Protein AF-A0A835MFR5-F1 (afdb_monomer)

Secondary structure (DSSP, 8-state):
--HHHHHHHTS---S-S-GGG-SSHHHIIIIIS-HHHHHHHIIIIIHHHHHHHHHHHHHHHHHHHHHHHHHHHHHHHHHHHHHHHH-S---SHHHHHHHHHHHHHHHHHHHHHHHTTS----HHHHHHHHHHHHHHHIIIIISHHHHHTTHHHHHHHHHHHHHHHHHHT-HHHHHHHHHHHHHHHHHHHHHHHHHHHHHHS-SSHHHHHHHHHHHHHHHHGGGG--SHHHHHHHIIIIIIIIHHHHHHHHTT-SGGG-SSPPPTT--------S-SS--HHHHHHHHHHHHHHHHHHTTGGGS-HHHHHHHHHHHHHHHHHHHHHHHHHHHHHHH-PPPPPS-S-GGG-SSHHHIIIIIS-HHHHHHHIIIIIHHHHHHHHHHH-TTTTHHHHHHHHHHHHHHHHHHHHHHHH-S---SHHHHHHHHHHHHHHHHHHHHHHTTT-----HHHHHHHHHHHHHHHIIIIIHHHHHHTTHHHHHHHHHHHHHHHHHHHHHHHHHHHHSS--

pLDDT: mean 82.16, std 14.4, range [33.25, 97.5]

InterPro domains:
  IPR032805 Wax synthase domain [PF13813] (13-99)
  IPR032805 Wax synthase domain [PF13813] (340-426)
  IPR044851 Wax synthase [PTHR31595] (177-491)

Organism: NCBI:txid1413687

Mean predicted aligned error: 14.21 Å

Solvent-accessible surface area (backbone atoms only — not comparable to full-atom values): 27214 Å² total; per-residue (Å²): 135,64,72,68,58,58,60,59,71,68,54,78,70,64,47,59,49,67,47,86,69,21,55,33,62,62,44,23,59,71,69,10,41,48,43,58,59,47,64,54,41,38,71,70,36,26,50,54,40,27,63,65,34,27,82,76,64,35,63,75,54,12,49,48,50,13,46,38,51,34,25,46,55,51,13,54,52,49,43,50,52,48,29,71,73,40,72,47,81,81,81,54,40,48,34,49,41,31,44,51,51,25,50,53,37,44,51,50,53,51,49,53,65,72,52,70,70,77,77,76,76,59,65,68,60,32,19,51,52,33,49,49,49,54,50,52,48,33,64,68,25,53,45,53,61,47,62,74,38,38,51,65,59,52,54,50,50,52,52,49,50,52,50,52,48,34,43,70,78,29,76,66,56,46,55,27,53,52,41,48,50,52,50,52,55,48,50,52,54,51,50,54,49,49,54,51,47,59,75,75,39,67,76,47,69,69,36,43,64,72,41,46,61,57,46,55,47,34,61,53,56,32,65,70,30,79,57,50,68,68,22,43,52,41,30,50,48,35,43,44,52,47,36,53,52,49,57,30,41,40,69,59,32,68,89,83,42,42,85,74,70,68,53,96,86,53,76,75,82,68,86,67,69,94,71,47,68,76,60,70,64,59,57,50,52,48,50,54,51,48,52,52,52,55,55,49,59,79,47,45,92,82,50,60,70,68,57,56,53,52,50,47,58,53,46,52,54,50,51,52,52,52,55,52,48,51,51,31,52,49,38,31,73,77,68,70,42,83,47,78,52,44,63,53,64,45,76,70,19,59,36,62,60,43,23,56,72,68,11,40,48,42,63,57,44,65,52,41,39,70,70,38,24,48,53,43,21,58,62,35,24,78,77,63,34,75,86,50,12,56,45,62,11,41,37,52,36,22,41,54,52,10,52,52,50,39,50,44,48,27,61,54,40,72,46,85,78,82,54,42,45,28,50,42,30,37,50,51,20,49,54,38,40,50,50,55,52,52,52,55,78,55,70,70,79,74,76,72,58,56,85,55,24,9,57,52,40,46,49,51,52,50,55,46,34,60,67,29,42,44,56,58,41,60,76,40,41,48,63,61,52,51,51,53,50,51,52,52,49,52,54,48,53,51,51,52,50,50,49,52,46,45,71,74,69,62,69,76,131

Sequence (509 aa):
MEDGEMHNMMKLEPQFNDPYLSTSLQDFWGRRWNLMVTSILRPIAYEPIVTTCKNVIGLKWAQGIAILGTFAVSALMHELIFYHLGRVKPTWEITWFFLLHGVCLTVEIALKKAVKGRWQFPRSMQTILTIGFVVATGFWLFFPPFVVCKAVDRAIEEYAAVRVYLKKAGPKMGGDLINFLLIWVSAVALLCYCHKIGQLIHRGTARVLAILPVVCIFLVMPLGILTLSPRAITSFFLSWLANFKLLLFVFDQGPLSSNPPLSLPHTPSQKISSKGLKSHLNYALKFFLLVMIGYIYTKEDYFHPKIILFLYVIHIYIGLELILAMFGVLARACLGVELEPQFDEPYLASSLQDFWGKRWNLMVTSILHPTVYSPIRSAFSRWIGKKWASLPAVIGTFLVSGLMHELIFYHIGRQKPKWEVTCFFLLHGFCLAIEMVIKREIKGTWGLPRVVAAPTVVGFVVVTAMWLFMPTVIRSKIDAEARMEAIALINCVEGVYIYLKDVFMNHKL

Foldseek 3Di:
DPPVVVVVVPPPDPQADPLLLDLALCCNVPPGHRVVLVVVLCVVQQVVQQVVCCVPPHNLVSNLVSLLRSLQVVQVVVQVVLCVLLVDHRPCLSNVLSNVSSVRVSVVVVVCVVCVPVDDDPSVVSSCVRVVVNVVSCVVRVCVSCVNSVNVVVVVVVVVVVLVVQVVLDVQRNQLVVLLVVLVVVLVVLVVVLLVLLVVDPADDVSCVSNVVQLVCQLCSLLSHPAQPSSLVSLCVRNPQVSLVSLQSSRLHDPCNDVVGQDPQDPDPPCDDPPLDDPPVVLVVLVVLLVVLVVVVVVVVVDDVVVNLLSVVSNVQSVVQNVVVVVQVVCCVPRVDGDHRQADPLLLALALCCNPQPGHGVSLNVSLCVRQLVVQLVVCCVPVNNVLSNLVSLLRSLLVVLVSVQSSLCSNLVDDGPSLSSVLSNVSSNVVSVVVVVCVVVVNPDGDDSVVSSCVRVVVNSVSCSVRPVVSCVVSCSVVSVVSVVVSVVVSVVVVVVVCCCVPPVPDD

Structure (mmCIF, N/CA/C/O backbone):
data_AF-A0A835MFR5-F1
#
_entry.id   AF-A0A835MFR5-F1
#
loop_
_atom_site.group_PDB
_atom_site.id
_atom_site.type_symbol
_atom_site.label_atom_id
_atom_site.label_alt_id
_atom_site.label_comp_id
_atom_site.label_asym_id
_atom_site.label_entity_id
_atom_site.label_seq_id
_atom_site.pdbx_PDB_ins_code
_atom_site.Cartn_x
_atom_site.Cartn_y
_atom_site.Cartn_z
_atom_site.occupancy
_atom_site.B_iso_or_equiv
_atom_site.auth_seq_id
_atom_site.auth_comp_id
_atom_site.auth_asym_id
_atom_site.auth_atom_id
_atom_site.pdbx_PDB_model_num
ATOM 1 N N . MET A 1 1 ? -1.503 32.954 -14.720 1.00 39.50 1 MET A N 1
ATOM 2 C CA . MET A 1 1 ? -1.764 32.302 -16.023 1.00 39.50 1 MET A CA 1
ATOM 3 C C . MET A 1 1 ? -0.721 31.217 -16.334 1.00 39.50 1 MET A C 1
ATOM 5 O O . MET A 1 1 ? -0.792 30.632 -17.400 1.00 39.50 1 MET A O 1
ATOM 9 N N . GLU A 1 2 ? 0.180 30.889 -15.393 1.00 41.22 2 GLU A N 1
ATOM 10 C CA . GLU A 1 2 ? 1.318 29.969 -15.596 1.00 41.22 2 GLU A CA 1
ATOM 11 C C . GLU A 1 2 ? 1.080 28.536 -15.068 1.00 41.22 2 GLU A C 1
ATOM 13 O O . GLU A 1 2 ? 1.700 27.592 -15.549 1.00 41.22 2 GLU A O 1
ATOM 18 N N . ASP A 1 3 ? 0.121 28.319 -14.158 1.00 33.75 3 ASP A N 1
ATOM 19 C CA . ASP A 1 3 ? -0.118 26.985 -13.569 1.00 33.75 3 ASP A CA 1
ATOM 20 C C . ASP A 1 3 ? -0.778 25.984 -14.539 1.00 33.75 3 ASP A C 1
ATOM 22 O O . ASP A 1 3 ? -0.646 24.769 -14.385 1.00 33.75 3 ASP A O 1
ATOM 26 N N . GLY A 1 4 ? -1.495 26.482 -15.553 1.00 34.88 4 GLY A N 1
ATOM 27 C CA . GLY A 1 4 ? -2.203 25.651 -16.532 1.00 34.88 4 GLY A CA 1
ATOM 28 C C . GLY A 1 4 ? -1.290 25.039 -17.598 1.00 34.88 4 GLY A C 1
ATOM 29 O O . GLY A 1 4 ? -1.527 23.909 -18.027 1.00 34.88 4 GLY A O 1
ATOM 30 N N . GLU A 1 5 ? -0.232 25.747 -18.001 1.00 38.25 5 GLU A N 1
ATOM 31 C CA . GLU A 1 5 ? 0.736 25.248 -18.988 1.00 38.25 5 GLU A CA 1
ATOM 32 C C . GLU A 1 5 ? 1.699 24.234 -18.362 1.00 38.25 5 GLU A C 1
ATOM 34 O O . GLU A 1 5 ? 1.942 23.175 -18.943 1.00 38.25 5 GLU A O 1
ATOM 39 N N . MET A 1 6 ? 2.142 24.472 -17.122 1.00 33.25 6 MET A N 1
ATOM 40 C CA . MET A 1 6 ? 3.019 23.542 -16.402 1.00 33.25 6 MET A CA 1
ATOM 41 C C . MET A 1 6 ? 2.320 22.210 -16.069 1.00 33.25 6 MET A C 1
ATOM 43 O O . MET A 1 6 ? 2.946 21.150 -16.112 1.00 33.25 6 MET A O 1
ATOM 47 N N . HIS A 1 7 ? 1.006 22.227 -15.809 1.00 37.75 7 HIS A N 1
ATOM 48 C CA . HIS A 1 7 ? 0.222 21.007 -15.581 1.00 37.75 7 HIS A CA 1
ATOM 49 C C . HIS A 1 7 ? 0.049 20.157 -16.855 1.00 37.75 7 HIS A C 1
ATOM 51 O O . HIS A 1 7 ? -0.036 18.931 -16.772 1.00 37.75 7 HIS A O 1
ATOM 57 N N . ASN A 1 8 ? 0.053 20.778 -18.041 1.00 41.97 8 ASN A N 1
ATOM 58 C CA . ASN A 1 8 ? 0.040 20.054 -19.314 1.00 41.97 8 ASN A CA 1
ATOM 59 C C . ASN A 1 8 ? 1.417 19.481 -19.685 1.00 41.97 8 ASN A C 1
ATOM 61 O O . ASN A 1 8 ? 1.459 18.413 -20.289 1.00 41.97 8 ASN A O 1
ATOM 65 N N . MET A 1 9 ? 2.526 20.106 -19.263 1.00 38.78 9 MET A N 1
ATOM 66 C CA . MET A 1 9 ? 3.879 19.553 -19.460 1.00 38.78 9 MET A CA 1
ATOM 67 C C . MET A 1 9 ? 4.151 18.272 -18.647 1.00 38.78 9 MET A C 1
ATOM 69 O O . MET A 1 9 ? 5.054 17.517 -18.994 1.00 38.78 9 MET A O 1
ATOM 73 N N . MET A 1 10 ? 3.386 18.002 -17.578 1.00 41.81 10 MET A N 1
ATOM 74 C CA . MET A 1 10 ? 3.534 16.792 -16.746 1.00 41.81 10 MET A CA 1
ATOM 75 C C . MET A 1 10 ? 2.711 15.586 -17.212 1.00 41.81 10 MET A C 1
ATOM 77 O O . MET A 1 10 ? 2.863 14.497 -16.653 1.00 41.81 10 MET A O 1
ATOM 81 N N . LYS A 1 11 ? 1.840 15.727 -18.218 1.00 46.31 11 LYS A N 1
ATOM 82 C CA . LYS A 1 11 ? 1.236 14.546 -18.842 1.00 46.31 11 LYS A CA 1
ATOM 83 C C . LYS A 1 11 ? 2.299 13.891 -19.711 1.00 46.31 11 LYS A C 1
ATOM 85 O O . LYS A 1 11 ? 2.700 14.472 -20.713 1.00 46.31 11 LYS A O 1
ATOM 90 N N . LEU A 1 12 ? 2.740 12.690 -19.328 1.00 51.34 12 LEU A N 1
ATOM 91 C CA . LEU A 1 12 ? 3.580 11.869 -20.197 1.00 51.34 12 LEU A CA 1
ATOM 92 C C . LEU A 1 12 ? 2.872 11.735 -21.549 1.00 51.34 12 LEU A C 1
ATOM 94 O O . LEU A 1 12 ? 1.792 11.141 -21.629 1.00 51.34 12 LEU A O 1
ATOM 98 N N . GLU A 1 13 ? 3.463 12.300 -22.601 1.00 59.88 13 GLU A N 1
ATOM 99 C CA . GLU A 1 13 ? 3.005 12.030 -23.956 1.00 59.88 13 GLU A CA 1
ATOM 100 C C . GLU A 1 13 ? 3.099 10.515 -24.193 1.00 59.88 13 GLU A C 1
ATOM 102 O O . GLU A 1 13 ? 4.114 9.897 -23.845 1.00 59.88 13 GLU A O 1
ATOM 107 N N . PRO A 1 14 ? 2.053 9.878 -24.747 1.00 71.44 14 PRO A N 1
ATOM 108 C CA . PRO A 1 14 ? 2.108 8.458 -25.047 1.00 71.44 14 PRO A CA 1
ATOM 109 C C . PRO A 1 14 ? 3.279 8.202 -25.998 1.00 71.44 14 PRO A C 1
ATOM 111 O O . PRO A 1 14 ? 3.353 8.785 -27.076 1.00 71.44 14 PRO A O 1
ATOM 114 N N . GLN A 1 15 ? 4.209 7.330 -25.605 1.00 76.31 15 GLN A N 1
ATOM 115 C CA . GLN A 1 15 ? 5.404 7.057 -26.412 1.00 76.31 15 GLN A CA 1
ATOM 116 C C . GLN A 1 15 ? 5.050 6.440 -27.771 1.00 76.31 15 GLN A C 1
ATOM 118 O O . GLN A 1 15 ? 5.722 6.703 -28.766 1.00 76.31 15 GLN A O 1
ATOM 123 N N . PHE A 1 16 ? 3.973 5.656 -27.824 1.00 85.88 16 PHE A N 1
ATOM 124 C CA . PHE A 1 16 ? 3.490 4.989 -29.026 1.00 85.88 16 PHE A CA 1
ATOM 125 C C . PHE A 1 16 ? 1.988 5.210 -29.190 1.00 85.88 16 PHE A C 1
ATOM 127 O O . PHE A 1 16 ? 1.249 5.273 -28.209 1.00 85.88 16 PHE A O 1
ATOM 134 N N . ASN A 1 17 ? 1.538 5.288 -30.440 1.00 86.00 17 ASN A N 1
ATOM 135 C CA . ASN A 1 17 ? 0.128 5.423 -30.800 1.00 86.00 17 ASN A CA 1
ATOM 136 C C . ASN A 1 17 ? -0.207 4.442 -31.932 1.00 86.00 17 ASN A C 1
ATOM 138 O O . ASN A 1 17 ? -0.220 4.804 -33.110 1.00 86.00 17 ASN A O 1
ATOM 142 N N . ASP A 1 18 ? -0.393 3.172 -31.563 1.00 87.31 18 ASP A N 1
ATOM 143 C CA . ASP A 1 18 ? -0.685 2.051 -32.467 1.00 87.31 18 ASP A CA 1
ATOM 144 C C . ASP A 1 18 ? 0.147 2.075 -33.767 1.00 87.31 18 ASP A C 1
ATOM 146 O O . ASP A 1 18 ? -0.400 2.228 -34.865 1.00 87.31 18 ASP A O 1
ATOM 150 N N . PRO A 1 19 ? 1.489 1.958 -33.678 1.00 85.25 19 PRO A N 1
ATOM 151 C CA . PRO A 1 19 ? 2.385 2.070 -34.833 1.00 85.25 19 PRO A CA 1
ATOM 152 C C . PRO A 1 19 ? 2.151 0.997 -35.896 1.00 85.25 19 PRO A C 1
ATOM 154 O O . PRO A 1 19 ? 2.445 1.221 -37.061 1.00 85.25 19 PRO A O 1
ATOM 157 N N . TYR A 1 20 ? 1.559 -0.140 -35.533 1.00 87.94 20 TYR A N 1
ATOM 158 C CA . TYR A 1 20 ? 1.185 -1.205 -36.466 1.00 87.94 20 TYR A CA 1
ATOM 159 C C . TYR A 1 20 ? 0.000 -0.833 -37.379 1.00 87.94 20 TYR A C 1
ATOM 161 O O . TYR A 1 20 ? -0.265 -1.536 -38.348 1.00 87.94 20 TYR A O 1
ATOM 169 N N . LEU A 1 21 ? -0.694 0.280 -37.109 1.00 89.00 21 LEU A N 1
ATOM 170 C CA . LEU A 1 21 ? -1.760 0.825 -37.959 1.00 89.00 21 LEU A CA 1
ATOM 171 C C . LEU A 1 21 ? -1.267 1.929 -38.909 1.00 89.00 21 LEU A C 1
ATOM 173 O O . LEU A 1 21 ? -2.078 2.565 -39.587 1.00 89.00 21 LEU A O 1
ATOM 177 N N . SER A 1 22 ? 0.044 2.182 -38.968 1.00 89.69 22 SER A N 1
ATOM 178 C CA . SER A 1 22 ? 0.623 3.210 -39.832 1.00 89.69 22 SER A CA 1
ATOM 179 C C . SER A 1 22 ? 0.326 2.955 -41.300 1.00 89.69 22 SER A C 1
ATOM 181 O O . SER A 1 22 ? 0.609 1.889 -41.829 1.00 89.69 22 SER A O 1
ATOM 183 N N . THR A 1 23 ? -0.205 3.968 -41.976 1.00 89.62 23 THR A N 1
ATOM 184 C CA . THR A 1 23 ? -0.527 3.904 -43.417 1.00 89.62 23 THR A CA 1
ATOM 185 C C . THR A 1 23 ? 0.577 4.477 -44.305 1.00 89.62 23 THR A C 1
ATOM 187 O O . THR A 1 23 ? 0.492 4.418 -45.525 1.00 89.62 23 THR A O 1
ATOM 190 N N . SER A 1 24 ? 1.604 5.085 -43.713 1.00 92.19 24 SER A N 1
ATOM 191 C CA . SER A 1 24 ? 2.745 5.635 -44.445 1.00 92.19 24 SER A CA 1
ATOM 192 C C . SER A 1 24 ? 3.924 5.897 -43.510 1.00 92.19 24 SER A C 1
ATOM 194 O O . SER A 1 24 ? 3.723 5.966 -42.293 1.00 92.19 24 SER A O 1
ATOM 196 N N . LEU A 1 25 ? 5.135 6.100 -44.041 1.00 89.94 25 LEU A N 1
ATOM 197 C CA . LEU A 1 25 ? 6.312 6.412 -43.220 1.00 89.94 25 LEU A CA 1
ATOM 198 C C . LEU A 1 25 ? 6.134 7.732 -42.473 1.00 89.94 25 LEU A C 1
ATOM 200 O O . LEU A 1 25 ? 6.571 7.861 -41.331 1.00 89.94 25 LEU A O 1
ATOM 204 N N . GLN A 1 26 ? 5.436 8.693 -43.085 1.00 90.12 26 GLN A N 1
ATOM 205 C CA . GLN A 1 26 ? 5.104 9.956 -42.431 1.00 90.12 26 GLN A CA 1
ATOM 206 C C . GLN A 1 26 ? 4.173 9.761 -41.228 1.00 90.12 26 GLN A C 1
ATOM 208 O O . GLN A 1 26 ? 4.326 10.441 -40.215 1.00 90.12 26 GLN A O 1
ATOM 213 N N . ASP A 1 27 ? 3.215 8.839 -41.334 1.00 89.00 27 ASP A N 1
ATOM 214 C CA . ASP A 1 27 ? 2.295 8.500 -40.244 1.00 89.00 27 ASP A CA 1
ATOM 215 C C . ASP A 1 27 ? 3.011 7.702 -39.142 1.00 89.00 27 ASP A C 1
ATOM 217 O O . ASP A 1 27 ? 2.819 7.968 -37.959 1.00 89.00 27 ASP A O 1
ATOM 221 N N . PHE A 1 28 ? 3.898 6.777 -39.525 1.00 91.38 28 PHE A N 1
ATOM 222 C CA . PHE A 1 28 ? 4.733 6.004 -38.605 1.00 91.38 28 PHE A CA 1
ATOM 223 C C . PHE A 1 28 ? 5.641 6.905 -37.763 1.00 91.38 28 PHE A C 1
ATOM 225 O O . PHE A 1 28 ? 5.419 7.036 -36.561 1.00 91.38 28 PHE A O 1
ATOM 232 N N . TRP A 1 29 ? 6.600 7.597 -38.384 1.00 90.12 29 TRP A N 1
ATOM 233 C CA . TRP A 1 29 ? 7.595 8.400 -37.663 1.00 90.12 29 TRP A CA 1
ATOM 234 C C . TRP A 1 29 ? 7.025 9.688 -37.064 1.00 90.12 29 TRP A C 1
ATOM 236 O O . TRP A 1 29 ? 7.502 10.160 -36.039 1.00 90.12 29 TRP A O 1
ATOM 246 N N . GLY A 1 30 ? 6.007 10.278 -37.697 1.00 84.50 30 GLY A N 1
ATOM 247 C CA . GLY A 1 30 ? 5.485 11.578 -37.284 1.00 84.50 30 GLY A CA 1
ATOM 248 C C . GLY A 1 30 ? 4.407 11.531 -36.204 1.00 84.50 30 GLY A C 1
ATOM 249 O O . GLY A 1 30 ? 4.209 12.538 -35.526 1.00 84.50 30 GLY A O 1
ATOM 250 N N . ARG A 1 31 ? 3.655 10.425 -36.090 1.00 86.12 31 ARG A N 1
ATOM 251 C CA . ARG A 1 31 ? 2.416 10.388 -35.286 1.00 86.12 31 ARG A CA 1
ATOM 252 C C . ARG A 1 31 ? 2.221 9.138 -34.437 1.00 86.12 31 ARG A C 1
ATOM 254 O O . ARG A 1 31 ? 1.310 9.136 -33.608 1.00 86.12 31 ARG A O 1
ATOM 261 N N . ARG A 1 32 ? 3.020 8.087 -34.641 1.00 87.75 32 ARG A N 1
ATOM 262 C CA . ARG A 1 32 ? 2.744 6.774 -34.040 1.00 87.75 32 ARG A CA 1
ATOM 263 C C . ARG A 1 32 ? 3.934 6.102 -33.370 1.00 87.75 32 ARG A C 1
ATOM 265 O O . ARG A 1 32 ? 3.730 5.345 -32.422 1.00 87.75 32 ARG A O 1
ATOM 272 N N . TRP A 1 33 ? 5.148 6.379 -33.833 1.00 87.25 33 TRP A N 1
ATOM 273 C CA . TRP A 1 33 ? 6.379 5.781 -33.331 1.00 87.25 33 TRP A CA 1
ATOM 274 C C . TRP A 1 33 ? 7.199 6.779 -32.515 1.00 87.25 33 TRP A C 1
ATOM 276 O O . TRP A 1 33 ? 7.585 7.826 -33.029 1.00 87.25 33 TRP A O 1
ATOM 286 N N . ASN A 1 34 ? 7.486 6.417 -31.263 1.00 85.81 34 ASN A N 1
ATOM 287 C CA . ASN A 1 34 ? 8.364 7.136 -30.340 1.00 85.81 34 ASN A CA 1
ATOM 288 C C . ASN A 1 34 ? 8.142 8.664 -30.329 1.00 85.81 34 ASN A C 1
ATOM 290 O O . ASN A 1 34 ? 9.036 9.454 -30.644 1.00 85.81 34 ASN A O 1
ATOM 294 N N . LEU A 1 35 ? 6.919 9.074 -29.976 1.00 85.00 35 LEU A N 1
ATOM 295 C CA . LEU A 1 35 ? 6.481 10.475 -30.016 1.00 85.00 35 LEU A CA 1
ATOM 296 C C . LEU A 1 35 ? 7.323 11.392 -29.128 1.00 85.00 35 LEU A C 1
ATOM 298 O O . LEU A 1 35 ? 7.571 12.531 -29.509 1.00 85.00 35 LEU A O 1
ATOM 302 N N . MET A 1 36 ? 7.838 10.863 -28.017 1.00 82.69 36 MET A N 1
ATOM 303 C CA . MET A 1 36 ? 8.764 11.566 -27.132 1.00 82.69 36 MET A CA 1
ATOM 304 C C . MET A 1 36 ? 10.066 11.954 -27.849 1.00 82.69 36 MET A C 1
ATOM 306 O O . MET A 1 36 ? 10.538 13.080 -27.736 1.00 82.69 36 MET A O 1
ATOM 310 N N . VAL A 1 37 ? 10.660 11.046 -28.631 1.00 83.81 37 VAL A N 1
ATOM 311 C CA . VAL A 1 37 ? 11.865 11.379 -29.409 1.00 83.81 37 VAL A CA 1
ATOM 312 C C . VAL A 1 37 ? 11.537 12.395 -30.501 1.00 83.81 37 VAL A C 1
ATOM 314 O O . VAL A 1 37 ? 12.313 13.321 -30.728 1.00 83.81 37 VAL A O 1
ATOM 317 N N . THR A 1 38 ? 10.371 12.283 -31.136 1.00 84.12 38 THR A N 1
ATOM 318 C CA . THR A 1 38 ? 9.915 13.268 -32.124 1.00 84.12 38 THR A CA 1
ATOM 319 C C . THR A 1 38 ? 9.696 14.654 -31.512 1.00 84.12 38 THR A C 1
ATOM 321 O O . THR A 1 38 ? 10.052 15.649 -32.148 1.00 84.12 38 THR A O 1
ATOM 324 N N . SER A 1 39 ? 9.157 14.752 -30.292 1.00 83.19 39 SER A N 1
ATOM 325 C CA . SER A 1 39 ? 8.968 16.034 -29.602 1.00 83.19 39 SER A CA 1
ATOM 326 C C . SER A 1 39 ? 10.287 16.656 -29.139 1.00 83.19 39 SER A C 1
ATOM 328 O O . SER A 1 39 ? 10.408 17.876 -29.170 1.00 83.19 39 SER A O 1
ATOM 330 N N . ILE A 1 40 ? 11.308 15.846 -28.836 1.00 85.50 40 ILE A N 1
ATOM 331 C CA . ILE A 1 40 ? 12.671 16.314 -28.524 1.00 85.50 40 ILE A CA 1
ATOM 332 C C . ILE A 1 40 ? 13.418 16.773 -29.786 1.00 85.50 40 ILE A C 1
ATOM 334 O O . ILE A 1 40 ? 14.008 17.852 -29.817 1.00 85.50 40 ILE A O 1
ATOM 338 N N . LEU A 1 41 ? 13.406 15.967 -30.850 1.00 87.44 41 LEU A N 1
ATOM 339 C CA . LEU A 1 41 ? 14.179 16.248 -32.062 1.00 87.44 41 LEU A CA 1
ATOM 340 C C . LEU A 1 41 ? 13.601 17.398 -32.896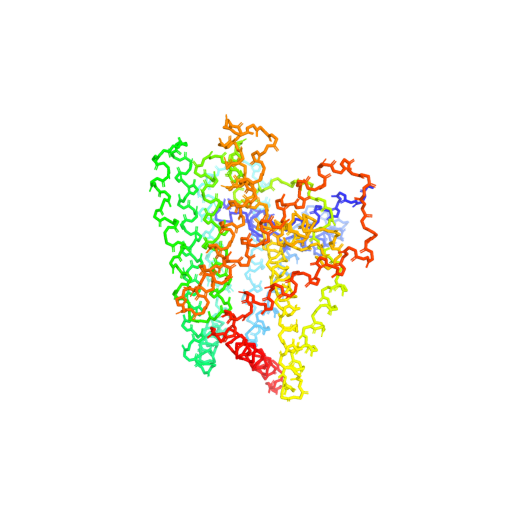 1.00 87.44 41 LEU A C 1
ATOM 342 O O . LEU A 1 41 ? 14.332 18.026 -33.665 1.00 87.44 41 LEU A O 1
ATOM 346 N N . ARG A 1 42 ? 12.307 17.701 -32.752 1.00 86.44 42 ARG A N 1
ATOM 347 C CA . ARG A 1 42 ? 11.653 18.800 -33.471 1.00 86.44 42 ARG A CA 1
ATOM 348 C C . ARG A 1 42 ? 12.281 20.177 -33.171 1.00 86.44 42 ARG A C 1
ATOM 350 O O . ARG A 1 42 ? 12.746 20.797 -34.128 1.00 86.44 42 ARG A O 1
ATOM 357 N N . PRO A 1 43 ? 12.353 20.651 -31.915 1.00 89.00 43 PRO A N 1
ATOM 358 C CA . PRO A 1 43 ? 12.990 21.927 -31.591 1.00 89.00 43 PRO A CA 1
ATOM 359 C C . PRO A 1 43 ? 14.524 21.876 -31.679 1.00 89.00 43 PRO A C 1
ATOM 361 O O . PRO A 1 43 ? 15.148 22.898 -31.937 1.00 89.00 43 PRO A O 1
ATOM 364 N N . ILE A 1 44 ? 15.148 20.706 -31.485 1.00 87.38 44 ILE A N 1
ATOM 365 C CA . ILE A 1 44 ? 16.619 20.584 -31.449 1.00 87.38 44 ILE A CA 1
ATOM 366 C C . ILE A 1 44 ? 17.236 20.498 -32.849 1.00 87.38 44 ILE A C 1
ATOM 368 O O . ILE A 1 44 ? 18.286 21.085 -33.095 1.00 87.38 44 ILE A O 1
ATOM 372 N N . ALA A 1 45 ? 16.611 19.761 -33.766 1.00 89.94 45 ALA A N 1
ATOM 373 C CA . ALA A 1 45 ? 17.161 19.508 -35.096 1.00 89.94 45 ALA A CA 1
ATOM 374 C C . ALA A 1 45 ? 16.269 20.087 -36.197 1.00 89.94 45 ALA A C 1
ATOM 376 O O . ALA A 1 45 ? 16.730 20.881 -37.016 1.00 89.94 45 ALA A O 1
ATOM 377 N N . TYR A 1 46 ? 14.983 19.733 -36.219 1.00 89.81 46 TYR A N 1
ATOM 378 C CA . TYR A 1 46 ? 14.116 20.059 -37.353 1.00 89.81 46 TYR A CA 1
ATOM 379 C C . TYR A 1 46 ? 13.907 21.574 -37.534 1.00 89.81 46 TYR A C 1
ATOM 381 O O . TYR A 1 46 ? 14.167 22.111 -38.612 1.00 89.81 46 TYR A O 1
ATOM 389 N N . GLU A 1 47 ? 13.451 22.285 -36.501 1.00 90.50 47 GLU A N 1
ATOM 390 C CA . GLU A 1 47 ? 13.122 23.718 -36.576 1.00 90.50 47 GLU A CA 1
ATOM 391 C C . GLU A 1 47 ? 14.338 24.625 -36.839 1.00 90.50 47 GLU A C 1
ATOM 393 O O . GLU A 1 47 ? 14.234 25.497 -37.714 1.00 90.50 47 GLU A O 1
ATOM 398 N N . PRO A 1 48 ? 15.504 24.417 -36.192 1.00 91.81 48 PRO A N 1
ATOM 399 C CA . PRO A 1 48 ? 16.711 25.182 -36.496 1.00 91.81 48 PRO A CA 1
ATOM 400 C C . PRO A 1 48 ? 17.166 25.008 -37.950 1.00 91.81 48 PRO A C 1
ATOM 402 O O . PRO A 1 48 ? 17.478 25.997 -38.623 1.00 91.81 48 PRO A O 1
ATOM 405 N N . ILE A 1 49 ? 17.136 23.774 -38.474 1.00 90.31 49 ILE A N 1
ATOM 406 C CA . ILE A 1 49 ? 17.532 23.488 -39.861 1.00 90.31 49 ILE A CA 1
ATOM 407 C C . ILE A 1 49 ? 16.559 24.147 -40.843 1.00 90.31 49 ILE A C 1
ATOM 409 O O . ILE A 1 49 ? 16.998 24.801 -41.791 1.00 90.31 49 ILE A O 1
ATOM 413 N N . VAL A 1 50 ? 15.242 24.057 -40.606 1.00 90.00 50 VAL A N 1
ATOM 414 C CA . VAL A 1 50 ? 14.253 24.754 -41.449 1.00 90.00 50 VAL A CA 1
ATOM 415 C C . VAL A 1 50 ? 14.511 26.257 -41.447 1.00 90.00 50 VAL A C 1
ATOM 417 O O . VAL A 1 50 ? 14.538 26.861 -42.516 1.00 90.00 50 VAL A O 1
ATOM 420 N N . THR A 1 51 ? 14.704 26.861 -40.275 1.00 89.81 51 THR A N 1
ATOM 421 C CA . THR A 1 51 ? 14.858 28.317 -40.133 1.00 89.81 51 THR A CA 1
ATOM 422 C C . THR A 1 51 ? 16.099 28.822 -40.862 1.00 89.81 51 THR A C 1
ATOM 424 O O . THR A 1 51 ? 16.027 29.812 -41.589 1.00 89.81 51 THR A O 1
ATOM 427 N N . THR A 1 52 ? 17.206 28.090 -40.746 1.00 89.44 52 THR A N 1
ATOM 428 C CA . THR A 1 52 ? 18.480 28.436 -41.388 1.00 89.44 52 THR A CA 1
ATOM 429 C C . THR A 1 52 ? 18.401 28.279 -42.905 1.00 89.44 52 THR A C 1
ATOM 431 O O . THR A 1 52 ? 18.787 29.171 -43.660 1.00 89.44 52 THR A O 1
ATOM 434 N N . CYS A 1 53 ? 17.846 27.162 -43.380 1.00 87.31 53 CYS A N 1
ATOM 435 C CA . CYS A 1 53 ? 17.809 26.857 -44.807 1.00 87.31 53 CYS A CA 1
ATOM 436 C C . CYS A 1 53 ? 16.698 27.606 -45.562 1.00 87.31 53 CYS A C 1
ATOM 438 O O . CYS A 1 53 ? 16.815 27.808 -46.772 1.00 87.31 53 CYS A O 1
ATOM 440 N N . LYS A 1 54 ? 15.622 28.041 -44.889 1.00 88.75 54 LYS A N 1
ATOM 441 C CA . LYS A 1 54 ? 14.453 28.667 -45.538 1.00 88.75 54 LYS A CA 1
ATOM 442 C C . LYS A 1 54 ? 14.833 29.877 -46.391 1.00 88.75 54 LYS A C 1
ATOM 444 O O . LYS A 1 54 ? 14.271 30.030 -47.474 1.00 88.75 54 LYS A O 1
ATOM 449 N N . ASN A 1 55 ? 15.772 30.696 -45.920 1.00 83.56 55 ASN A N 1
ATOM 450 C CA . ASN A 1 55 ? 16.180 31.928 -46.600 1.00 83.56 55 ASN A CA 1
ATOM 451 C C . ASN A 1 55 ? 17.093 31.674 -47.811 1.00 83.56 55 ASN A C 1
ATOM 453 O O . ASN A 1 55 ? 17.187 32.533 -48.679 1.00 83.56 55 ASN A O 1
ATOM 457 N N . VAL A 1 56 ? 17.731 30.501 -47.890 1.00 86.62 56 VAL A N 1
ATOM 458 C CA . VAL A 1 56 ? 18.713 30.172 -48.938 1.00 86.62 56 VAL A CA 1
ATOM 459 C C . VAL A 1 56 ? 18.081 29.376 -50.080 1.00 86.62 56 VAL A C 1
ATOM 461 O O . VAL A 1 56 ? 18.288 29.688 -51.246 1.00 86.62 56 VAL A O 1
ATOM 464 N N . ILE A 1 57 ? 17.294 28.347 -49.756 1.00 84.88 57 ILE A N 1
ATOM 465 C CA . ILE A 1 57 ? 16.778 27.368 -50.737 1.00 84.88 57 ILE A CA 1
ATOM 466 C C . ILE A 1 57 ? 15.244 27.330 -50.812 1.00 84.88 57 ILE A C 1
ATOM 468 O O . ILE A 1 57 ? 14.653 26.518 -51.527 1.00 84.88 57 ILE A O 1
ATOM 472 N N . GLY A 1 58 ? 14.576 28.208 -50.063 1.00 85.62 58 GLY A N 1
ATOM 473 C CA . GLY A 1 58 ? 13.124 28.266 -49.969 1.00 85.62 58 GLY A CA 1
ATOM 474 C C . GLY A 1 58 ? 12.526 27.203 -49.043 1.00 85.62 58 GLY A C 1
ATOM 475 O O . GLY A 1 58 ? 13.082 26.131 -48.797 1.00 85.62 58 GLY A O 1
ATOM 476 N N . LEU A 1 59 ? 11.324 27.492 -48.536 1.00 82.25 59 LEU A N 1
ATOM 477 C CA . LEU A 1 59 ? 10.660 26.692 -47.497 1.00 82.25 59 LEU A CA 1
ATOM 478 C C . LEU A 1 59 ? 10.435 25.221 -47.895 1.00 82.25 59 LEU A C 1
ATOM 480 O O . LEU A 1 59 ? 10.493 24.336 -47.047 1.00 82.25 59 LEU A O 1
ATOM 484 N N . LYS A 1 60 ? 10.174 24.948 -49.181 1.00 79.50 60 LYS A N 1
ATOM 485 C CA . LYS A 1 60 ? 9.876 23.590 -49.666 1.00 79.50 60 LYS A CA 1
ATOM 486 C C . LYS A 1 60 ? 11.090 22.665 -49.584 1.00 79.50 60 LYS A C 1
ATOM 488 O O . LYS A 1 60 ? 10.947 21.537 -49.122 1.00 79.50 60 LYS A O 1
ATOM 493 N N . TRP A 1 61 ? 12.258 23.145 -50.004 1.00 80.88 61 TRP A N 1
ATOM 494 C CA . TRP A 1 61 ? 13.500 22.373 -49.965 1.00 80.88 61 TRP A CA 1
ATOM 495 C C . TRP A 1 61 ? 14.093 22.338 -48.556 1.00 80.88 61 TRP A C 1
ATOM 497 O O . TRP A 1 61 ? 14.577 21.293 -48.129 1.00 80.88 61 TRP A O 1
ATOM 507 N N . ALA A 1 62 ? 13.930 23.420 -47.786 1.00 85.94 62 ALA A N 1
ATOM 508 C CA . ALA A 1 62 ? 14.316 23.468 -46.377 1.00 85.94 62 ALA A CA 1
ATOM 509 C C . ALA A 1 62 ? 13.630 22.377 -45.532 1.00 85.94 62 ALA A C 1
ATOM 511 O O . ALA A 1 62 ? 14.273 21.779 -44.677 1.00 85.94 62 ALA A O 1
ATOM 512 N N . GLN A 1 63 ? 12.356 22.057 -45.803 1.00 85.81 63 GLN A N 1
ATOM 513 C CA . GLN A 1 63 ? 11.655 20.956 -45.126 1.00 85.81 63 GLN A CA 1
ATOM 514 C C . GLN A 1 63 ? 12.298 19.589 -45.400 1.00 85.81 63 GLN A C 1
ATOM 516 O O . GLN A 1 63 ? 12.461 18.808 -44.472 1.00 85.81 63 GLN A O 1
ATOM 521 N N . GLY A 1 64 ? 12.678 19.295 -46.649 1.00 87.00 64 GLY A N 1
ATOM 522 C CA . GLY A 1 64 ? 13.325 18.022 -46.992 1.00 87.00 64 GLY A CA 1
ATOM 523 C C . GLY A 1 64 ? 14.692 17.867 -46.321 1.00 87.00 64 GLY A C 1
ATOM 524 O O . GLY A 1 64 ? 14.971 16.829 -45.725 1.00 87.00 64 GLY A O 1
ATOM 525 N N . ILE A 1 65 ? 15.504 18.930 -46.334 1.00 88.19 65 ILE A N 1
ATOM 526 C CA . ILE A 1 65 ? 16.807 18.942 -45.650 1.00 88.19 65 ILE A CA 1
ATOM 527 C C . ILE A 1 65 ? 16.638 18.788 -44.137 1.00 88.19 65 ILE A C 1
ATOM 529 O O . ILE A 1 65 ? 17.381 18.033 -43.516 1.00 88.19 65 ILE A O 1
ATOM 533 N N . ALA A 1 66 ? 15.637 19.435 -43.540 1.00 89.62 66 ALA A N 1
ATOM 534 C CA . ALA A 1 66 ? 15.369 19.306 -42.112 1.00 89.62 66 ALA A CA 1
ATOM 535 C C . ALA A 1 66 ? 14.957 17.886 -41.706 1.00 89.62 66 ALA A C 1
ATOM 537 O O . ALA A 1 66 ? 15.390 17.413 -40.657 1.00 89.62 66 ALA A O 1
ATOM 538 N N . ILE A 1 67 ? 14.172 17.179 -42.529 1.00 90.38 67 ILE A N 1
ATOM 539 C CA . ILE A 1 67 ? 13.846 15.765 -42.288 1.00 90.38 67 ILE A CA 1
ATOM 540 C C . ILE A 1 67 ? 15.126 14.927 -42.308 1.00 90.38 67 ILE A C 1
ATOM 542 O O . ILE A 1 67 ? 15.400 14.224 -41.340 1.00 90.38 67 ILE A O 1
ATOM 546 N N . LEU A 1 68 ? 15.941 15.044 -43.359 1.00 91.75 68 LEU A N 1
ATOM 547 C CA . LEU A 1 68 ? 17.197 14.295 -43.470 1.00 91.75 68 LEU A CA 1
ATOM 548 C C . LEU A 1 68 ? 18.156 14.594 -42.314 1.00 91.75 68 LEU A C 1
ATOM 550 O O . LEU A 1 68 ? 18.691 13.666 -41.714 1.00 91.75 68 LEU A O 1
ATOM 554 N N . GLY A 1 69 ? 18.316 15.867 -41.949 1.00 90.88 69 GLY A N 1
ATOM 555 C CA . GLY A 1 69 ? 19.146 16.274 -40.818 1.00 90.88 69 GLY A CA 1
ATOM 556 C C . GLY A 1 69 ? 18.632 15.736 -39.482 1.00 90.88 69 GLY A C 1
ATOM 557 O O . GLY A 1 69 ? 19.419 15.276 -38.662 1.00 90.88 69 GLY A O 1
ATOM 558 N N . THR A 1 70 ? 17.312 15.696 -39.283 1.00 91.94 70 THR A N 1
ATOM 559 C CA . THR A 1 70 ? 16.706 15.115 -38.074 1.00 91.94 70 THR A CA 1
ATOM 560 C C . THR A 1 70 ? 16.980 13.613 -37.975 1.00 91.94 70 THR A C 1
ATOM 562 O O . THR A 1 70 ? 17.363 13.119 -36.914 1.00 91.94 70 THR A O 1
ATOM 565 N N . PHE A 1 71 ? 16.837 12.885 -39.087 1.00 93.62 71 PHE A N 1
ATOM 566 C CA . PHE A 1 71 ? 17.163 11.459 -39.140 1.00 93.62 71 PHE A CA 1
ATOM 567 C C . PHE A 1 71 ? 18.664 11.206 -38.965 1.00 93.62 71 PHE A C 1
ATOM 569 O O . PHE A 1 71 ? 19.015 10.260 -38.273 1.00 93.62 71 PHE A O 1
ATOM 576 N N . ALA A 1 72 ? 19.540 12.066 -39.495 1.00 93.06 72 ALA A N 1
ATOM 577 C CA . ALA A 1 72 ? 20.987 11.973 -39.294 1.00 93.06 72 ALA A CA 1
ATOM 578 C C . ALA A 1 72 ? 21.387 12.164 -37.819 1.00 93.06 72 ALA A C 1
ATOM 580 O O . ALA A 1 72 ? 22.168 11.378 -37.286 1.00 93.06 72 ALA A O 1
ATOM 581 N N . VAL A 1 73 ? 20.806 13.154 -37.129 1.00 91.44 73 VAL A N 1
ATOM 582 C CA . VAL A 1 73 ? 21.016 13.355 -35.683 1.00 91.44 73 VAL A CA 1
ATOM 583 C C . VAL A 1 73 ? 20.536 12.135 -34.892 1.00 91.44 73 VAL A C 1
ATOM 585 O O . VAL A 1 73 ? 21.241 11.658 -34.004 1.00 91.44 73 VAL A O 1
ATOM 588 N N . SER A 1 74 ? 19.367 11.586 -35.236 1.00 91.69 74 SER A N 1
ATOM 589 C CA . SER A 1 74 ? 18.857 10.365 -34.602 1.00 91.69 74 SER A CA 1
ATOM 590 C C . SER A 1 74 ? 19.764 9.154 -34.858 1.00 91.69 74 SER A C 1
ATOM 592 O O . SER A 1 74 ? 20.021 8.387 -33.931 1.00 91.69 74 SER A O 1
ATOM 594 N N . ALA A 1 75 ? 20.296 9.023 -36.077 1.00 91.38 75 ALA A N 1
ATOM 595 C CA . ALA A 1 75 ? 21.254 7.993 -36.472 1.00 91.38 75 ALA A CA 1
ATOM 596 C C . ALA A 1 75 ? 22.493 8.000 -35.573 1.00 91.38 75 ALA A C 1
ATOM 598 O O . ALA A 1 75 ? 22.811 6.985 -34.960 1.00 91.38 75 ALA A O 1
ATOM 599 N N . LEU A 1 76 ? 23.140 9.162 -35.435 1.00 90.50 76 LEU A N 1
ATOM 600 C CA . LEU A 1 76 ? 24.342 9.318 -34.612 1.00 90.50 76 LEU A CA 1
ATOM 601 C C . LEU A 1 76 ? 24.075 9.009 -33.136 1.00 90.50 76 LEU A C 1
ATOM 603 O O . LEU A 1 76 ? 24.895 8.370 -32.480 1.00 90.50 76 LEU A O 1
ATOM 607 N N . MET A 1 77 ? 22.916 9.424 -32.617 1.00 89.81 77 MET A N 1
ATOM 608 C CA . MET A 1 77 ? 22.519 9.117 -31.242 1.00 89.81 77 MET A CA 1
ATOM 609 C C . MET A 1 77 ? 22.342 7.614 -31.024 1.00 89.81 77 MET A C 1
ATOM 611 O O . MET A 1 77 ? 22.822 7.084 -30.025 1.00 89.81 77 MET A O 1
ATOM 615 N N . HIS A 1 78 ? 21.691 6.910 -31.952 1.00 87.38 78 HIS A N 1
ATOM 616 C CA . HIS A 1 78 ? 21.556 5.461 -31.838 1.00 87.38 78 HIS A CA 1
ATOM 617 C C . HIS A 1 78 ? 22.911 4.767 -31.996 1.00 87.38 78 HIS A C 1
ATOM 619 O O . HIS A 1 78 ? 23.225 3.899 -31.194 1.00 87.38 78 HIS A O 1
ATOM 625 N N . GLU A 1 79 ? 23.766 5.192 -32.926 1.00 88.44 79 GLU A N 1
ATOM 626 C CA . GLU A 1 79 ? 25.123 4.644 -33.056 1.00 88.44 79 GLU A CA 1
ATOM 627 C C . GLU A 1 79 ? 25.907 4.762 -31.733 1.00 88.44 79 GLU A C 1
ATOM 629 O O . GLU A 1 79 ? 26.522 3.798 -31.272 1.00 88.44 79 GLU A O 1
ATOM 634 N N . LEU A 1 80 ? 25.804 5.912 -31.056 1.00 85.75 80 LEU A N 1
ATOM 635 C CA . LEU A 1 80 ? 26.425 6.148 -29.752 1.00 85.75 80 LEU A CA 1
ATOM 636 C C . LEU A 1 80 ? 25.834 5.256 -28.645 1.00 85.75 80 LEU A C 1
ATOM 638 O O . LEU A 1 80 ? 26.576 4.712 -27.826 1.00 85.75 80 LEU A O 1
ATOM 642 N N . ILE A 1 81 ? 24.511 5.069 -28.621 1.00 84.00 81 ILE A N 1
ATOM 643 C CA . ILE A 1 81 ? 23.839 4.179 -27.660 1.00 84.00 81 ILE A CA 1
ATOM 644 C C . ILE A 1 81 ? 24.346 2.742 -27.820 1.00 84.00 81 ILE A C 1
ATOM 646 O O . ILE A 1 81 ? 24.685 2.098 -26.827 1.00 84.00 81 ILE A O 1
ATOM 650 N N . PHE A 1 82 ? 24.452 2.243 -29.052 1.00 79.12 82 PHE A N 1
ATOM 651 C CA . PHE A 1 82 ? 24.945 0.888 -29.305 1.00 79.12 82 PHE A CA 1
ATOM 652 C C . PHE A 1 82 ? 26.436 0.743 -29.022 1.00 79.12 82 PHE A C 1
ATOM 654 O O . PHE A 1 82 ? 26.849 -0.287 -28.490 1.00 79.12 82 PHE A O 1
ATOM 661 N N . TYR A 1 83 ? 27.231 1.781 -29.281 1.00 82.19 83 TYR A N 1
ATOM 662 C CA . TYR A 1 83 ? 28.620 1.820 -28.839 1.00 82.19 83 TYR A CA 1
ATOM 663 C C . TYR A 1 83 ? 28.722 1.682 -27.313 1.00 82.19 83 TYR A C 1
ATOM 665 O O . TYR A 1 83 ? 29.511 0.879 -26.819 1.00 82.19 83 TYR A O 1
ATOM 673 N N . HIS A 1 84 ? 27.893 2.390 -26.542 1.00 78.81 84 HIS A N 1
ATOM 674 C CA . HIS A 1 84 ? 27.915 2.285 -25.081 1.00 78.81 84 HIS A CA 1
ATOM 675 C C . HIS A 1 84 ? 27.380 0.950 -24.551 1.00 78.81 84 HIS A C 1
ATOM 677 O O . HIS A 1 84 ? 27.937 0.432 -23.581 1.00 78.81 84 HIS A O 1
ATOM 683 N N . LEU A 1 85 ? 26.347 0.394 -25.189 1.00 72.31 85 LEU A N 1
ATOM 684 C CA . LEU A 1 85 ? 25.695 -0.853 -24.785 1.00 72.31 85 LEU A CA 1
ATOM 685 C C . LEU A 1 85 ? 26.527 -2.091 -25.154 1.00 72.31 85 LEU A C 1
ATOM 687 O O . LEU A 1 85 ? 26.684 -3.015 -24.357 1.00 72.31 85 LEU A O 1
ATOM 691 N N . GLY A 1 86 ? 27.098 -2.106 -26.357 1.00 69.81 86 GLY A N 1
ATOM 692 C CA . GLY A 1 86 ? 27.913 -3.206 -26.865 1.00 69.81 86 GLY A CA 1
ATOM 693 C C . GLY A 1 86 ? 29.394 -3.106 -26.516 1.00 69.81 86 GLY A C 1
ATOM 694 O O . GLY A 1 86 ? 30.039 -4.145 -26.352 1.00 69.81 86 GLY A O 1
ATOM 695 N N . ARG A 1 87 ? 29.929 -1.882 -26.379 1.00 71.56 87 ARG A N 1
ATOM 696 C CA . ARG A 1 87 ? 31.376 -1.569 -26.372 1.00 71.56 87 ARG A CA 1
ATOM 697 C C . ARG A 1 87 ? 32.107 -2.121 -27.603 1.00 71.56 87 ARG A C 1
ATOM 699 O O . ARG A 1 87 ? 33.293 -2.431 -27.547 1.00 71.56 87 ARG A O 1
ATOM 706 N N . VAL A 1 88 ? 31.388 -2.246 -28.717 1.00 72.62 88 VAL A N 1
ATOM 707 C CA . VAL A 1 88 ? 31.904 -2.692 -30.019 1.00 72.62 88 VAL A CA 1
ATOM 708 C C . VAL A 1 88 ? 32.015 -1.501 -30.966 1.00 72.62 88 VAL A C 1
ATOM 710 O O . VAL A 1 88 ? 31.308 -0.508 -30.802 1.00 72.62 88 VAL A O 1
ATOM 713 N N . LYS A 1 89 ? 32.921 -1.577 -31.948 1.00 77.12 89 LYS A N 1
ATOM 714 C CA . LYS A 1 89 ? 33.109 -0.489 -32.917 1.00 77.12 89 LYS A CA 1
ATOM 715 C C . LYS A 1 89 ? 31.823 -0.260 -33.741 1.00 77.12 89 LYS A C 1
ATOM 717 O O . LYS A 1 89 ? 31.203 -1.251 -34.125 1.00 77.12 89 LYS A O 1
ATOM 722 N N . PRO A 1 90 ? 31.463 1.003 -34.043 1.00 78.75 90 PRO A N 1
ATOM 723 C CA . PRO A 1 90 ? 30.314 1.343 -34.888 1.00 78.75 90 PRO A CA 1
ATOM 724 C C . PRO A 1 90 ? 30.385 0.650 -36.255 1.00 78.75 90 PRO A C 1
ATOM 726 O O . PRO A 1 90 ? 31.381 0.811 -36.967 1.00 78.75 90 PRO A O 1
ATOM 729 N N . THR A 1 91 ? 29.355 -0.115 -36.627 1.00 82.25 91 THR A N 1
ATOM 730 C CA . THR A 1 91 ? 29.235 -0.719 -37.971 1.00 82.25 91 THR A CA 1
ATOM 731 C C . THR A 1 91 ? 28.537 0.216 -38.954 1.00 82.25 91 THR A C 1
ATOM 733 O O . THR A 1 91 ? 28.554 -0.047 -40.154 1.00 82.25 91 THR A O 1
ATOM 736 N N . TRP A 1 92 ? 27.951 1.316 -38.463 1.00 86.69 92 TRP A N 1
ATOM 737 C CA . TRP A 1 92 ? 27.188 2.301 -39.234 1.00 86.69 92 TRP A CA 1
ATOM 738 C C . TRP A 1 92 ? 25.908 1.758 -39.885 1.00 86.69 92 TRP A C 1
ATOM 740 O O . TRP A 1 92 ? 25.206 2.501 -40.569 1.00 86.69 92 TRP A O 1
ATOM 750 N N . GLU A 1 93 ? 25.548 0.493 -39.659 1.00 87.25 93 GLU A N 1
ATOM 751 C CA . GLU A 1 93 ? 24.321 -0.124 -40.186 1.00 87.25 93 GLU A CA 1
ATOM 752 C C . GLU A 1 93 ? 23.068 0.595 -39.661 1.00 87.25 93 GLU A C 1
ATOM 754 O O . GLU A 1 93 ? 22.143 0.895 -40.419 1.00 87.25 93 GLU A O 1
ATOM 759 N N . ILE A 1 94 ? 23.088 0.992 -38.386 1.00 87.62 94 ILE A N 1
ATOM 760 C CA . ILE A 1 94 ? 22.028 1.786 -37.752 1.00 87.62 94 ILE A CA 1
ATOM 761 C C . ILE A 1 94 ? 21.953 3.173 -38.380 1.00 87.62 94 ILE A C 1
ATOM 763 O O . ILE A 1 94 ? 20.866 3.673 -38.678 1.00 87.62 94 ILE A O 1
ATOM 767 N N . THR A 1 95 ? 23.108 3.788 -38.626 1.00 91.38 95 THR A N 1
ATOM 768 C CA . THR A 1 95 ? 23.161 5.067 -39.328 1.00 91.38 95 THR A CA 1
ATOM 769 C C . THR A 1 95 ? 22.495 4.970 -40.707 1.00 91.38 95 THR A C 1
ATOM 771 O O . THR A 1 95 ? 21.652 5.804 -41.048 1.00 91.38 95 THR A O 1
ATOM 774 N N . TRP A 1 96 ? 22.778 3.907 -41.466 1.00 90.81 96 TRP A N 1
ATOM 775 C CA . TRP A 1 96 ? 22.140 3.653 -42.759 1.00 90.81 96 TRP A CA 1
ATOM 776 C C . TRP A 1 96 ? 20.634 3.408 -42.663 1.00 90.81 96 TRP A C 1
ATOM 778 O O . TRP A 1 96 ? 19.899 3.908 -43.514 1.00 90.81 96 TRP A O 1
ATOM 788 N N . PHE A 1 97 ? 20.154 2.718 -41.624 1.00 92.75 97 PHE A N 1
ATOM 789 C CA . PHE A 1 97 ? 18.720 2.526 -41.385 1.00 92.75 97 PHE A CA 1
ATOM 790 C C . PHE A 1 97 ? 17.973 3.866 -41.302 1.00 92.75 97 PHE A C 1
ATOM 792 O O . PHE A 1 97 ? 17.002 4.093 -42.031 1.00 92.75 97 PHE A O 1
ATOM 799 N N . PHE A 1 98 ? 18.446 4.788 -40.458 1.00 92.75 98 PHE A N 1
ATOM 800 C CA . PHE A 1 98 ? 17.793 6.088 -40.290 1.00 92.75 98 PHE A CA 1
ATOM 801 C C . PHE A 1 98 ? 17.940 6.975 -41.529 1.00 92.75 98 PHE A C 1
ATOM 803 O O . PHE A 1 98 ? 16.969 7.619 -41.928 1.00 92.75 98 PHE A O 1
ATOM 810 N N . LEU A 1 99 ? 19.104 6.993 -42.186 1.00 93.19 99 LEU A N 1
ATOM 811 C CA . LEU A 1 99 ? 19.284 7.777 -43.412 1.00 93.19 99 LEU A CA 1
ATOM 812 C C . LEU A 1 99 ? 18.382 7.279 -44.548 1.00 93.19 99 LEU A C 1
ATOM 814 O O . LEU A 1 99 ? 17.722 8.092 -45.198 1.00 93.19 99 LEU A O 1
ATOM 818 N N . LEU A 1 100 ? 18.279 5.959 -44.738 1.00 93.44 100 LEU A N 1
ATOM 819 C CA . LEU A 1 100 ? 17.366 5.350 -45.706 1.00 93.44 100 LEU A CA 1
ATOM 820 C C . LEU A 1 100 ? 15.918 5.764 -45.421 1.00 93.44 100 LEU A C 1
ATOM 822 O O . LEU A 1 100 ? 15.213 6.224 -46.318 1.00 93.44 100 LEU A O 1
ATOM 826 N N . HIS A 1 101 ? 15.487 5.674 -44.161 1.00 93.06 101 HIS A N 1
ATOM 827 C CA . HIS A 1 101 ? 14.142 6.076 -43.752 1.00 93.06 101 HIS A CA 1
ATOM 828 C C . HIS A 1 101 ? 13.888 7.575 -43.959 1.00 93.06 101 HIS A C 1
ATOM 830 O O . HIS A 1 101 ? 12.807 7.945 -44.422 1.00 93.06 101 HIS A O 1
ATOM 836 N N . GLY A 1 102 ? 14.874 8.435 -43.691 1.00 91.38 102 GLY A N 1
ATOM 837 C CA . GLY A 1 102 ? 14.791 9.874 -43.943 1.00 91.38 102 GLY A CA 1
ATOM 838 C C . GLY A 1 102 ? 14.640 10.210 -45.431 1.00 91.38 102 GLY A C 1
ATOM 839 O O . GLY A 1 102 ? 13.817 11.059 -45.795 1.00 91.38 102 GLY A O 1
ATOM 840 N N . VAL A 1 103 ? 15.378 9.518 -46.308 1.00 92.62 103 VAL A N 1
ATOM 841 C CA . VAL A 1 103 ? 15.263 9.668 -47.770 1.00 92.62 103 VAL A CA 1
ATOM 842 C C . VAL A 1 103 ? 13.903 9.173 -48.252 1.00 92.62 103 VAL A C 1
ATOM 844 O O . VAL A 1 103 ? 13.188 9.924 -48.916 1.00 92.62 103 VAL A O 1
ATOM 847 N N . CYS A 1 104 ? 13.501 7.958 -47.871 1.00 92.38 104 CYS A N 1
ATOM 848 C CA . CYS A 1 104 ? 12.212 7.382 -48.253 1.00 92.38 104 CYS A CA 1
ATOM 849 C C . CYS A 1 104 ? 11.037 8.249 -47.787 1.00 92.38 104 CYS A C 1
ATOM 851 O O . CYS A 1 104 ? 10.113 8.485 -48.562 1.00 92.38 104 CYS A O 1
ATOM 853 N N . LEU A 1 105 ? 11.093 8.795 -46.570 1.00 91.19 105 LEU A N 1
ATOM 854 C CA . LEU A 1 105 ? 10.086 9.722 -46.057 1.00 91.19 105 LEU A CA 1
ATOM 855 C C . LEU A 1 105 ? 10.027 11.022 -46.873 1.00 91.19 105 LEU A C 1
ATOM 857 O O . LEU A 1 105 ? 8.943 11.510 -47.197 1.00 91.19 105 LEU A O 1
ATOM 861 N N . THR A 1 106 ? 11.182 11.585 -47.229 1.00 89.94 106 THR A N 1
ATOM 862 C CA . THR A 1 106 ? 11.251 12.814 -48.033 1.00 89.94 106 THR A CA 1
ATOM 863 C C . THR A 1 106 ? 10.677 12.589 -49.434 1.00 89.94 106 THR A C 1
ATOM 865 O O . THR A 1 106 ? 9.879 13.400 -49.914 1.00 89.94 106 THR A O 1
ATOM 868 N N . VAL A 1 107 ? 11.015 11.457 -50.060 1.00 90.19 107 VAL A N 1
ATOM 869 C CA . VAL A 1 107 ? 10.466 11.029 -51.355 1.00 90.19 107 VAL A CA 1
ATOM 870 C C . VAL A 1 107 ? 8.959 10.793 -51.257 1.00 90.19 107 VAL A C 1
ATOM 872 O O . VAL A 1 107 ? 8.212 11.295 -52.093 1.00 90.19 107 VAL A O 1
ATOM 875 N N . GLU A 1 108 ? 8.483 10.112 -50.213 1.00 90.00 108 GLU A N 1
ATOM 876 C CA . GLU A 1 108 ? 7.055 9.873 -49.976 1.00 90.00 108 GLU A CA 1
ATOM 877 C C . GLU A 1 108 ? 6.274 11.193 -49.871 1.00 90.00 108 GLU A C 1
ATOM 879 O O . GLU A 1 108 ? 5.221 11.351 -50.492 1.00 90.00 108 GLU A O 1
ATOM 884 N N . ILE A 1 109 ? 6.802 12.177 -49.136 1.00 86.69 109 ILE A N 1
ATOM 885 C CA . ILE A 1 109 ? 6.189 13.506 -49.008 1.00 86.69 109 ILE A CA 1
ATOM 886 C C . ILE A 1 109 ? 6.177 14.240 -50.356 1.00 86.69 109 ILE A C 1
ATOM 888 O O . ILE A 1 109 ? 5.179 14.886 -50.692 1.00 86.69 109 ILE A O 1
ATOM 892 N N . ALA A 1 110 ? 7.256 14.150 -51.138 1.00 86.56 110 ALA A N 1
ATOM 893 C CA . ALA A 1 110 ? 7.331 14.756 -52.466 1.00 86.56 110 ALA A CA 1
ATOM 894 C C . ALA A 1 110 ? 6.318 14.123 -53.438 1.00 86.56 110 ALA A C 1
ATOM 896 O O . ALA A 1 110 ? 5.569 14.846 -54.099 1.00 86.56 110 ALA A O 1
ATOM 897 N N . LEU A 1 111 ? 6.220 12.790 -53.452 1.00 85.38 111 LEU A N 1
ATOM 898 C CA . LEU A 1 111 ? 5.256 12.035 -54.255 1.00 85.38 111 LEU A CA 1
ATOM 899 C C . LEU A 1 111 ? 3.812 12.361 -53.860 1.00 85.38 111 LEU A C 1
ATOM 901 O O . LEU A 1 111 ? 3.000 12.686 -54.726 1.00 85.38 111 LEU A O 1
ATOM 905 N N . LYS A 1 112 ? 3.493 12.374 -52.559 1.00 84.62 112 LYS A N 1
ATOM 906 C CA . LYS A 1 112 ? 2.163 12.770 -52.058 1.00 84.62 112 LYS A CA 1
ATOM 907 C C . LYS A 1 112 ? 1.776 14.181 -52.518 1.00 84.62 112 LYS A C 1
ATOM 909 O O . LYS A 1 112 ? 0.634 14.402 -52.923 1.00 84.62 112 LYS A O 1
ATOM 914 N N . LYS A 1 113 ? 2.724 15.129 -52.499 1.00 83.06 113 LYS A N 1
ATOM 915 C CA . LYS A 1 113 ? 2.513 16.506 -52.982 1.00 83.06 113 LYS A CA 1
ATOM 916 C C . LYS A 1 113 ? 2.323 16.572 -54.504 1.00 83.06 113 LYS A C 1
ATOM 918 O O . LYS A 1 113 ? 1.480 17.343 -54.960 1.00 83.06 113 LYS A O 1
ATOM 923 N N . ALA A 1 114 ? 3.063 15.777 -55.278 1.00 83.19 114 ALA A N 1
ATOM 924 C CA . ALA A 1 114 ? 2.973 15.744 -56.740 1.00 83.19 114 ALA A CA 1
ATOM 925 C C . ALA A 1 114 ? 1.660 15.114 -57.239 1.00 83.19 114 ALA A C 1
ATOM 927 O O . ALA A 1 114 ? 1.019 15.640 -58.147 1.00 83.19 114 ALA A O 1
ATOM 928 N N . VAL A 1 115 ? 1.224 14.023 -56.604 1.00 82.44 115 VAL A N 1
ATOM 929 C CA . VAL A 1 115 ? 0.038 13.248 -57.004 1.00 82.44 115 VAL A CA 1
ATOM 930 C C . VAL A 1 115 ? -1.277 13.933 -56.593 1.00 82.44 115 VAL A C 1
ATOM 932 O O . VAL A 1 115 ? -2.330 13.608 -57.143 1.00 82.44 115 VAL A O 1
ATOM 935 N N . LYS A 1 116 ? -1.250 14.896 -55.652 1.00 75.81 116 LYS A N 1
ATOM 936 C CA . LYS A 1 116 ? -2.429 15.644 -55.151 1.00 75.81 116 LYS A CA 1
ATOM 937 C C . LYS A 1 116 ? -3.634 14.743 -54.814 1.00 75.81 116 LYS A C 1
ATOM 939 O O . LYS A 1 116 ? -4.779 15.108 -55.057 1.00 75.81 116 LYS A O 1
ATOM 944 N N . GLY A 1 117 ? -3.377 13.544 -54.286 1.00 67.38 117 GLY A N 1
ATOM 945 C CA . GLY A 1 117 ? -4.422 12.595 -53.885 1.00 67.38 117 GLY A CA 1
ATOM 946 C C . GLY A 1 117 ? -5.138 11.858 -55.025 1.00 67.38 117 GLY A C 1
ATOM 947 O O . GLY A 1 117 ? -6.137 11.203 -54.752 1.00 67.38 117 GLY A O 1
ATOM 948 N N . ARG A 1 118 ? -4.646 11.922 -56.274 1.00 68.00 118 ARG A N 1
ATOM 949 C CA . ARG A 1 118 ? -5.257 11.223 -57.424 1.00 68.00 118 ARG A CA 1
ATOM 950 C C . ARG A 1 118 ? -5.186 9.696 -57.339 1.00 68.00 118 ARG A C 1
ATOM 952 O O . ARG A 1 118 ? -6.061 9.032 -57.879 1.00 68.00 118 ARG A O 1
ATOM 959 N N . TRP A 1 119 ? -4.177 9.144 -56.667 1.00 62.34 119 TRP A N 1
ATOM 960 C CA . TRP A 1 119 ? -4.054 7.709 -56.394 1.00 62.34 119 TRP A CA 1
ATOM 961 C C . TRP A 1 119 ? -4.146 7.474 -54.887 1.00 62.34 119 TRP A C 1
ATOM 963 O O . TRP A 1 119 ? -3.256 7.884 -54.142 1.00 62.34 119 TRP A O 1
ATOM 973 N N . GLN A 1 120 ? -5.223 6.829 -54.434 1.00 68.38 120 GLN A N 1
ATOM 974 C CA . GLN A 1 120 ? -5.365 6.375 -53.051 1.00 68.38 120 GLN A CA 1
ATOM 975 C C . GLN A 1 120 ? -5.574 4.866 -53.021 1.00 68.38 120 GLN A C 1
ATOM 977 O O . GLN A 1 120 ? -6.604 4.353 -53.445 1.00 68.38 120 GLN A O 1
ATOM 982 N N . PHE A 1 121 ? -4.574 4.156 -52.509 1.00 79.06 121 PHE A N 1
ATOM 983 C CA . PHE A 1 121 ? -4.669 2.724 -52.262 1.00 79.06 121 PHE A CA 1
ATOM 984 C C . PHE A 1 121 ? -5.559 2.424 -51.045 1.00 79.06 121 PHE A C 1
ATOM 986 O O . PHE A 1 121 ? -5.633 3.259 -50.138 1.00 79.06 121 PHE A O 1
ATOM 993 N N . PRO A 1 122 ? -6.181 1.235 -50.959 1.00 85.44 122 PRO A N 1
ATOM 994 C CA . PRO A 1 122 ? -6.885 0.803 -49.755 1.00 85.44 122 PRO A CA 1
ATOM 995 C C . PRO A 1 122 ? -5.980 0.869 -48.516 1.00 85.44 122 PRO A C 1
ATOM 997 O O . PRO A 1 122 ? -4.801 0.512 -48.584 1.00 85.44 122 PRO A O 1
ATOM 1000 N N . ARG A 1 123 ? -6.533 1.297 -47.370 1.00 83.12 123 ARG A N 1
ATOM 1001 C CA . ARG A 1 123 ? -5.772 1.477 -46.116 1.00 83.12 123 ARG A CA 1
ATOM 1002 C C . ARG A 1 123 ? -5.015 0.218 -45.693 1.00 83.12 123 ARG A C 1
ATOM 1004 O O . ARG A 1 123 ? -3.866 0.323 -45.290 1.00 83.12 123 ARG A O 1
ATOM 1011 N N . SER A 1 124 ? -5.627 -0.956 -45.842 1.00 85.12 124 SER A N 1
ATOM 1012 C CA . SER A 1 124 ? -5.005 -2.246 -45.523 1.00 85.12 124 SER A CA 1
ATOM 1013 C C . SER A 1 124 ? -3.713 -2.476 -46.307 1.00 85.12 124 SER A C 1
ATOM 1015 O O . SER A 1 124 ? -2.699 -2.848 -45.725 1.00 85.12 124 SER A O 1
ATOM 1017 N N . MET A 1 125 ? -3.720 -2.190 -47.611 1.00 87.19 125 MET A N 1
ATOM 1018 C CA . MET A 1 125 ? -2.543 -2.356 -48.460 1.00 87.19 125 MET A CA 1
ATOM 1019 C C . MET A 1 125 ? -1.440 -1.357 -48.099 1.00 87.19 125 MET A C 1
ATOM 1021 O O . MET A 1 125 ? -0.273 -1.728 -48.030 1.00 87.19 125 MET A O 1
ATOM 1025 N N . GLN A 1 126 ? -1.805 -0.107 -47.804 1.00 86.38 126 GLN A N 1
ATOM 1026 C CA . GLN A 1 126 ? -0.851 0.908 -47.350 1.00 86.38 126 GLN A CA 1
ATOM 1027 C C . GLN A 1 126 ? -0.190 0.528 -46.018 1.00 86.38 126 GLN A C 1
ATOM 1029 O O . GLN A 1 126 ? 1.019 0.701 -45.856 1.00 86.38 126 GLN A O 1
ATOM 1034 N N . THR A 1 127 ? -0.964 -0.029 -45.083 1.00 88.44 127 THR A N 1
ATOM 1035 C CA . THR A 1 127 ? -0.442 -0.521 -43.806 1.00 88.44 127 THR A CA 1
ATOM 1036 C C . THR A 1 127 ? 0.499 -1.701 -43.998 1.00 88.44 127 THR A C 1
ATOM 1038 O O . THR A 1 127 ? 1.611 -1.667 -43.480 1.00 88.44 127 THR A O 1
ATOM 1041 N N . ILE A 1 128 ? 0.119 -2.700 -44.801 1.00 89.62 128 ILE A N 1
ATOM 1042 C CA . ILE A 1 128 ? 0.986 -3.852 -45.094 1.00 89.62 128 ILE A CA 1
ATOM 1043 C C . ILE A 1 128 ? 2.306 -3.393 -45.723 1.00 89.62 128 ILE A C 1
ATOM 1045 O O . ILE A 1 128 ? 3.365 -3.835 -45.291 1.00 89.62 128 ILE A O 1
ATOM 1049 N N . LEU A 1 129 ? 2.263 -2.476 -46.694 1.00 89.12 129 LEU A N 1
ATOM 1050 C CA . LEU A 1 129 ? 3.469 -1.957 -47.344 1.00 89.12 129 LEU A CA 1
ATOM 1051 C C . LEU A 1 129 ? 4.351 -1.155 -46.380 1.00 89.12 129 LEU A C 1
ATOM 1053 O O . LEU A 1 129 ? 5.565 -1.336 -46.369 1.00 89.12 129 LEU A O 1
ATOM 1057 N N . THR A 1 130 ? 3.755 -0.298 -45.548 1.00 90.06 130 THR A N 1
ATOM 1058 C CA . THR A 1 130 ? 4.502 0.542 -44.598 1.00 90.06 130 THR A CA 1
ATOM 1059 C C . THR A 1 130 ? 5.162 -0.302 -43.514 1.00 90.06 130 THR A C 1
ATOM 1061 O O . THR A 1 130 ? 6.359 -0.169 -43.272 1.00 90.06 130 THR A O 1
ATOM 1064 N N . ILE A 1 131 ? 4.400 -1.192 -42.873 1.00 92.00 131 ILE A N 1
ATOM 1065 C CA . ILE A 1 131 ? 4.924 -2.064 -41.820 1.00 92.00 131 ILE A CA 1
ATOM 1066 C C . ILE A 1 131 ? 5.895 -3.081 -42.407 1.00 92.00 131 ILE A C 1
ATOM 1068 O O . ILE A 1 131 ? 6.962 -3.284 -41.840 1.00 92.00 131 ILE A O 1
ATOM 1072 N N . GLY A 1 132 ? 5.579 -3.661 -43.567 1.00 89.94 132 GLY A N 1
ATOM 1073 C CA . GLY A 1 132 ? 6.470 -4.572 -44.279 1.00 89.94 132 GLY A CA 1
ATOM 1074 C C . GLY A 1 132 ? 7.817 -3.926 -44.597 1.00 89.94 132 GLY A C 1
ATOM 1075 O O . GLY A 1 132 ? 8.850 -4.529 -44.322 1.00 89.94 132 GLY A O 1
ATOM 1076 N N . PHE A 1 133 ? 7.819 -2.679 -45.082 1.00 93.06 133 PHE A N 1
ATOM 1077 C CA . PHE A 1 133 ? 9.046 -1.914 -45.303 1.00 93.06 133 PHE A CA 1
ATOM 1078 C C . PHE A 1 133 ? 9.831 -1.712 -44.002 1.00 93.06 133 PHE A C 1
ATOM 1080 O O . PHE A 1 133 ? 11.001 -2.073 -43.956 1.00 93.06 133 PHE A O 1
ATOM 1087 N N . VAL A 1 134 ? 9.193 -1.200 -42.941 1.00 92.12 134 VAL A N 1
ATOM 1088 C CA . VAL A 1 134 ? 9.852 -0.932 -41.647 1.00 92.12 134 VAL A CA 1
ATOM 1089 C C . VAL A 1 134 ? 10.428 -2.206 -41.023 1.00 92.12 134 VAL A C 1
ATOM 1091 O O . VAL A 1 134 ? 11.522 -2.184 -40.465 1.00 92.12 134 VAL A O 1
ATOM 1094 N N . VAL A 1 135 ? 9.703 -3.320 -41.108 1.00 89.62 135 VAL A N 1
ATOM 1095 C CA . VAL A 1 135 ? 10.148 -4.614 -40.585 1.00 89.62 135 VAL A CA 1
ATOM 1096 C C . VAL A 1 135 ? 11.320 -5.147 -41.406 1.00 89.62 135 VAL A C 1
ATOM 1098 O O . VAL A 1 135 ? 12.322 -5.555 -40.825 1.00 89.62 135 VAL A O 1
ATOM 1101 N N . ALA A 1 136 ? 11.236 -5.106 -42.738 1.00 90.88 136 ALA A N 1
ATOM 1102 C CA . ALA A 1 136 ? 12.301 -5.583 -43.615 1.00 90.88 136 ALA A CA 1
ATOM 1103 C C . ALA A 1 136 ? 13.601 -4.785 -43.431 1.00 90.88 136 ALA A C 1
ATOM 1105 O O . ALA A 1 136 ? 14.664 -5.376 -43.243 1.00 90.88 136 ALA A O 1
ATOM 1106 N N . THR A 1 137 ? 13.526 -3.451 -43.417 1.00 91.75 137 THR A N 1
ATOM 1107 C CA . THR A 1 137 ? 14.695 -2.598 -43.154 1.00 91.75 137 THR A CA 1
ATOM 1108 C C . THR A 1 137 ? 15.193 -2.746 -41.719 1.00 91.75 137 THR A C 1
ATOM 1110 O O . THR A 1 137 ? 16.398 -2.684 -41.487 1.00 91.75 137 THR A O 1
ATOM 1113 N N . GLY A 1 138 ? 14.299 -3.010 -40.761 1.00 88.25 138 GLY A N 1
ATOM 1114 C CA . GLY A 1 138 ? 14.655 -3.319 -39.379 1.00 88.25 138 GLY A CA 1
ATOM 1115 C C . GLY A 1 138 ? 15.493 -4.594 -39.270 1.00 88.25 138 GLY A C 1
ATOM 1116 O O . GLY A 1 138 ? 16.574 -4.571 -38.687 1.00 88.25 138 GLY A O 1
ATOM 1117 N N . PHE A 1 139 ? 15.041 -5.697 -39.874 1.00 87.88 139 PHE A N 1
ATOM 1118 C CA . PHE A 1 139 ? 15.801 -6.955 -39.913 1.00 87.88 139 PHE A CA 1
ATOM 1119 C C . PHE A 1 139 ? 17.126 -6.825 -40.653 1.00 87.88 139 PHE A C 1
ATOM 1121 O O . PHE A 1 139 ? 18.097 -7.470 -40.269 1.00 87.88 139 PHE A O 1
ATOM 1128 N N . TRP A 1 140 ? 17.173 -5.987 -41.685 1.00 88.50 140 TRP A N 1
ATOM 1129 C CA . TRP A 1 140 ? 18.372 -5.817 -42.487 1.00 88.50 140 TRP A CA 1
ATOM 1130 C C . TRP A 1 140 ? 19.429 -4.926 -41.827 1.00 88.50 140 TRP A C 1
ATOM 1132 O O . TRP A 1 140 ? 20.600 -5.282 -41.844 1.00 88.50 140 TRP A O 1
ATOM 1142 N N . LEU A 1 141 ? 19.046 -3.781 -41.258 1.00 87.12 141 LEU A N 1
ATOM 1143 C CA . LEU A 1 141 ? 20.004 -2.742 -40.852 1.00 87.12 141 LEU A CA 1
ATOM 1144 C C . LEU A 1 141 ? 19.967 -2.411 -39.356 1.00 87.12 141 LEU A C 1
ATOM 1146 O O . LEU A 1 141 ? 20.942 -1.896 -38.818 1.00 87.12 141 LEU A O 1
ATOM 1150 N N . PHE A 1 142 ? 18.860 -2.692 -38.665 1.00 85.38 142 PHE A N 1
ATOM 1151 C CA . PHE A 1 142 ? 18.686 -2.303 -37.262 1.00 85.38 142 PHE A CA 1
ATOM 1152 C C . PHE A 1 142 ? 18.987 -3.445 -36.279 1.00 85.38 142 PHE A C 1
ATOM 1154 O O . PHE A 1 142 ? 19.594 -3.222 -35.234 1.00 85.38 142 PHE A O 1
ATOM 1161 N N . PHE A 1 143 ? 18.582 -4.678 -36.598 1.00 83.88 143 PHE A N 1
ATOM 1162 C CA . PHE A 1 143 ? 18.774 -5.843 -35.728 1.00 83.88 143 PHE A CA 1
ATOM 1163 C C . PHE A 1 143 ? 20.175 -6.484 -35.748 1.00 83.88 143 PHE A C 1
ATOM 1165 O O . PHE A 1 143 ? 20.586 -6.951 -34.683 1.00 83.88 143 PHE A O 1
ATOM 1172 N N . PRO A 1 144 ? 20.945 -6.524 -36.856 1.00 83.88 144 PRO A N 1
ATOM 1173 C CA . PRO A 1 144 ? 22.266 -7.163 -36.841 1.00 83.88 144 PRO A CA 1
ATOM 1174 C C . PRO A 1 144 ? 23.229 -6.601 -35.776 1.00 83.88 144 PRO A C 1
ATOM 1176 O O . PRO A 1 144 ? 23.828 -7.405 -35.055 1.00 83.88 144 PRO A O 1
ATOM 1179 N N . PRO A 1 145 ? 23.298 -5.275 -35.535 1.00 79.12 145 PRO A N 1
ATOM 1180 C CA . PRO A 1 145 ? 24.086 -4.714 -34.435 1.00 79.12 145 PRO A CA 1
ATOM 1181 C C . PRO A 1 145 ? 23.700 -5.235 -33.041 1.00 79.12 145 PRO A C 1
ATOM 1183 O O . PRO A 1 145 ? 24.576 -5.437 -32.203 1.00 79.12 145 PRO A O 1
ATOM 1186 N N . PHE A 1 146 ? 22.418 -5.523 -32.770 1.00 75.06 146 PHE A N 1
ATOM 1187 C CA . PHE A 1 146 ? 22.000 -6.126 -31.490 1.00 75.06 146 PHE A CA 1
ATOM 1188 C C . PHE A 1 146 ? 22.596 -7.520 -31.282 1.00 75.06 146 PHE A C 1
ATOM 1190 O O . PHE A 1 146 ? 22.979 -7.868 -30.161 1.00 75.06 146 PHE A O 1
ATOM 1197 N N . VAL A 1 147 ? 22.667 -8.305 -32.359 1.00 77.19 147 VAL A N 1
ATOM 1198 C CA . VAL A 1 147 ? 23.231 -9.659 -32.347 1.00 77.19 147 VAL A CA 1
ATOM 1199 C C . VAL A 1 147 ? 24.746 -9.591 -32.154 1.00 77.19 147 VAL A C 1
ATOM 1201 O O . VAL A 1 147 ? 25.288 -10.305 -31.313 1.00 77.19 147 VAL A O 1
ATOM 1204 N N . VAL A 1 148 ? 25.426 -8.675 -32.852 1.00 74.19 148 VAL A N 1
ATOM 1205 C CA . VAL A 1 148 ? 26.879 -8.455 -32.720 1.00 74.19 148 VAL A CA 1
ATOM 1206 C C . VAL A 1 148 ? 27.258 -8.008 -31.304 1.00 74.19 148 VAL A C 1
ATOM 1208 O O . VAL A 1 148 ? 28.239 -8.494 -30.742 1.00 74.19 148 VAL A O 1
ATOM 1211 N N . CYS A 1 149 ? 26.455 -7.139 -30.684 1.00 69.75 149 CYS A N 1
ATOM 1212 C CA . CYS A 1 149 ? 26.658 -6.695 -29.304 1.00 69.75 149 CYS A CA 1
ATOM 1213 C C . CYS A 1 149 ? 26.380 -7.781 -28.251 1.00 69.75 149 CYS A C 1
ATOM 1215 O O . CYS A 1 149 ? 26.596 -7.521 -27.065 1.00 69.75 149 CYS A O 1
ATOM 1217 N N . LYS A 1 150 ? 25.870 -8.962 -28.648 1.00 73.81 150 LYS A N 1
ATOM 1218 C CA . LYS A 1 150 ? 25.380 -10.015 -27.741 1.00 73.81 150 LYS A CA 1
ATOM 1219 C C . LYS A 1 150 ? 24.459 -9.462 -26.651 1.00 73.81 150 LYS A C 1
ATOM 1221 O O . LYS A 1 150 ? 24.484 -9.912 -25.509 1.00 73.81 150 LYS A O 1
ATOM 1226 N N . ALA A 1 151 ? 23.665 -8.444 -26.987 1.00 68.12 151 ALA A N 1
ATOM 1227 C CA . ALA A 1 151 ? 22.872 -7.707 -26.006 1.00 68.12 151 ALA A CA 1
ATOM 1228 C C . ALA A 1 151 ? 21.887 -8.632 -25.271 1.00 68.12 151 ALA A C 1
ATOM 1230 O O . ALA A 1 151 ? 21.682 -8.500 -24.068 1.00 68.12 151 ALA A O 1
ATOM 1231 N N . VAL A 1 152 ? 21.325 -9.602 -25.998 1.00 66.94 152 VAL A N 1
ATOM 1232 C CA . VAL A 1 152 ? 20.418 -10.614 -25.449 1.00 66.94 152 VAL A CA 1
ATOM 1233 C C . VAL A 1 152 ? 21.163 -11.592 -24.540 1.00 66.94 152 VAL A C 1
ATOM 1235 O O . VAL A 1 152 ? 20.707 -11.827 -23.426 1.00 66.94 152 VAL A O 1
ATOM 1238 N N . ASP A 1 153 ? 22.322 -12.108 -24.961 1.00 74.25 153 ASP A N 1
ATOM 1239 C CA . ASP A 1 153 ? 23.109 -13.044 -24.146 1.00 74.25 153 ASP A CA 1
ATOM 1240 C C . ASP A 1 153 ? 23.577 -12.385 -22.843 1.00 74.25 153 ASP A C 1
ATOM 1242 O O . ASP A 1 153 ? 23.417 -12.967 -21.775 1.00 74.25 153 ASP A O 1
ATOM 1246 N N . ARG A 1 154 ? 24.057 -11.134 -22.905 1.00 70.56 154 ARG A N 1
ATOM 1247 C CA . ARG A 1 154 ? 24.449 -10.355 -21.718 1.00 70.56 154 ARG A CA 1
ATOM 1248 C C . ARG A 1 154 ? 23.272 -10.125 -20.772 1.00 70.56 154 ARG A C 1
ATOM 1250 O O . ARG A 1 154 ? 23.420 -10.321 -19.573 1.00 70.56 154 ARG A O 1
ATOM 1257 N N . ALA A 1 155 ? 22.092 -9.781 -21.291 1.00 67.19 155 ALA A N 1
ATOM 1258 C CA . ALA A 1 155 ? 20.896 -9.621 -20.462 1.00 67.19 155 ALA A CA 1
ATOM 1259 C C . ALA A 1 155 ? 20.464 -10.946 -19.799 1.00 67.19 155 ALA A C 1
ATOM 1261 O O . ALA A 1 155 ? 20.031 -10.961 -18.645 1.00 67.19 155 ALA A O 1
ATOM 1262 N N . ILE A 1 156 ? 20.602 -12.072 -20.509 1.00 71.50 156 ILE A N 1
ATOM 1263 C CA . ILE A 1 156 ? 20.342 -13.411 -19.965 1.00 71.50 156 ILE A CA 1
ATOM 1264 C C . ILE A 1 156 ? 21.376 -13.772 -18.887 1.00 71.50 156 ILE A C 1
ATOM 1266 O O . ILE A 1 156 ? 20.997 -14.301 -17.841 1.00 71.50 156 ILE A O 1
ATOM 1270 N N . GLU A 1 157 ? 22.657 -13.472 -19.104 1.00 74.12 157 GLU A N 1
ATOM 1271 C CA . GLU A 1 157 ? 23.736 -13.677 -18.131 1.00 74.12 157 GLU A CA 1
ATOM 1272 C C . GLU A 1 157 ? 23.547 -12.816 -16.878 1.00 74.12 157 GLU A C 1
ATOM 1274 O O . GLU A 1 157 ? 23.649 -13.331 -15.766 1.00 74.12 157 GLU A O 1
ATOM 1279 N N . GLU A 1 158 ? 23.187 -11.540 -17.028 1.00 68.44 158 GLU A N 1
ATOM 1280 C CA . GLU A 1 158 ? 22.841 -10.651 -15.915 1.00 68.44 158 GLU A CA 1
ATOM 1281 C C . GLU A 1 158 ? 21.654 -11.203 -15.117 1.00 68.44 158 GLU A C 1
ATOM 1283 O O . GLU A 1 158 ? 21.706 -11.285 -13.887 1.00 68.44 158 GLU A O 1
ATOM 1288 N N . TYR A 1 159 ? 20.606 -11.677 -15.798 1.00 63.69 159 TYR A N 1
ATOM 1289 C CA . TYR A 1 159 ? 19.468 -12.321 -15.143 1.00 63.69 159 TYR A CA 1
ATOM 1290 C C . TYR A 1 159 ? 19.876 -13.608 -14.407 1.00 63.69 159 TYR A C 1
ATOM 1292 O O . TYR A 1 159 ? 19.429 -13.866 -13.283 1.00 63.69 159 TYR A O 1
ATOM 1300 N N . ALA A 1 160 ? 20.757 -14.416 -15.002 1.00 69.88 160 ALA A N 1
ATOM 1301 C CA . ALA A 1 160 ? 21.294 -15.622 -14.381 1.00 69.88 160 ALA A CA 1
ATOM 1302 C C . ALA A 1 160 ? 22.162 -15.298 -13.152 1.00 69.88 160 ALA A C 1
ATOM 1304 O O . ALA A 1 160 ? 22.030 -15.971 -12.125 1.00 69.88 160 ALA A O 1
ATOM 1305 N N . ALA A 1 161 ? 22.981 -14.246 -13.213 1.00 65.75 161 ALA A N 1
ATOM 1306 C CA . ALA A 1 161 ? 23.806 -13.766 -12.108 1.00 65.75 161 ALA A CA 1
ATOM 1307 C C . ALA A 1 161 ? 22.945 -13.257 -10.944 1.00 65.75 161 ALA A C 1
ATOM 1309 O O . ALA A 1 161 ? 23.150 -13.675 -9.802 1.00 65.75 161 ALA A O 1
ATOM 1310 N N . VAL A 1 162 ? 21.911 -12.457 -11.230 1.00 61.31 162 VAL A N 1
ATOM 1311 C CA . VAL A 1 162 ? 20.923 -12.019 -10.231 1.00 61.31 162 VAL A CA 1
ATOM 1312 C C . VAL A 1 162 ? 20.235 -13.227 -9.597 1.00 61.31 162 VAL A C 1
ATOM 1314 O O . VAL A 1 162 ? 20.116 -13.304 -8.377 1.00 61.31 162 VAL A O 1
ATOM 1317 N N . ARG A 1 163 ? 19.845 -14.232 -10.389 1.00 59.09 163 ARG A N 1
ATOM 1318 C CA . ARG A 1 163 ? 19.227 -15.463 -9.875 1.00 59.09 163 ARG A CA 1
ATOM 1319 C C . ARG A 1 163 ? 20.168 -16.267 -8.973 1.00 59.09 163 ARG A C 1
ATOM 1321 O O . ARG A 1 163 ? 19.720 -16.808 -7.961 1.00 59.09 163 ARG A O 1
ATOM 1328 N N . VAL A 1 164 ? 21.449 -16.378 -9.324 1.00 64.81 164 VAL A N 1
ATOM 1329 C CA . VAL A 1 164 ? 22.470 -17.064 -8.511 1.00 64.81 164 VAL A CA 1
ATOM 1330 C C . VAL A 1 164 ? 22.713 -16.299 -7.210 1.00 64.81 164 VAL A C 1
ATOM 1332 O O . VAL A 1 164 ? 22.763 -16.913 -6.145 1.00 64.81 164 VAL A O 1
ATOM 1335 N N . TYR A 1 165 ? 22.776 -14.969 -7.270 1.00 60.19 165 TYR A N 1
ATOM 1336 C CA . TYR A 1 165 ? 22.926 -14.113 -6.097 1.00 60.19 165 TYR A CA 1
ATOM 1337 C C . TYR A 1 165 ? 21.708 -14.203 -5.164 1.00 60.19 165 TYR A C 1
ATOM 1339 O O . TYR A 1 165 ? 21.870 -14.425 -3.966 1.00 60.19 165 TYR A O 1
ATOM 1347 N N . LEU A 1 166 ? 20.487 -14.174 -5.709 1.00 53.41 166 LEU A N 1
ATOM 1348 C CA . LEU A 1 166 ? 19.244 -14.387 -4.954 1.00 53.41 166 LEU A CA 1
ATOM 1349 C C . LEU A 1 166 ? 19.176 -15.780 -4.312 1.00 53.41 166 LEU A C 1
ATOM 1351 O O . LEU A 1 166 ? 18.658 -15.921 -3.207 1.00 53.41 166 LEU A O 1
ATOM 1355 N N . LYS A 1 167 ? 19.721 -16.814 -4.967 1.00 59.16 167 LYS A N 1
ATOM 1356 C CA . LYS A 1 167 ? 19.864 -18.149 -4.361 1.00 59.16 167 LYS A CA 1
ATOM 1357 C C . LYS A 1 167 ? 20.906 -18.165 -3.239 1.00 59.16 167 LYS A C 1
ATOM 1359 O O . LYS A 1 167 ? 20.690 -18.838 -2.233 1.00 59.16 167 LYS A O 1
ATOM 1364 N N . LYS A 1 168 ? 22.010 -17.425 -3.391 1.00 56.38 168 LYS A N 1
ATOM 1365 C CA . LYS A 1 168 ? 23.087 -17.310 -2.393 1.00 56.38 168 LYS A CA 1
ATOM 1366 C C . LYS A 1 168 ? 22.665 -16.493 -1.164 1.00 56.38 168 LYS A C 1
ATOM 1368 O O . LYS A 1 168 ? 23.073 -16.835 -0.060 1.00 56.38 168 LYS A O 1
ATOM 1373 N N . ALA A 1 169 ? 21.792 -15.497 -1.337 1.00 53.31 169 ALA A N 1
ATOM 1374 C CA . ALA A 1 169 ? 21.136 -14.746 -0.259 1.00 53.31 169 ALA A CA 1
ATOM 1375 C C . ALA A 1 169 ? 20.153 -15.600 0.577 1.00 53.31 169 ALA A C 1
ATOM 1377 O O . ALA A 1 169 ? 19.665 -15.161 1.616 1.00 53.31 169 ALA A O 1
ATOM 1378 N N . GLY A 1 170 ? 19.897 -16.842 0.150 1.00 54.84 170 GLY A N 1
ATOM 1379 C CA . GLY A 1 170 ? 19.194 -17.874 0.901 1.00 54.84 170 GLY A CA 1
ATOM 1380 C C . GLY A 1 170 ? 18.063 -18.512 0.083 1.00 54.84 170 GLY A C 1
ATOM 1381 O O . GLY A 1 170 ? 17.321 -17.806 -0.602 1.00 54.84 170 GLY A O 1
ATOM 1382 N N . PRO A 1 171 ? 17.843 -19.839 0.185 1.00 53.12 171 PRO A N 1
ATOM 1383 C CA . PRO A 1 171 ? 16.815 -20.548 -0.587 1.00 53.12 171 PRO A CA 1
ATOM 1384 C C . PRO A 1 171 ? 15.379 -20.045 -0.340 1.00 53.12 171 PRO A C 1
ATOM 1386 O O . PRO A 1 171 ? 14.519 -20.245 -1.194 1.00 53.12 171 PRO A O 1
ATOM 1389 N N . LYS A 1 172 ? 15.121 -19.354 0.783 1.00 56.50 172 LYS A N 1
ATOM 1390 C CA . LYS A 1 172 ? 13.824 -18.722 1.087 1.00 56.50 172 LYS A CA 1
ATOM 1391 C C . LYS A 1 172 ? 13.522 -17.503 0.199 1.00 56.50 172 LYS A C 1
ATOM 1393 O O . LYS A 1 172 ? 12.413 -17.400 -0.306 1.00 56.50 172 LYS A O 1
ATOM 1398 N N . MET A 1 173 ? 14.489 -16.611 -0.047 1.00 58.12 173 MET A N 1
ATOM 1399 C CA . MET A 1 173 ? 14.232 -15.319 -0.714 1.00 58.12 173 MET A CA 1
ATOM 1400 C C . MET A 1 173 ? 13.904 -15.450 -2.208 1.00 58.12 173 MET A C 1
ATOM 1402 O O . MET A 1 173 ? 12.976 -14.807 -2.695 1.00 58.12 173 MET A O 1
ATOM 1406 N N . GLY A 1 174 ? 14.638 -16.289 -2.947 1.00 59.34 174 GLY A N 1
ATOM 1407 C CA . GLY A 1 174 ? 14.436 -16.429 -4.395 1.00 59.34 174 GLY A CA 1
ATOM 1408 C C . GLY A 1 174 ? 13.093 -17.068 -4.776 1.00 59.34 174 GLY A C 1
ATOM 1409 O O . GLY A 1 174 ? 12.450 -16.625 -5.725 1.00 59.34 174 GLY A O 1
ATOM 1410 N N . GLY A 1 175 ? 12.655 -18.092 -4.032 1.00 66.81 175 GLY A N 1
ATOM 1411 C CA . GLY A 1 175 ? 11.348 -18.731 -4.236 1.00 66.81 175 GLY A CA 1
ATOM 1412 C C . GLY A 1 175 ? 10.184 -17.840 -3.800 1.00 66.81 175 GLY A C 1
ATOM 1413 O O . GLY A 1 175 ? 9.172 -17.760 -4.494 1.00 66.81 175 GLY A O 1
ATOM 1414 N N . ASP A 1 176 ? 10.359 -17.101 -2.704 1.00 75.69 176 ASP A N 1
ATOM 1415 C CA . ASP A 1 176 ? 9.339 -16.181 -2.207 1.00 75.69 176 ASP A CA 1
ATOM 1416 C C . ASP A 1 176 ? 9.075 -15.005 -3.134 1.00 75.69 176 ASP A C 1
ATOM 1418 O O . ASP A 1 176 ? 7.921 -14.610 -3.275 1.00 75.69 176 ASP A O 1
ATOM 1422 N N . LEU A 1 177 ? 10.103 -14.453 -3.788 1.00 79.31 177 LEU A N 1
ATOM 1423 C CA . LEU A 1 177 ? 9.906 -13.365 -4.744 1.00 79.31 177 LEU A CA 1
ATOM 1424 C C . LEU A 1 177 ? 9.045 -13.820 -5.930 1.00 79.31 177 LEU A C 1
ATOM 1426 O O . LEU A 1 177 ? 8.139 -13.103 -6.347 1.00 79.31 177 LEU A O 1
ATOM 1430 N N . ILE A 1 178 ? 9.289 -15.030 -6.444 1.00 81.31 178 ILE A N 1
ATOM 1431 C CA . ILE A 1 178 ? 8.478 -15.614 -7.520 1.00 81.31 178 ILE A CA 1
ATOM 1432 C C . ILE A 1 178 ? 7.041 -15.827 -7.037 1.00 81.31 178 ILE A C 1
ATOM 1434 O O . ILE A 1 178 ? 6.110 -15.408 -7.720 1.00 81.31 178 ILE A O 1
ATOM 1438 N N . ASN A 1 179 ? 6.850 -16.410 -5.849 1.00 86.00 179 ASN A N 1
ATOM 1439 C CA . ASN A 1 179 ? 5.517 -16.607 -5.276 1.00 86.00 179 ASN A CA 1
ATOM 1440 C C . ASN A 1 179 ? 4.784 -15.278 -5.080 1.00 86.00 179 ASN A C 1
ATOM 1442 O O . ASN A 1 179 ? 3.622 -15.165 -5.455 1.00 86.00 179 ASN A O 1
ATOM 1446 N N . PHE A 1 180 ? 5.466 -14.260 -4.552 1.00 88.44 180 PHE A N 1
ATOM 1447 C CA . PHE A 1 180 ? 4.931 -12.912 -4.395 1.00 88.44 180 PHE A CA 1
ATOM 1448 C C . PHE A 1 180 ? 4.472 -12.335 -5.740 1.00 88.44 180 PHE A C 1
ATOM 1450 O O . PHE A 1 180 ? 3.334 -11.885 -5.855 1.00 88.44 180 PHE A O 1
ATOM 1457 N N . LEU A 1 181 ? 5.308 -12.404 -6.779 1.00 88.38 181 LEU A N 1
ATOM 1458 C CA . LEU A 1 181 ? 4.954 -11.924 -8.117 1.00 88.38 181 LEU A CA 1
ATOM 1459 C C . LEU A 1 181 ? 3.758 -12.687 -8.704 1.00 88.38 181 LEU A C 1
ATOM 1461 O O . LEU A 1 181 ? 2.813 -12.061 -9.181 1.00 88.38 181 LEU A O 1
ATOM 1465 N N . LEU A 1 182 ? 3.760 -14.021 -8.630 1.00 89.06 182 LEU A N 1
ATOM 1466 C CA . LEU A 1 182 ?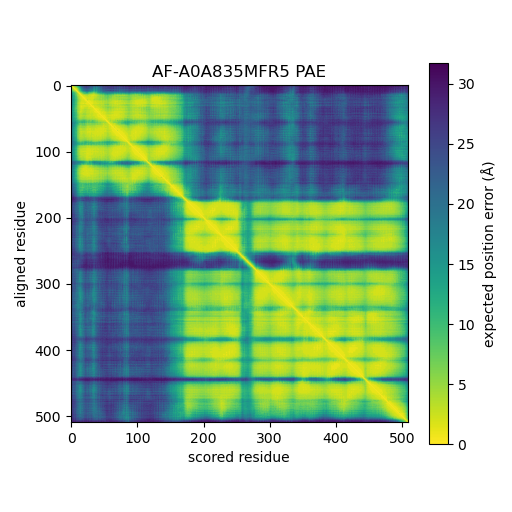 2.658 -14.860 -9.112 1.00 89.06 182 LEU A CA 1
ATOM 1467 C C . LEU A 1 182 ? 1.341 -14.538 -8.399 1.00 89.06 182 LEU A C 1
ATOM 1469 O O . LEU A 1 182 ? 0.294 -14.452 -9.042 1.00 89.06 182 LEU A O 1
ATOM 1473 N N . ILE A 1 183 ? 1.399 -14.320 -7.087 1.00 93.00 183 ILE A N 1
ATOM 1474 C CA . ILE A 1 183 ? 0.268 -13.908 -6.256 1.00 93.00 183 ILE A CA 1
ATOM 1475 C C . ILE A 1 183 ? -0.300 -12.573 -6.735 1.00 93.00 183 ILE A C 1
ATOM 1477 O O . ILE A 1 183 ? -1.503 -12.479 -6.968 1.00 93.00 183 ILE A O 1
ATOM 1481 N N . TRP A 1 184 ? 0.540 -11.559 -6.944 1.00 93.62 184 TRP A N 1
ATOM 1482 C CA . TRP A 1 184 ? 0.076 -10.239 -7.372 1.00 93.62 184 TRP A CA 1
ATOM 1483 C C . TRP A 1 184 ? -0.443 -10.224 -8.813 1.00 93.62 184 TRP A C 1
ATOM 1485 O O . TRP A 1 184 ? -1.471 -9.601 -9.074 1.00 93.62 184 TRP A O 1
ATOM 1495 N N . VAL A 1 185 ? 0.183 -10.966 -9.732 1.00 91.94 185 VAL A N 1
ATOM 1496 C CA . VAL A 1 185 ? -0.338 -11.154 -11.099 1.00 91.94 185 VAL A CA 1
ATOM 1497 C C . VAL A 1 185 ? -1.706 -11.840 -11.063 1.00 91.94 185 VAL A C 1
ATOM 1499 O O . VAL A 1 185 ? -2.651 -11.383 -11.709 1.00 91.94 185 VAL A O 1
ATOM 1502 N N . SER A 1 186 ? -1.847 -12.891 -10.251 1.00 93.25 186 SER A N 1
ATOM 1503 C CA . SER A 1 186 ? -3.123 -13.590 -10.061 1.00 93.25 186 SER A CA 1
ATOM 1504 C C . SER A 1 186 ? -4.178 -12.679 -9.435 1.00 93.25 186 SER A C 1
ATOM 1506 O O . SER A 1 186 ? -5.329 -12.685 -9.864 1.00 93.25 186 SER A O 1
ATOM 1508 N N . ALA A 1 187 ? -3.798 -11.854 -8.456 1.00 94.25 187 ALA A N 1
ATOM 1509 C CA . ALA A 1 187 ? -4.697 -10.895 -7.827 1.00 94.25 187 ALA A CA 1
ATOM 1510 C C . ALA A 1 187 ? -5.232 -9.872 -8.837 1.00 94.25 187 ALA A C 1
ATOM 1512 O O . ALA A 1 187 ? -6.434 -9.617 -8.857 1.00 94.25 187 ALA A O 1
ATOM 1513 N N . VAL A 1 188 ? -4.380 -9.343 -9.723 1.00 92.25 188 VAL A N 1
ATOM 1514 C CA . VAL A 1 188 ? -4.811 -8.444 -10.807 1.00 92.25 188 VAL A CA 1
ATOM 1515 C C . VAL A 1 188 ? -5.785 -9.152 -11.750 1.00 92.25 188 VAL A C 1
ATOM 1517 O O . VAL A 1 188 ? -6.853 -8.610 -12.030 1.00 92.25 188 VAL A O 1
ATOM 1520 N N . ALA A 1 189 ? -5.483 -10.381 -12.180 1.00 92.00 189 ALA A N 1
ATOM 1521 C CA . ALA A 1 189 ? -6.375 -11.156 -13.045 1.00 92.00 189 ALA A CA 1
ATOM 1522 C C . ALA A 1 189 ? -7.750 -11.411 -12.394 1.00 92.00 189 ALA A C 1
ATOM 1524 O O . ALA A 1 189 ? -8.789 -11.229 -13.032 1.00 92.00 189 ALA A O 1
ATOM 1525 N N . LEU A 1 190 ? -7.770 -11.760 -11.104 1.00 94.38 190 LEU A N 1
ATOM 1526 C CA . LEU A 1 190 ? -8.997 -11.970 -10.333 1.00 94.38 190 LEU A CA 1
ATOM 1527 C C . LEU A 1 190 ? -9.794 -10.671 -10.137 1.00 94.38 190 LEU A C 1
ATOM 1529 O O . LEU A 1 190 ? -11.022 -10.688 -10.216 1.00 94.38 190 LEU A O 1
ATOM 1533 N N . LEU A 1 191 ? -9.126 -9.531 -9.942 1.00 92.12 191 LEU A N 1
ATOM 1534 C CA . LEU A 1 191 ? -9.786 -8.222 -9.897 1.00 92.12 191 LEU A CA 1
ATOM 1535 C C . LEU A 1 191 ? -10.396 -7.848 -11.255 1.00 92.12 191 LEU A C 1
ATOM 1537 O O . LEU A 1 191 ? -11.522 -7.348 -11.295 1.00 92.12 191 LEU A O 1
ATOM 1541 N N . CYS A 1 192 ? -9.708 -8.129 -12.366 1.00 89.31 192 CYS A N 1
ATOM 1542 C CA . CYS A 1 192 ? -10.256 -7.952 -13.713 1.00 89.31 192 CYS A CA 1
ATOM 1543 C C . CYS A 1 192 ? -11.491 -8.835 -13.940 1.00 89.31 192 CYS A C 1
ATOM 1545 O O . CYS A 1 192 ? -12.491 -8.358 -14.481 1.00 89.31 192 CYS A O 1
ATOM 1547 N N . TYR A 1 193 ? -11.454 -10.089 -13.478 1.00 91.81 193 TYR A N 1
ATOM 1548 C CA . TYR A 1 193 ? -12.613 -10.982 -13.476 1.00 91.81 193 TYR A CA 1
ATOM 1549 C C . TYR A 1 193 ? -13.783 -10.382 -12.680 1.00 91.81 193 TYR A C 1
ATOM 1551 O O . TYR A 1 193 ? -14.876 -10.240 -13.229 1.00 91.81 193 TYR A O 1
ATOM 1559 N N . CYS A 1 194 ? -13.561 -9.937 -11.437 1.00 90.50 194 CYS A N 1
ATOM 1560 C CA . CYS A 1 194 ? -14.600 -9.295 -10.622 1.00 90.50 194 CYS A CA 1
ATOM 1561 C C . CYS A 1 194 ? -15.192 -8.062 -11.315 1.00 90.50 194 CYS A C 1
ATOM 1563 O O . CYS A 1 194 ? -16.411 -7.889 -11.338 1.00 90.50 194 CYS A O 1
ATOM 1565 N N . HIS A 1 195 ? -14.348 -7.225 -11.923 1.00 87.31 195 HIS A N 1
ATOM 1566 C CA . HIS A 1 195 ? -14.799 -6.052 -12.665 1.00 87.31 195 HIS A CA 1
ATOM 1567 C C . HIS A 1 195 ? -15.707 -6.436 -13.842 1.00 87.31 195 HIS A C 1
ATOM 1569 O O . HIS A 1 195 ? -16.769 -5.839 -14.020 1.00 87.31 195 HIS A O 1
ATOM 1575 N N . LYS A 1 196 ? -15.342 -7.473 -14.609 1.00 87.56 196 LYS A N 1
ATOM 1576 C CA . LYS A 1 196 ? -16.185 -8.000 -15.691 1.00 87.56 196 LYS A CA 1
ATOM 1577 C C . LYS A 1 196 ? -17.494 -8.591 -15.185 1.00 87.56 196 LYS A C 1
ATOM 1579 O O . LYS A 1 196 ? -18.536 -8.306 -15.765 1.00 87.56 196 LYS A O 1
ATOM 1584 N N . ILE A 1 197 ? -17.477 -9.319 -14.074 1.00 88.31 197 ILE A N 1
ATOM 1585 C CA . ILE A 1 197 ? -18.700 -9.809 -13.428 1.00 88.31 197 ILE A CA 1
ATOM 1586 C C . ILE A 1 197 ? -19.629 -8.654 -13.038 1.00 88.31 197 ILE A C 1
ATOM 1588 O O . ILE A 1 197 ? -20.830 -8.750 -13.268 1.00 88.31 197 ILE A O 1
ATOM 1592 N N . GLY A 1 198 ? -19.104 -7.544 -12.513 1.00 84.88 198 GLY A N 1
ATOM 1593 C CA . GLY A 1 198 ? -19.930 -6.376 -12.189 1.00 84.88 198 GLY A CA 1
ATOM 1594 C C . GLY A 1 198 ? -20.563 -5.694 -13.408 1.00 84.88 198 GLY A C 1
ATOM 1595 O O . GLY A 1 198 ? -21.652 -5.141 -13.279 1.00 84.88 198 GLY A O 1
ATOM 1596 N N . GLN A 1 199 ? -19.925 -5.775 -14.584 1.00 84.06 199 GLN A N 1
ATOM 1597 C CA . GLN A 1 199 ? -20.490 -5.298 -15.857 1.00 84.06 199 GLN A CA 1
ATOM 1598 C C . GLN A 1 199 ? -21.578 -6.234 -16.407 1.00 84.06 199 GLN A C 1
ATOM 1600 O O . GLN A 1 199 ? -22.511 -5.767 -17.053 1.00 84.06 199 GLN A O 1
ATOM 1605 N N . LEU A 1 200 ? -21.450 -7.543 -16.173 1.00 86.50 200 LEU A N 1
ATOM 1606 C CA . LEU A 1 200 ? -22.340 -8.566 -16.734 1.00 86.50 200 LEU A CA 1
ATOM 1607 C C . LEU A 1 200 ? -23.543 -8.886 -15.838 1.00 86.50 200 LEU A C 1
ATOM 1609 O O . LEU A 1 200 ? -24.620 -9.197 -16.337 1.00 86.50 200 LEU A O 1
ATOM 1613 N N . ILE A 1 201 ? -23.362 -8.842 -14.518 1.00 87.38 201 ILE A N 1
ATOM 1614 C CA . ILE A 1 201 ? -24.360 -9.256 -13.530 1.00 87.38 201 ILE A CA 1
ATOM 1615 C C . ILE A 1 201 ? -24.762 -8.037 -12.706 1.00 87.38 201 ILE A C 1
ATOM 1617 O O . ILE A 1 201 ? -23.913 -7.414 -12.069 1.00 87.38 201 ILE A O 1
ATOM 1621 N N . HIS A 1 202 ? -26.056 -7.712 -12.670 1.00 83.19 202 HIS A N 1
ATOM 1622 C CA . HIS A 1 202 ? -26.602 -6.655 -11.810 1.00 83.19 202 HIS A CA 1
ATOM 1623 C C . HIS A 1 202 ? -26.425 -6.964 -10.311 1.00 83.19 202 HIS A C 1
ATOM 1625 O O . HIS A 1 202 ? -26.177 -8.105 -9.914 1.00 83.19 202 HIS A O 1
ATOM 1631 N N . ARG A 1 203 ? -26.560 -5.942 -9.455 1.00 83.06 203 ARG A N 1
ATOM 1632 C CA . ARG A 1 203 ? -26.486 -6.108 -7.994 1.00 83.06 203 ARG A CA 1
ATOM 1633 C C . ARG A 1 203 ? -27.458 -7.178 -7.493 1.00 83.06 203 ARG A C 1
ATOM 1635 O O . ARG A 1 203 ? -28.623 -7.207 -7.886 1.00 83.06 203 ARG A O 1
ATOM 1642 N N . GLY A 1 204 ? -26.986 -8.024 -6.584 1.00 81.69 204 GLY A N 1
ATOM 1643 C CA . GLY A 1 204 ? -27.797 -9.069 -5.967 1.00 81.69 204 GLY A CA 1
ATOM 1644 C C . GLY A 1 204 ? -26.992 -10.311 -5.607 1.00 81.69 204 GLY A C 1
ATOM 1645 O O . GLY A 1 204 ? -25.769 -10.351 -5.746 1.00 81.69 204 GLY A O 1
ATOM 1646 N N . THR A 1 205 ? -27.697 -11.349 -5.161 1.00 86.94 205 THR A N 1
ATOM 1647 C CA . THR A 1 205 ? -27.105 -12.598 -4.660 1.00 86.94 205 THR A CA 1
ATOM 1648 C C . THR A 1 205 ? -26.228 -13.299 -5.697 1.00 86.94 205 THR A C 1
ATOM 1650 O O . THR A 1 205 ? -25.172 -13.813 -5.347 1.00 86.94 205 THR A O 1
ATOM 1653 N N . ALA A 1 206 ? -26.600 -13.264 -6.982 1.00 88.88 206 ALA A N 1
ATOM 1654 C CA . ALA A 1 206 ? -25.801 -13.864 -8.053 1.00 88.88 206 ALA A CA 1
ATOM 1655 C C . ALA A 1 206 ? -24.392 -13.251 -8.144 1.00 88.88 206 ALA A C 1
ATOM 1657 O O . ALA A 1 206 ? -23.405 -13.975 -8.266 1.00 88.88 206 ALA A O 1
ATOM 1658 N N . ARG A 1 207 ? -24.281 -11.922 -8.007 1.00 91.06 207 ARG A N 1
ATOM 1659 C CA . ARG A 1 207 ? -22.989 -11.227 -8.008 1.00 91.06 207 ARG A CA 1
ATOM 1660 C C . ARG A 1 207 ? -22.167 -11.560 -6.759 1.00 91.06 207 ARG A C 1
ATOM 1662 O O . ARG A 1 207 ? -20.960 -11.758 -6.870 1.00 91.06 207 ARG A O 1
ATOM 1669 N N . VAL A 1 208 ? -22.814 -11.671 -5.593 1.00 90.94 208 VAL A N 1
ATOM 1670 C CA . VAL A 1 208 ? -22.162 -12.117 -4.346 1.00 90.94 208 VAL A CA 1
ATOM 1671 C C . VAL A 1 208 ? -21.546 -13.501 -4.547 1.00 90.94 208 VAL A C 1
ATOM 1673 O O . VAL A 1 208 ? -20.360 -13.682 -4.295 1.00 90.94 208 VAL A O 1
ATOM 1676 N N . LEU A 1 209 ? -22.332 -14.460 -5.043 1.00 92.31 209 LEU A N 1
ATOM 1677 C CA . LEU A 1 209 ? -21.884 -15.839 -5.243 1.00 92.31 209 LEU A CA 1
ATOM 1678 C C . LEU A 1 209 ? -20.753 -15.941 -6.275 1.00 92.31 209 LEU A C 1
ATOM 1680 O O . LEU A 1 209 ? -19.828 -16.720 -6.075 1.00 92.31 209 LEU A O 1
ATOM 1684 N N . ALA A 1 210 ? -20.780 -15.127 -7.333 1.00 92.31 210 ALA A N 1
ATOM 1685 C CA . ALA A 1 210 ? -19.730 -15.109 -8.352 1.00 92.31 210 ALA A CA 1
ATOM 1686 C C . ALA A 1 210 ? -18.392 -14.519 -7.859 1.00 92.31 210 ALA A C 1
ATOM 1688 O O . ALA A 1 210 ? -17.336 -14.892 -8.373 1.00 92.31 210 ALA A O 1
ATOM 1689 N N . ILE A 1 211 ? -18.426 -13.602 -6.882 1.00 94.00 211 ILE A N 1
ATOM 1690 C CA . ILE A 1 211 ? -17.240 -12.917 -6.333 1.00 94.00 211 ILE A CA 1
ATOM 1691 C C . ILE A 1 211 ? -16.723 -13.593 -5.051 1.00 94.00 211 ILE A C 1
ATOM 1693 O O . ILE A 1 211 ? -15.533 -13.505 -4.751 1.00 94.00 211 ILE A O 1
ATOM 1697 N N . LEU A 1 212 ? -17.570 -14.320 -4.315 1.00 93.56 212 LEU A N 1
ATOM 1698 C CA . LEU A 1 212 ? -17.204 -15.002 -3.069 1.00 93.56 212 LEU A CA 1
ATOM 1699 C C . LEU A 1 212 ? -15.958 -15.908 -3.188 1.00 93.56 212 LEU A C 1
ATOM 1701 O O . LEU A 1 212 ? -15.101 -15.815 -2.306 1.00 93.56 212 LEU A O 1
ATOM 1705 N N . PRO A 1 213 ? -15.767 -16.710 -4.258 1.00 95.44 213 PRO A N 1
ATOM 1706 C CA . PRO A 1 213 ? -14.542 -17.492 -4.425 1.00 95.44 213 PRO A CA 1
ATOM 1707 C C . PRO A 1 213 ? -13.279 -16.625 -4.435 1.00 95.44 213 PRO A C 1
ATOM 1709 O O . PRO A 1 213 ? -12.274 -16.995 -3.834 1.00 95.44 213 PRO A O 1
ATOM 1712 N N . VAL A 1 214 ? -13.338 -15.442 -5.055 1.00 95.69 214 VAL A N 1
ATOM 1713 C CA . VAL A 1 214 ? -12.213 -14.496 -5.098 1.00 95.69 214 VAL A CA 1
ATOM 1714 C C . VAL A 1 214 ? -11.897 -13.964 -3.705 1.00 95.69 214 VAL A C 1
ATOM 1716 O O . VAL A 1 214 ? -10.728 -13.897 -3.327 1.00 95.69 214 VAL A O 1
ATOM 1719 N N . VAL A 1 215 ? -12.931 -13.664 -2.914 1.00 94.94 215 VAL A N 1
ATOM 1720 C CA . VAL A 1 215 ? -12.765 -13.234 -1.519 1.00 94.94 215 VAL A CA 1
ATOM 1721 C C . VAL A 1 215 ? -12.048 -14.311 -0.704 1.00 94.94 215 VAL A C 1
ATOM 1723 O O . VAL A 1 215 ? -11.073 -14.012 -0.014 1.00 94.94 215 VAL A O 1
ATOM 1726 N N . CYS A 1 216 ? -12.471 -15.573 -0.825 1.00 95.12 216 CYS A N 1
ATOM 1727 C CA . CYS A 1 216 ? -11.819 -16.699 -0.154 1.00 95.12 216 CYS A CA 1
ATOM 1728 C C . CYS A 1 216 ? -10.356 -16.865 -0.593 1.00 95.12 216 CYS A C 1
ATOM 1730 O O . CYS A 1 216 ? -9.482 -17.049 0.255 1.00 95.12 216 CYS A O 1
ATOM 1732 N N . ILE A 1 217 ? -10.072 -16.743 -1.893 1.00 95.12 217 ILE A N 1
ATOM 1733 C CA . ILE A 1 217 ? -8.704 -16.811 -2.422 1.00 95.12 217 ILE A CA 1
ATOM 1734 C C . ILE A 1 217 ? -7.834 -15.711 -1.800 1.00 95.12 217 ILE A C 1
ATOM 1736 O O . ILE A 1 217 ? -6.752 -16.008 -1.299 1.00 95.12 217 ILE A O 1
ATOM 1740 N N . PHE A 1 218 ? -8.304 -14.461 -1.749 1.00 96.19 218 PHE A N 1
ATOM 1741 C CA . PHE A 1 218 ? -7.554 -13.334 -1.171 1.00 96.19 218 PHE A CA 1
ATOM 1742 C C . PHE A 1 218 ? -7.289 -13.463 0.335 1.00 96.19 218 PHE A C 1
ATOM 1744 O O . PHE A 1 218 ? -6.329 -12.875 0.840 1.00 96.19 218 PHE A O 1
ATOM 1751 N N . LEU A 1 219 ? -8.101 -14.231 1.067 1.00 94.62 219 LEU A N 1
ATOM 1752 C CA . LEU A 1 219 ? -7.824 -14.557 2.468 1.00 94.62 219 LEU A CA 1
ATOM 1753 C C . LEU A 1 219 ? -6.672 -15.563 2.610 1.00 94.62 219 LEU A C 1
ATOM 1755 O O . LEU A 1 219 ? -5.882 -15.432 3.533 1.00 94.62 219 LEU A O 1
ATOM 1759 N N . VAL A 1 220 ? -6.541 -16.535 1.703 1.00 93.56 220 VAL A N 1
ATOM 1760 C CA . VAL A 1 220 ? -5.549 -17.625 1.821 1.00 93.56 220 VAL A CA 1
ATOM 1761 C C . VAL A 1 220 ? -4.219 -17.290 1.139 1.00 93.56 220 VAL A C 1
ATOM 1763 O O . VAL A 1 220 ? -3.156 -17.700 1.600 1.00 93.56 220 VAL A O 1
ATOM 1766 N N . MET A 1 221 ? -4.262 -16.517 0.057 1.00 92.19 221 MET A N 1
ATOM 1767 C CA . MET A 1 221 ? -3.125 -16.208 -0.813 1.00 92.19 221 MET A CA 1
ATOM 1768 C C . MET A 1 221 ? -1.853 -15.705 -0.089 1.00 92.19 221 MET A C 1
ATOM 1770 O O . MET A 1 221 ? -0.769 -16.174 -0.444 1.00 92.19 221 MET A O 1
ATOM 1774 N N . PRO A 1 222 ? -1.916 -14.849 0.958 1.00 92.75 222 PRO A N 1
ATOM 1775 C CA . PRO A 1 222 ? -0.714 -14.412 1.676 1.00 92.75 222 PRO A CA 1
ATOM 1776 C C . PRO A 1 222 ? 0.084 -15.552 2.326 1.00 92.75 222 PRO A C 1
ATOM 1778 O O . PRO A 1 222 ? 1.289 -15.414 2.531 1.00 92.75 222 PRO A O 1
ATOM 1781 N N . LEU A 1 223 ? -0.554 -16.685 2.644 1.00 89.38 223 LEU A N 1
ATOM 1782 C CA . LEU A 1 223 ? 0.112 -17.827 3.278 1.00 89.38 223 LEU A CA 1
ATOM 1783 C C . LEU A 1 223 ? 1.158 -18.491 2.372 1.00 89.38 223 LEU A C 1
ATOM 1785 O O . LEU A 1 223 ? 2.056 -19.150 2.899 1.00 89.38 223 LEU A O 1
ATOM 1789 N N . GLY A 1 224 ? 1.072 -18.289 1.050 1.00 85.75 224 GLY A N 1
ATOM 1790 C CA . GLY A 1 224 ? 2.024 -18.805 0.058 1.00 85.75 224 GLY A CA 1
ATOM 1791 C C . GLY A 1 224 ? 3.384 -18.093 0.031 1.00 85.75 224 GLY A C 1
ATOM 1792 O O . GLY A 1 224 ? 4.296 -18.548 -0.656 1.00 85.75 224 GLY A O 1
ATOM 1793 N N . ILE A 1 225 ? 3.537 -16.997 0.778 1.00 86.75 225 ILE A N 1
ATOM 1794 C CA . ILE A 1 225 ? 4.792 -16.248 0.918 1.00 86.75 225 ILE A CA 1
ATOM 1795 C C . ILE A 1 225 ? 5.444 -16.654 2.247 1.00 86.75 225 ILE A C 1
ATOM 1797 O O . ILE A 1 225 ? 4.768 -16.695 3.274 1.00 86.75 225 ILE A O 1
ATOM 1801 N N . LEU A 1 226 ? 6.734 -16.998 2.280 1.00 84.19 226 LEU A N 1
ATOM 1802 C CA . LEU A 1 226 ? 7.410 -17.360 3.536 1.00 84.19 226 LEU A CA 1
ATOM 1803 C C . LEU A 1 226 ? 7.980 -16.131 4.259 1.00 84.19 226 LEU A C 1
ATOM 1805 O O . LEU A 1 226 ? 7.857 -16.044 5.480 1.00 84.19 226 LEU A O 1
ATOM 1809 N N . THR A 1 227 ? 8.541 -15.182 3.517 1.00 82.62 227 THR A N 1
ATOM 1810 C CA . THR A 1 227 ? 9.067 -13.900 4.003 1.00 82.62 227 THR A CA 1
ATOM 1811 C C . THR A 1 227 ? 7.978 -13.082 4.688 1.00 82.62 227 THR A C 1
ATOM 1813 O O . THR A 1 227 ? 6.828 -13.013 4.257 1.00 82.62 227 THR A O 1
ATOM 1816 N N . LEU A 1 228 ? 8.331 -12.493 5.821 1.00 86.81 228 LEU A N 1
ATOM 1817 C CA . LEU A 1 228 ? 7.485 -11.725 6.711 1.00 86.81 228 LEU A CA 1
ATOM 1818 C C . LEU A 1 228 ? 6.960 -10.454 6.042 1.00 86.81 228 LEU A C 1
ATOM 1820 O O . LEU A 1 228 ? 5.744 -10.265 5.982 1.00 86.81 228 LEU A O 1
ATOM 1824 N N . SER A 1 229 ? 7.839 -9.603 5.513 1.00 86.31 229 SER A N 1
ATOM 1825 C CA . SER A 1 229 ? 7.444 -8.278 5.014 1.00 86.31 229 SER A CA 1
ATOM 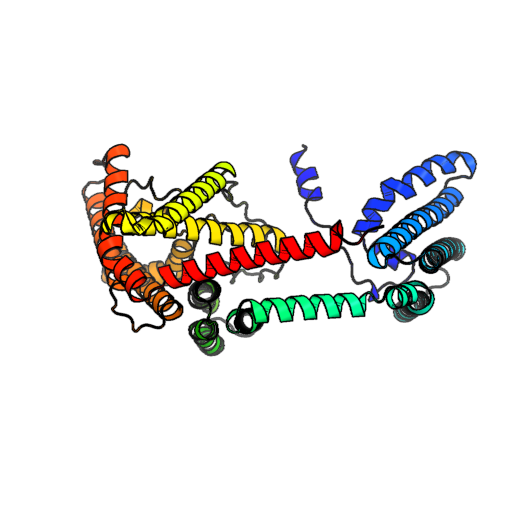1826 C C . SER A 1 229 ? 6.520 -8.346 3.786 1.00 86.31 229 SER A C 1
ATOM 1828 O O . SER A 1 229 ? 5.437 -7.750 3.824 1.00 86.31 229 SER A O 1
ATOM 1830 N N . PRO A 1 230 ? 6.838 -9.111 2.718 1.00 87.88 230 PRO A N 1
ATOM 1831 C CA . PRO A 1 230 ? 5.964 -9.205 1.548 1.00 87.88 230 PRO A CA 1
ATOM 1832 C C . PRO A 1 230 ? 4.634 -9.899 1.874 1.00 87.88 230 PRO A C 1
ATOM 1834 O O . PRO A 1 230 ? 3.593 -9.530 1.328 1.00 87.88 230 PRO A O 1
ATOM 1837 N N . ARG A 1 231 ? 4.632 -10.854 2.812 1.00 91.31 231 ARG A N 1
ATOM 1838 C CA . ARG A 1 231 ? 3.419 -11.503 3.329 1.00 91.31 231 ARG A CA 1
ATOM 1839 C C . ARG A 1 231 ? 2.531 -10.539 4.108 1.00 91.31 231 ARG A C 1
ATOM 1841 O O . ARG A 1 231 ? 1.324 -10.529 3.877 1.00 91.31 231 ARG A O 1
ATOM 1848 N N . ALA A 1 232 ? 3.104 -9.710 4.981 1.00 90.56 232 ALA A N 1
ATOM 1849 C CA . ALA A 1 232 ? 2.376 -8.687 5.732 1.00 90.56 232 ALA A CA 1
ATOM 1850 C C . ALA A 1 232 ? 1.692 -7.685 4.789 1.00 90.56 232 ALA A C 1
ATOM 1852 O O . ALA A 1 232 ? 0.494 -7.428 4.910 1.00 90.56 232 ALA A O 1
ATOM 1853 N N . ILE A 1 233 ? 2.439 -7.190 3.797 1.00 91.38 233 ILE A N 1
ATOM 1854 C CA . ILE A 1 233 ? 1.939 -6.291 2.749 1.00 91.38 233 ILE A CA 1
ATOM 1855 C C . ILE A 1 233 ? 0.797 -6.961 1.977 1.00 91.38 233 ILE A C 1
ATOM 1857 O O . ILE A 1 233 ? -0.295 -6.405 1.870 1.00 91.38 233 ILE A O 1
ATOM 1861 N N . THR A 1 234 ? 1.016 -8.181 1.486 1.00 93.62 234 THR A N 1
ATOM 1862 C CA . THR A 1 234 ? 0.015 -8.933 0.715 1.00 93.62 234 THR A CA 1
ATOM 1863 C C . THR A 1 234 ? -1.250 -9.185 1.537 1.00 93.62 234 THR A C 1
ATOM 1865 O O . THR A 1 234 ? -2.356 -8.992 1.040 1.00 93.62 234 THR A O 1
ATOM 1868 N N . SER A 1 235 ? -1.110 -9.540 2.816 1.00 95.06 235 SER A N 1
ATOM 1869 C CA . SER A 1 235 ? -2.237 -9.718 3.734 1.00 95.06 235 SER A CA 1
ATOM 1870 C C . SER A 1 235 ? -3.024 -8.427 3.953 1.00 95.06 235 SER A C 1
ATOM 1872 O O . SER A 1 235 ? -4.252 -8.450 3.961 1.00 95.06 235 SER A O 1
ATOM 1874 N N . PHE A 1 236 ? -2.343 -7.297 4.144 1.00 93.81 236 PHE A N 1
ATOM 1875 C CA . PHE A 1 236 ? -3.010 -6.015 4.352 1.00 93.81 236 PHE A CA 1
ATOM 1876 C C . PHE A 1 236 ? -3.777 -5.576 3.097 1.00 93.81 236 PHE A C 1
ATOM 1878 O O . PHE A 1 236 ? -4.956 -5.230 3.170 1.00 93.81 236 PHE A O 1
ATOM 1885 N N . PHE A 1 237 ? -3.151 -5.645 1.922 1.00 93.50 237 PHE A N 1
ATOM 1886 C CA . PHE A 1 237 ? -3.789 -5.192 0.688 1.00 93.50 237 PHE A CA 1
ATOM 1887 C C . PHE A 1 237 ? -4.855 -6.156 0.159 1.00 93.50 237 PHE A C 1
ATOM 1889 O O . PHE A 1 237 ? -5.924 -5.691 -0.230 1.00 93.50 237 PHE A O 1
ATOM 1896 N N . LEU A 1 238 ? -4.606 -7.470 0.141 1.00 94.94 238 LEU A N 1
ATOM 1897 C CA . LEU A 1 238 ? -5.549 -8.436 -0.434 1.00 94.94 238 LEU A CA 1
ATOM 1898 C C . LEU A 1 238 ? -6.614 -8.858 0.578 1.00 94.94 238 LEU A C 1
ATOM 1900 O O . LEU A 1 238 ? -7.803 -8.613 0.359 1.00 94.94 238 LEU A O 1
ATOM 1904 N N . SER A 1 239 ? -6.200 -9.444 1.706 1.00 95.75 239 SER A N 1
ATOM 1905 C CA . SER A 1 239 ? -7.138 -10.020 2.675 1.00 95.75 239 SER A CA 1
ATOM 1906 C C . SER A 1 239 ? -8.036 -8.965 3.314 1.00 95.75 239 SER A C 1
ATOM 1908 O O . SER A 1 239 ? -9.188 -9.271 3.620 1.00 95.75 239 SER A O 1
ATOM 1910 N N . TRP A 1 240 ? -7.539 -7.732 3.482 1.00 95.06 240 TRP A N 1
ATOM 1911 C CA . TRP A 1 240 ? -8.318 -6.623 4.029 1.00 95.06 240 TRP A CA 1
ATOM 1912 C C . TRP A 1 240 ? -8.847 -5.676 2.956 1.00 95.06 240 TRP A C 1
ATOM 1914 O O . TRP A 1 240 ? -10.046 -5.678 2.675 1.00 95.06 240 TRP A O 1
ATOM 1924 N N . LEU A 1 241 ? -7.993 -4.843 2.362 1.00 92.44 241 LEU A N 1
ATOM 1925 C CA . LEU A 1 241 ? -8.474 -3.712 1.568 1.00 92.44 241 LEU A CA 1
ATOM 1926 C C . LEU A 1 241 ? -9.216 -4.149 0.303 1.00 92.44 241 LEU A C 1
ATOM 1928 O O . LEU A 1 241 ? -10.299 -3.633 0.026 1.00 92.44 241 LEU A O 1
ATOM 1932 N N . ALA A 1 242 ? -8.661 -5.093 -0.460 1.00 92.44 242 ALA A N 1
ATOM 1933 C CA . ALA A 1 242 ? -9.278 -5.580 -1.687 1.00 92.44 242 ALA A CA 1
ATOM 1934 C C . ALA A 1 242 ? -10.599 -6.290 -1.386 1.00 92.44 242 ALA A C 1
ATOM 1936 O O . ALA A 1 242 ? -11.608 -5.953 -1.998 1.00 92.44 242 ALA A O 1
ATOM 1937 N N . ASN A 1 243 ? -10.633 -7.183 -0.394 1.00 94.81 243 ASN A N 1
ATOM 1938 C CA . ASN A 1 243 ? -11.863 -7.861 0.015 1.00 94.81 243 ASN A CA 1
ATOM 1939 C C . ASN A 1 243 ? -12.962 -6.889 0.444 1.00 94.81 243 ASN A C 1
ATOM 1941 O O . ASN A 1 243 ? -14.098 -7.008 -0.002 1.00 94.81 243 ASN A O 1
ATOM 1945 N N . PHE A 1 244 ? -12.636 -5.882 1.249 1.00 93.19 244 PHE A N 1
ATOM 1946 C CA . PHE A 1 244 ? -13.625 -4.907 1.703 1.00 93.19 244 PHE A CA 1
ATOM 1947 C C . PHE A 1 244 ? -14.119 -4.021 0.552 1.00 93.19 244 PHE A C 1
ATOM 1949 O O . PHE A 1 244 ? -15.308 -3.714 0.472 1.00 93.19 244 PHE A O 1
ATOM 1956 N N . LYS A 1 245 ? -13.241 -3.665 -0.393 1.00 90.88 245 LYS A N 1
ATOM 1957 C CA . LYS A 1 245 ? -13.637 -2.977 -1.630 1.00 90.88 245 LYS A CA 1
ATOM 1958 C C . LYS A 1 245 ? -14.499 -3.861 -2.532 1.00 90.88 245 LYS A C 1
ATOM 1960 O O . LYS A 1 245 ? -15.459 -3.353 -3.101 1.00 90.88 245 LYS A O 1
ATOM 1965 N N . LEU A 1 246 ? -14.206 -5.158 -2.636 1.00 91.31 246 LEU A N 1
ATOM 1966 C CA . LEU A 1 246 ? -15.026 -6.123 -3.371 1.00 91.31 246 LEU A CA 1
ATOM 1967 C C . LEU A 1 246 ? -16.408 -6.283 -2.731 1.00 91.31 246 LEU A C 1
ATOM 1969 O O . LEU A 1 246 ? -17.401 -6.307 -3.449 1.00 91.31 246 LEU A O 1
ATOM 1973 N N . LEU A 1 247 ? -16.493 -6.315 -1.397 1.00 90.00 247 LEU A N 1
ATOM 1974 C CA . LEU A 1 247 ? -17.771 -6.338 -0.683 1.00 90.00 247 LEU A CA 1
ATOM 1975 C C . LEU A 1 247 ? -18.615 -5.102 -1.012 1.00 90.00 247 LEU A C 1
ATOM 1977 O O . LEU A 1 247 ? -19.787 -5.247 -1.343 1.00 90.00 247 LEU A O 1
ATOM 1981 N N . LEU A 1 248 ? -18.027 -3.900 -0.994 1.00 88.62 248 LEU A N 1
ATOM 1982 C CA . LEU A 1 248 ? -18.735 -2.687 -1.424 1.00 88.62 248 LEU A CA 1
ATOM 1983 C C . LEU A 1 248 ? -19.152 -2.765 -2.898 1.00 88.62 248 LEU A C 1
ATOM 1985 O O . LEU A 1 248 ? -20.301 -2.482 -3.229 1.00 88.62 248 LEU A O 1
ATOM 1989 N N . PHE A 1 249 ? -18.241 -3.199 -3.769 1.00 86.88 249 PHE A N 1
ATOM 1990 C CA . PHE A 1 249 ? -18.462 -3.318 -5.209 1.00 86.88 249 PHE A CA 1
ATOM 1991 C C . PHE A 1 249 ? -19.626 -4.257 -5.556 1.00 86.88 249 PHE A C 1
ATOM 1993 O O . PHE A 1 249 ? -20.431 -3.963 -6.438 1.00 86.88 249 PHE A O 1
ATOM 2000 N N . VAL A 1 250 ? -19.782 -5.363 -4.825 1.00 86.88 250 VAL A N 1
ATOM 2001 C CA . VAL A 1 250 ? -20.908 -6.290 -5.005 1.00 86.88 250 VAL A CA 1
ATOM 2002 C C . VAL A 1 250 ? -22.263 -5.593 -4.804 1.00 86.88 250 VAL A C 1
ATOM 2004 O O . VAL A 1 250 ? -23.228 -5.928 -5.493 1.00 86.88 250 VAL A O 1
ATOM 2007 N N . PHE A 1 251 ? -22.330 -4.594 -3.921 1.00 84.31 251 PHE A N 1
ATOM 2008 C CA . PHE A 1 251 ? -23.544 -3.831 -3.617 1.00 84.31 251 PHE A CA 1
ATOM 2009 C C . PHE A 1 251 ? -23.653 -2.492 -4.361 1.00 84.31 251 PHE A C 1
ATOM 2011 O O . PHE A 1 251 ? -24.487 -1.668 -3.984 1.00 84.31 251 PHE A O 1
ATOM 2018 N N . ASP A 1 252 ? -22.848 -2.275 -5.405 1.00 81.38 252 ASP A N 1
ATOM 2019 C CA . ASP A 1 252 ? -22.744 -0.996 -6.120 1.00 81.38 252 ASP A CA 1
ATOM 2020 C C . ASP A 1 252 ? -22.384 0.184 -5.189 1.00 81.38 252 ASP A C 1
ATOM 2022 O O . ASP A 1 252 ? -22.905 1.297 -5.296 1.00 81.38 252 ASP A O 1
ATOM 2026 N N . GLN A 1 253 ? -21.504 -0.063 -4.216 1.00 74.75 253 GLN A N 1
ATOM 2027 C CA . GLN A 1 253 ? -21.027 0.941 -3.269 1.00 74.75 253 GLN A CA 1
ATOM 2028 C C . GLN A 1 253 ? -19.527 1.202 -3.441 1.00 74.75 253 GLN A C 1
ATOM 2030 O O . GLN A 1 253 ? -18.753 0.341 -3.860 1.00 74.75 253 GLN A O 1
ATOM 2035 N N . GLY A 1 254 ? -19.102 2.410 -3.070 1.00 67.50 254 GLY A N 1
ATOM 2036 C CA . GLY A 1 254 ? -17.703 2.829 -3.121 1.00 67.50 254 GLY A CA 1
ATOM 2037 C C . GLY A 1 254 ? -17.253 3.378 -4.485 1.00 67.50 254 GLY A C 1
ATOM 2038 O O . GLY A 1 254 ? -18.023 3.414 -5.445 1.00 67.50 254 GLY A O 1
ATOM 2039 N N . PRO A 1 255 ? -15.987 3.822 -4.586 1.00 58.78 255 PRO A N 1
ATOM 2040 C CA . PRO A 1 255 ? -15.470 4.543 -5.755 1.00 58.78 255 PRO A CA 1
ATOM 2041 C C . PRO A 1 255 ? -15.404 3.690 -7.033 1.00 58.78 255 PRO A C 1
ATOM 2043 O O . PRO A 1 255 ? -15.323 4.233 -8.128 1.00 58.78 255 PRO A O 1
ATOM 2046 N N . LEU A 1 256 ? -15.461 2.361 -6.900 1.00 51.91 256 LEU A N 1
ATOM 2047 C CA . LEU A 1 256 ? -15.425 1.404 -8.012 1.00 51.91 256 LEU A CA 1
ATOM 2048 C C . LEU A 1 256 ? -16.793 1.184 -8.685 1.00 51.91 256 LEU A C 1
ATOM 2050 O O . LEU A 1 256 ? -16.859 0.487 -9.692 1.00 51.91 256 LEU A O 1
ATOM 2054 N N . SER A 1 257 ? -17.871 1.757 -8.139 1.00 51.06 257 SER A N 1
ATOM 2055 C CA . SER A 1 257 ? -19.246 1.604 -8.634 1.00 51.06 257 SER A CA 1
ATOM 2056 C C . SER A 1 257 ? -19.776 2.850 -9.366 1.00 51.06 257 SER A C 1
ATOM 2058 O O . SER A 1 257 ? -20.985 3.094 -9.415 1.00 51.06 257 SER A O 1
ATOM 2060 N N . SER A 1 258 ? -18.894 3.694 -9.902 1.00 47.06 258 SER A N 1
ATOM 2061 C CA . SER A 1 258 ? -19.322 4.882 -10.644 1.00 47.06 258 SER A CA 1
ATOM 2062 C C . SER A 1 258 ? -20.146 4.501 -11.882 1.00 47.06 258 SER A C 1
ATOM 2064 O O . SER A 1 258 ? -19.829 3.532 -12.568 1.00 47.06 258 SER A O 1
ATOM 2066 N N . ASN A 1 259 ? -21.171 5.296 -12.194 1.00 44.81 259 ASN A N 1
ATOM 2067 C CA . ASN A 1 259 ? -21.888 5.243 -13.468 1.00 44.81 259 ASN A CA 1
ATOM 2068 C C . ASN A 1 259 ? -21.671 6.570 -14.217 1.00 44.81 259 ASN A C 1
ATOM 2070 O O . ASN A 1 259 ? -22.094 7.606 -13.700 1.00 44.81 259 ASN A O 1
ATOM 2074 N N . PRO A 1 260 ? -21.035 6.568 -15.406 1.00 51.19 260 PRO A N 1
ATOM 2075 C CA . PRO A 1 260 ? -20.490 5.408 -16.123 1.00 51.19 260 PRO A CA 1
ATOM 2076 C C . PRO A 1 260 ? -19.288 4.756 -15.399 1.00 51.19 260 PRO A C 1
ATOM 2078 O O . PRO A 1 260 ? -18.640 5.409 -14.571 1.00 51.19 260 PRO A O 1
ATOM 2081 N N . PRO A 1 261 ? -18.994 3.469 -15.680 1.00 52.50 261 PRO A N 1
ATOM 2082 C CA . PRO A 1 261 ? -17.868 2.762 -15.078 1.00 52.50 261 PRO A CA 1
ATOM 2083 C C . PRO A 1 261 ? -16.569 3.509 -15.377 1.00 52.50 261 PRO A C 1
ATOM 2085 O O . PRO A 1 261 ? -16.273 3.808 -16.534 1.00 52.50 261 PRO A O 1
ATOM 2088 N N . LEU A 1 262 ? -15.805 3.826 -14.329 1.00 54.16 262 LEU A N 1
ATOM 2089 C CA . LEU A 1 262 ? -14.501 4.464 -14.467 1.00 54.16 262 LEU A CA 1
ATOM 2090 C C . LEU A 1 262 ? -13.613 3.580 -15.359 1.00 54.16 262 LEU A C 1
ATOM 2092 O O . LEU A 1 262 ? -13.316 2.434 -15.016 1.00 54.16 262 LEU A O 1
ATOM 2096 N N . SER A 1 263 ? -13.193 4.101 -16.511 1.00 45.59 263 SER A N 1
ATOM 2097 C CA . SER A 1 263 ? -12.182 3.451 -17.343 1.00 45.59 263 SER A CA 1
ATOM 2098 C C . SER A 1 263 ? -10.872 3.356 -16.558 1.00 45.59 263 SER A C 1
ATOM 2100 O O . SER A 1 263 ? -10.440 4.339 -15.958 1.00 45.59 263 SER A O 1
ATOM 2102 N N . LEU A 1 264 ? -10.249 2.177 -16.578 1.00 48.56 264 LEU A N 1
ATOM 2103 C CA . LEU A 1 264 ? -9.090 1.794 -15.761 1.00 48.56 264 LEU A CA 1
ATOM 2104 C C . LEU A 1 264 ? -7.770 2.589 -15.968 1.00 48.56 264 LEU A C 1
ATOM 2106 O O . LEU A 1 264 ? -6.790 2.225 -15.324 1.00 48.56 264 LEU A O 1
ATOM 2110 N N . PRO A 1 265 ? -7.714 3.698 -16.740 1.00 41.19 265 PRO A N 1
ATOM 2111 C CA . PRO A 1 265 ? -6.670 4.711 -16.539 1.00 41.19 265 PRO A CA 1
ATOM 2112 C C . PRO A 1 265 ? -7.184 6.157 -16.385 1.00 41.19 265 PRO A C 1
ATOM 2114 O O . PRO A 1 265 ? -6.385 7.088 -16.327 1.00 41.19 265 PRO A O 1
ATOM 2117 N N . HIS A 1 266 ? -8.496 6.398 -16.344 1.00 38.41 266 HIS A N 1
ATOM 2118 C CA . HIS A 1 266 ? -9.068 7.740 -16.171 1.00 38.41 266 HIS A CA 1
ATOM 2119 C C . HIS A 1 266 ? -9.968 7.777 -14.941 1.00 38.41 266 HIS A C 1
ATOM 2121 O O . HIS A 1 266 ? -11.193 7.830 -15.027 1.00 38.41 266 HIS A O 1
ATOM 2127 N N . THR A 1 267 ? -9.342 7.793 -13.768 1.00 39.25 267 THR A N 1
ATOM 2128 C CA . THR A 1 267 ? -9.941 8.466 -12.617 1.00 39.25 267 THR A CA 1
ATOM 2129 C C . THR A 1 267 ? -10.003 9.959 -12.946 1.00 39.25 267 THR A C 1
ATOM 2131 O O . THR A 1 267 ? -8.942 10.559 -13.140 1.00 39.25 267 THR A O 1
ATOM 2134 N N . PRO A 1 268 ? -11.191 10.589 -13.049 1.00 34.84 268 PRO A N 1
ATOM 2135 C CA . PRO A 1 268 ? -11.248 12.038 -13.127 1.00 34.84 268 PRO A CA 1
ATOM 2136 C C . PRO A 1 268 ? -10.552 12.579 -11.885 1.00 34.84 268 PRO A C 1
ATOM 2138 O O . PRO A 1 268 ? -10.764 12.068 -10.784 1.00 34.84 268 PRO A O 1
ATOM 2141 N N . SER A 1 269 ? -9.700 13.580 -12.091 1.00 35.91 269 SER A N 1
ATOM 2142 C CA . SER A 1 269 ? -9.035 14.338 -11.040 1.00 35.91 269 SER A CA 1
ATOM 2143 C C . SER A 1 269 ? -10.101 14.905 -10.102 1.00 35.91 269 SER A C 1
ATOM 2145 O O . SER A 1 269 ? -10.566 16.032 -10.277 1.00 35.91 269 SER A O 1
ATOM 2147 N N . GLN A 1 270 ? -10.523 14.134 -9.097 1.00 37.56 270 GLN A N 1
ATOM 2148 C CA . GLN A 1 270 ? -11.091 14.733 -7.906 1.00 37.56 270 GLN A CA 1
ATOM 2149 C C . GLN A 1 270 ? -10.012 15.692 -7.420 1.00 37.56 270 GLN A C 1
ATOM 2151 O O . GLN A 1 270 ? -8.857 15.298 -7.274 1.00 37.56 270 GLN A O 1
ATOM 2156 N N . LYS A 1 271 ? -10.368 16.970 -7.257 1.00 33.97 271 LYS A N 1
ATOM 2157 C CA . LYS A 1 271 ? -9.551 17.935 -6.521 1.00 33.97 271 LYS A CA 1
ATOM 2158 C C . LYS A 1 271 ? -9.408 17.401 -5.097 1.00 33.97 271 LYS A C 1
ATOM 2160 O O . LYS A 1 271 ? -10.167 17.770 -4.205 1.00 33.97 271 LYS A O 1
ATOM 2165 N N . ILE A 1 272 ? -8.479 16.477 -4.907 1.00 40.62 272 ILE A N 1
ATOM 2166 C CA . ILE A 1 272 ? -8.015 16.062 -3.602 1.00 40.62 272 ILE A CA 1
ATOM 2167 C C . ILE A 1 272 ? -7.169 17.235 -3.121 1.00 40.62 272 ILE A C 1
ATOM 2169 O O . ILE A 1 272 ? -6.333 17.776 -3.843 1.00 40.62 272 ILE A O 1
ATOM 2173 N N . SER A 1 273 ? -7.503 17.718 -1.929 1.00 37.06 273 SER A N 1
ATOM 2174 C CA . SER A 1 273 ? -6.774 18.776 -1.239 1.00 37.06 273 SER A CA 1
ATOM 2175 C C . SER A 1 273 ? -5.264 18.519 -1.322 1.00 37.06 273 SER A C 1
ATOM 2177 O O . SER A 1 273 ? -4.828 17.391 -1.113 1.00 37.06 273 SER A O 1
ATOM 2179 N N . SER A 1 274 ? -4.472 19.572 -1.549 1.00 38.22 274 SER A N 1
ATOM 2180 C CA . SER A 1 274 ? -2.998 19.588 -1.637 1.00 38.22 274 SER A CA 1
ATOM 2181 C C . SER A 1 274 ? -2.246 19.110 -0.376 1.00 38.22 274 SER A C 1
ATOM 2183 O O . SER A 1 274 ? -1.068 19.403 -0.194 1.00 38.22 274 SER A O 1
ATOM 2185 N N . LYS A 1 275 ? -2.915 18.385 0.521 1.00 49.00 275 LYS A N 1
ATOM 2186 C CA . LYS A 1 275 ? -2.393 17.800 1.759 1.00 49.00 275 LYS A CA 1
ATOM 2187 C C . LYS A 1 275 ? -1.948 16.337 1.591 1.00 49.00 275 LYS A C 1
ATOM 2189 O O . LYS A 1 275 ? -1.864 15.621 2.582 1.00 49.00 275 LYS A O 1
ATOM 2194 N N . GLY A 1 276 ? -1.715 15.871 0.362 1.00 51.53 276 GLY A N 1
ATOM 2195 C CA . GLY A 1 276 ? -1.445 14.455 0.078 1.00 51.53 276 GLY A CA 1
ATOM 2196 C C . GLY A 1 276 ? -0.099 13.946 0.606 1.00 51.53 276 GLY A C 1
ATOM 2197 O O . GLY A 1 276 ? -0.022 12.836 1.124 1.00 51.53 276 GLY A O 1
ATOM 2198 N N . LEU A 1 277 ? 0.957 14.764 0.529 1.00 56.56 277 LEU A N 1
ATOM 2199 C CA . LEU A 1 277 ? 2.309 14.372 0.931 1.00 56.56 277 LEU A CA 1
ATOM 2200 C C . LEU A 1 277 ? 2.842 15.329 2.000 1.00 56.56 277 LEU A C 1
ATOM 2202 O O . LEU A 1 277 ? 2.852 16.546 1.812 1.00 56.56 277 LEU A O 1
ATOM 2206 N N . LYS A 1 278 ? 3.273 14.781 3.142 1.00 66.75 278 LYS A N 1
ATOM 2207 C CA . LYS A 1 278 ? 3.915 15.572 4.200 1.00 66.75 278 LYS A CA 1
ATOM 2208 C C . LYS A 1 278 ? 5.235 16.156 3.692 1.00 66.75 278 LYS A C 1
ATOM 2210 O O . LYS A 1 278 ? 5.817 15.654 2.733 1.00 66.75 278 LYS A O 1
ATOM 2215 N N . SER A 1 279 ? 5.724 17.204 4.359 1.00 77.50 279 SER A N 1
ATOM 2216 C CA . SER A 1 279 ? 7.039 17.782 4.050 1.00 77.50 279 SER A CA 1
ATOM 2217 C C . SER A 1 279 ? 8.113 16.689 4.017 1.00 77.50 279 SER A C 1
ATOM 2219 O O . SER A 1 279 ? 8.165 15.857 4.925 1.00 77.50 279 SER A O 1
ATOM 2221 N N . HIS A 1 280 ? 8.993 16.715 3.012 1.00 78.69 280 HIS A N 1
ATOM 2222 C CA . HIS A 1 280 ? 10.130 15.791 2.897 1.00 78.69 280 HIS A CA 1
ATOM 2223 C C . HIS A 1 280 ? 10.965 15.724 4.186 1.00 78.69 280 HIS A C 1
ATOM 2225 O O . HIS A 1 280 ? 11.470 14.661 4.542 1.00 78.69 280 HIS A O 1
ATOM 2231 N N . LEU A 1 281 ? 11.034 16.831 4.935 1.00 83.88 281 LEU A N 1
ATOM 2232 C CA . LEU A 1 281 ? 11.714 16.897 6.225 1.00 83.88 281 LEU A CA 1
ATOM 2233 C C . LEU A 1 281 ? 11.067 15.990 7.288 1.00 83.88 281 LEU A C 1
ATOM 2235 O O . LEU A 1 281 ? 11.776 15.385 8.083 1.00 83.88 281 LEU A O 1
ATOM 2239 N N . ASN A 1 282 ? 9.738 15.853 7.294 1.00 86.56 282 ASN A N 1
ATOM 2240 C CA . ASN A 1 282 ? 9.017 14.987 8.235 1.00 86.56 282 ASN A CA 1
ATOM 2241 C C . ASN A 1 282 ? 9.383 13.512 8.006 1.00 86.56 282 ASN A C 1
ATOM 2243 O O . ASN A 1 282 ? 9.730 12.808 8.954 1.00 86.56 282 ASN A O 1
ATOM 2247 N N . TYR A 1 283 ? 9.388 13.075 6.744 1.00 86.31 283 TYR A N 1
ATOM 2248 C CA . TYR A 1 283 ? 9.800 11.718 6.384 1.00 86.31 283 TYR A CA 1
ATOM 2249 C C . TYR A 1 283 ? 11.279 11.469 6.679 1.00 86.31 283 TYR A C 1
ATOM 2251 O O . TYR A 1 283 ? 11.610 10.428 7.242 1.00 86.31 283 TYR A O 1
ATOM 2259 N N . ALA A 1 284 ? 12.153 12.433 6.371 1.00 86.44 284 ALA A N 1
ATOM 2260 C CA . ALA A 1 284 ? 13.574 12.335 6.689 1.00 86.44 284 ALA A CA 1
ATOM 2261 C C . ALA A 1 284 ? 13.795 12.174 8.202 1.00 86.44 284 ALA A C 1
ATOM 2263 O O . ALA A 1 284 ? 14.453 11.228 8.623 1.00 86.44 284 ALA A O 1
ATOM 2264 N N . LEU A 1 285 ? 13.184 13.028 9.031 1.00 90.12 285 LEU A N 1
ATOM 2265 C CA . LEU A 1 285 ? 13.280 12.943 10.494 1.00 90.12 285 LEU A CA 1
ATOM 2266 C C . LEU A 1 285 ? 12.802 11.589 11.032 1.00 90.12 285 LEU A C 1
ATOM 2268 O O . LEU A 1 285 ? 13.467 10.994 11.877 1.00 90.12 285 LEU A O 1
ATOM 2272 N N . LYS A 1 286 ? 11.676 11.076 10.527 1.00 90.62 286 LYS A N 1
ATOM 2273 C CA . LYS A 1 286 ? 11.151 9.757 10.910 1.00 90.62 286 LYS A CA 1
ATOM 2274 C C . LYS A 1 286 ? 12.081 8.622 10.486 1.00 90.62 286 LYS A C 1
ATOM 2276 O O . LYS A 1 286 ? 12.296 7.698 11.265 1.00 90.62 286 LYS A O 1
ATOM 2281 N N . PHE A 1 287 ? 12.677 8.709 9.299 1.00 87.69 287 PHE A N 1
ATOM 2282 C CA . PHE A 1 287 ? 13.685 7.755 8.845 1.00 87.69 287 PHE A CA 1
ATOM 2283 C C . PHE A 1 287 ? 14.927 7.768 9.749 1.00 87.69 287 PHE A C 1
ATOM 2285 O O . PHE A 1 287 ? 15.344 6.713 10.219 1.00 87.69 287 PHE A O 1
ATOM 2292 N N . PHE A 1 288 ? 15.466 8.946 10.082 1.00 88.88 288 PHE A N 1
ATOM 2293 C CA . PHE A 1 288 ? 16.582 9.068 11.030 1.00 88.88 288 PHE A CA 1
ATOM 2294 C C . PHE A 1 288 ? 16.232 8.503 12.411 1.00 88.88 288 PHE A C 1
ATOM 2296 O O . PHE A 1 288 ? 17.036 7.788 13.009 1.00 88.88 288 PHE A O 1
ATOM 2303 N N . LEU A 1 289 ? 15.016 8.763 12.899 1.00 90.88 289 LEU A N 1
ATOM 2304 C CA . LEU A 1 289 ? 14.532 8.206 14.158 1.00 90.88 289 LEU A CA 1
ATOM 2305 C C . LEU A 1 289 ? 14.460 6.671 14.110 1.00 90.88 289 LEU A C 1
ATOM 2307 O O . LEU A 1 289 ? 14.851 6.013 15.071 1.00 90.88 289 LEU A O 1
ATOM 2311 N N . LEU A 1 290 ? 14.027 6.091 12.987 1.00 88.50 290 LEU A N 1
ATOM 2312 C CA . LEU A 1 290 ? 14.001 4.640 12.791 1.00 88.50 290 LEU A CA 1
ATOM 2313 C C . LEU A 1 290 ? 15.413 4.034 12.809 1.00 88.50 290 LEU A C 1
ATOM 2315 O O . LEU A 1 290 ? 15.621 3.003 13.447 1.00 88.50 290 LEU A O 1
ATOM 2319 N N . VAL A 1 291 ? 16.387 4.691 12.170 1.00 86.50 291 VAL A N 1
ATOM 2320 C CA . VAL A 1 291 ? 17.803 4.281 12.197 1.00 86.50 291 VAL A CA 1
ATOM 2321 C C . VAL A 1 291 ? 18.357 4.328 13.623 1.00 86.50 291 VAL A C 1
ATOM 2323 O O . VAL A 1 291 ? 18.997 3.375 14.066 1.00 86.50 291 VAL A O 1
ATOM 2326 N N . MET A 1 292 ? 18.060 5.391 14.376 1.00 87.25 292 MET A N 1
ATOM 2327 C CA . MET A 1 292 ? 18.467 5.518 15.778 1.00 87.25 292 MET A CA 1
ATOM 2328 C C . MET A 1 292 ? 17.857 4.413 16.654 1.00 87.25 292 MET A C 1
ATOM 2330 O O . MET A 1 292 ? 18.561 3.810 17.460 1.00 87.25 292 MET A O 1
ATOM 2334 N N . ILE A 1 293 ? 16.567 4.104 16.476 1.00 87.69 293 ILE A N 1
ATOM 2335 C CA . ILE A 1 293 ? 15.903 2.989 17.170 1.00 87.69 293 ILE A CA 1
ATOM 2336 C C . ILE A 1 293 ? 16.575 1.656 16.811 1.00 87.69 293 ILE A C 1
ATOM 2338 O O . ILE A 1 293 ? 16.841 0.847 17.697 1.00 87.69 293 ILE A O 1
ATOM 2342 N N . GLY A 1 294 ? 16.903 1.451 15.532 1.00 83.81 294 GLY A N 1
ATOM 2343 C CA . GLY A 1 294 ? 17.646 0.279 15.070 1.00 83.81 294 GLY A CA 1
ATOM 2344 C C . GLY A 1 294 ? 19.002 0.133 15.764 1.00 83.81 294 GLY A C 1
ATOM 2345 O O . GLY A 1 294 ? 19.339 -0.959 16.215 1.00 83.81 294 GLY A O 1
ATOM 2346 N N . TYR A 1 295 ? 19.743 1.233 15.934 1.00 84.38 295 TYR A N 1
ATOM 2347 C CA . TYR A 1 295 ? 20.994 1.236 16.696 1.00 84.38 295 TYR A CA 1
ATOM 2348 C C . TYR A 1 295 ? 20.777 0.858 18.169 1.00 84.38 295 TYR A C 1
ATOM 2350 O O . TYR A 1 295 ? 21.515 0.027 18.696 1.00 84.38 295 TYR A O 1
ATOM 2358 N N . ILE A 1 296 ? 19.740 1.395 18.821 1.00 86.75 296 ILE A N 1
ATOM 2359 C CA . ILE A 1 296 ? 19.406 1.059 20.217 1.00 86.75 296 ILE A CA 1
ATOM 2360 C C . ILE A 1 296 ? 19.115 -0.441 20.375 1.00 86.75 296 ILE A C 1
ATOM 2362 O O . ILE A 1 296 ? 19.567 -1.040 21.348 1.00 86.75 296 ILE A O 1
ATOM 2366 N N . TYR A 1 297 ? 18.448 -1.077 19.406 1.00 84.06 297 TYR A N 1
ATOM 2367 C CA . TYR A 1 297 ? 18.206 -2.526 19.436 1.00 84.06 297 TYR A CA 1
ATOM 2368 C C . TYR A 1 297 ? 19.493 -3.359 19.414 1.00 84.06 297 TYR A C 1
ATOM 2370 O O . TYR A 1 297 ? 19.533 -4.419 20.026 1.00 84.06 297 TYR A O 1
ATOM 2378 N N . THR A 1 298 ? 20.580 -2.877 18.801 1.00 82.94 298 THR A N 1
ATOM 2379 C CA . THR A 1 298 ? 21.886 -3.574 18.865 1.00 82.94 298 THR A CA 1
ATOM 2380 C C . THR A 1 298 ? 22.511 -3.569 20.264 1.00 82.94 298 THR A C 1
ATOM 2382 O O . THR A 1 298 ? 23.496 -4.262 20.513 1.00 82.94 298 THR A O 1
ATOM 2385 N N . LYS A 1 299 ? 21.956 -2.762 21.171 1.00 86.25 299 LYS A N 1
ATOM 2386 C CA . LYS A 1 299 ? 22.374 -2.589 22.560 1.00 86.25 299 LYS A CA 1
ATOM 2387 C C . LYS A 1 299 ? 21.229 -2.923 23.518 1.00 86.25 299 LYS A C 1
ATOM 2389 O O . LYS A 1 299 ? 21.201 -2.389 24.622 1.00 86.25 299 LYS A O 1
ATOM 2394 N N . GLU A 1 300 ? 20.281 -3.771 23.108 1.00 82.56 300 GLU A N 1
ATOM 2395 C CA . GLU A 1 300 ? 19.064 -4.041 23.885 1.00 82.56 300 GLU A CA 1
ATOM 2396 C C . GLU A 1 300 ? 19.340 -4.562 25.303 1.00 82.56 300 GLU A C 1
ATOM 2398 O O . GLU A 1 300 ? 18.617 -4.182 26.222 1.00 82.56 300 GLU A O 1
ATOM 2403 N N . ASP A 1 301 ? 20.439 -5.298 25.505 1.00 87.12 301 ASP A N 1
ATOM 2404 C CA . ASP A 1 301 ? 20.879 -5.809 26.814 1.00 87.12 301 ASP A CA 1
ATOM 2405 C C . ASP A 1 301 ? 21.129 -4.707 27.861 1.00 87.12 301 ASP A C 1
ATOM 2407 O O . ASP A 1 301 ? 21.055 -4.955 29.064 1.00 87.12 301 ASP A O 1
ATOM 2411 N N . TYR A 1 302 ? 21.411 -3.474 27.425 1.00 89.81 302 TYR A N 1
ATOM 2412 C CA . TYR A 1 302 ? 21.669 -2.335 28.312 1.00 89.81 302 TYR A CA 1
ATOM 2413 C C . TYR A 1 302 ? 20.392 -1.601 28.747 1.00 89.81 302 TYR A C 1
ATOM 2415 O O . TYR A 1 302 ? 20.447 -0.744 29.630 1.00 89.81 302 TYR A O 1
ATOM 2423 N N . PHE A 1 303 ? 19.244 -1.895 28.131 1.00 87.94 303 PHE A N 1
ATOM 2424 C CA . PHE A 1 303 ? 17.998 -1.168 28.362 1.00 87.94 303 PHE A CA 1
ATOM 2425 C C . PHE A 1 303 ? 16.948 -2.038 29.048 1.00 87.94 303 PHE A C 1
ATOM 2427 O O . PHE A 1 303 ? 16.800 -3.229 28.792 1.00 87.94 303 PHE A O 1
ATOM 2434 N N . HIS A 1 304 ? 16.137 -1.412 29.901 1.00 90.44 304 HIS A N 1
ATOM 2435 C CA . HIS A 1 304 ? 15.033 -2.110 30.550 1.00 90.44 304 HIS A CA 1
ATOM 2436 C C . HIS A 1 304 ? 14.019 -2.624 29.498 1.00 90.44 304 HIS A C 1
ATOM 2438 O O . HIS A 1 304 ? 13.613 -1.843 28.631 1.00 90.44 304 HIS A O 1
ATOM 2444 N N . PRO A 1 305 ? 13.494 -3.864 29.599 1.00 86.81 305 PRO A N 1
ATOM 2445 C CA . PRO A 1 305 ? 12.615 -4.457 28.579 1.00 86.81 305 PRO A CA 1
ATOM 2446 C C . PRO A 1 305 ? 11.387 -3.609 28.210 1.00 86.81 305 PRO A C 1
ATOM 2448 O O . PRO A 1 305 ? 10.967 -3.558 27.057 1.00 86.81 305 PRO A O 1
ATOM 2451 N N . LYS A 1 306 ? 10.818 -2.879 29.180 1.00 88.12 306 LYS A N 1
ATOM 2452 C CA . LYS A 1 306 ? 9.700 -1.945 28.931 1.00 88.12 306 LYS A CA 1
ATOM 2453 C C . LYS A 1 306 ? 10.076 -0.761 28.030 1.00 88.12 306 LYS A C 1
ATOM 2455 O O . LYS A 1 306 ? 9.217 -0.290 27.293 1.00 88.12 306 LYS A O 1
ATOM 2460 N N . ILE A 1 307 ? 11.325 -0.292 28.075 1.00 89.44 307 ILE A N 1
ATOM 2461 C CA . ILE A 1 307 ? 11.820 0.773 27.189 1.00 89.44 307 ILE A CA 1
ATOM 2462 C C . ILE A 1 307 ? 11.908 0.232 25.763 1.00 89.44 307 ILE A C 1
ATOM 2464 O O . ILE A 1 307 ? 11.390 0.858 24.845 1.00 89.44 307 ILE A O 1
ATOM 2468 N N . ILE A 1 308 ? 12.466 -0.967 25.581 1.00 87.19 308 ILE A N 1
ATOM 2469 C CA . ILE A 1 308 ? 12.517 -1.634 24.271 1.00 87.19 308 ILE A CA 1
ATOM 2470 C C . ILE A 1 308 ? 11.106 -1.838 23.702 1.00 87.19 308 ILE A C 1
ATOM 2472 O O . ILE A 1 308 ? 10.848 -1.534 22.537 1.00 87.19 308 ILE A O 1
ATOM 2476 N N . LEU A 1 309 ? 10.157 -2.253 24.545 1.00 87.38 309 LEU A N 1
ATOM 2477 C CA . LEU A 1 309 ? 8.756 -2.407 24.161 1.00 87.38 309 LEU A CA 1
ATOM 2478 C C . LEU A 1 309 ? 8.101 -1.091 23.725 1.00 87.38 309 LEU A C 1
ATOM 2480 O O . LEU A 1 309 ? 7.369 -1.056 22.737 1.00 87.38 309 LEU A O 1
ATOM 2484 N N . PHE A 1 310 ? 8.388 -0.000 24.434 1.00 90.31 310 PHE A N 1
ATOM 2485 C CA . PHE A 1 310 ? 7.949 1.336 24.046 1.00 90.31 310 PHE A CA 1
ATOM 2486 C C . PHE A 1 310 ? 8.540 1.759 22.691 1.00 90.31 310 PHE A C 1
ATOM 2488 O O . PHE A 1 310 ? 7.813 2.256 21.829 1.00 90.31 310 PHE A O 1
ATOM 2495 N N . LEU A 1 311 ? 9.828 1.490 22.458 1.00 89.69 311 LEU A N 1
ATOM 2496 C CA . LEU A 1 311 ? 10.473 1.759 21.172 1.00 89.69 311 LEU A CA 1
ATOM 2497 C C . LEU A 1 311 ? 9.846 0.949 20.030 1.00 89.69 311 LEU A C 1
ATOM 2499 O O . LEU A 1 311 ? 9.705 1.491 18.937 1.00 89.69 311 LEU A O 1
ATOM 2503 N N . TYR A 1 312 ? 9.396 -0.292 20.264 1.00 87.06 312 TYR A N 1
ATOM 2504 C CA . TYR A 1 312 ? 8.652 -1.061 19.253 1.00 87.06 312 TYR A CA 1
ATOM 2505 C C . TYR A 1 312 ? 7.337 -0.397 18.837 1.00 87.06 312 TYR A C 1
ATOM 2507 O O . TYR A 1 312 ? 6.994 -0.424 17.656 1.00 87.06 312 TYR A O 1
ATOM 2515 N N . VAL A 1 313 ? 6.606 0.230 19.767 1.00 90.50 313 VAL A N 1
ATOM 2516 C CA . VAL A 1 313 ? 5.371 0.966 19.432 1.00 90.50 313 VAL A CA 1
ATOM 2517 C C . VAL A 1 313 ? 5.683 2.100 18.454 1.00 90.50 313 VAL A C 1
ATOM 2519 O O . VAL A 1 313 ? 5.003 2.252 17.438 1.00 90.50 313 VAL A O 1
ATOM 2522 N N . ILE A 1 314 ? 6.745 2.860 18.733 1.00 90.81 314 ILE A N 1
ATOM 2523 C CA . ILE A 1 314 ? 7.205 3.954 17.869 1.00 90.81 314 ILE A CA 1
ATOM 2524 C C . ILE A 1 314 ? 7.684 3.408 16.518 1.00 90.81 314 ILE A C 1
ATOM 2526 O O . ILE A 1 314 ? 7.304 3.937 15.473 1.00 90.81 314 ILE A O 1
ATOM 2530 N N . HIS A 1 315 ? 8.471 2.330 16.536 1.00 89.25 315 HIS A N 1
ATOM 2531 C CA . HIS A 1 315 ? 8.979 1.664 15.341 1.00 89.25 315 HIS A CA 1
ATOM 2532 C C . HIS A 1 315 ? 7.841 1.229 14.413 1.00 89.25 315 HIS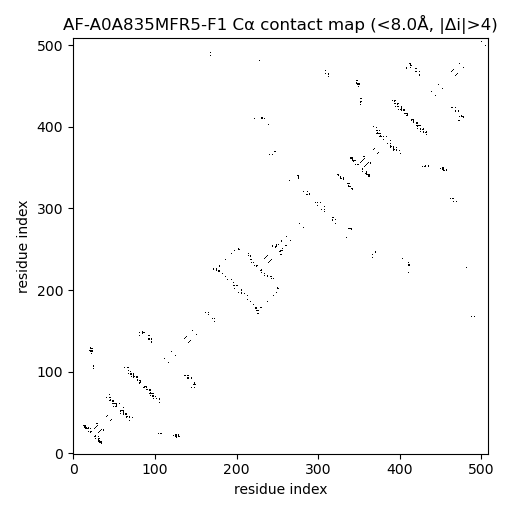 A C 1
ATOM 2534 O O . HIS A 1 315 ? 7.888 1.518 13.222 1.00 89.25 315 HIS A O 1
ATOM 2540 N N . ILE A 1 316 ? 6.803 0.572 14.940 1.00 88.50 316 ILE A N 1
ATOM 2541 C CA . ILE A 1 316 ? 5.663 0.098 14.142 1.00 88.50 316 ILE A CA 1
ATOM 2542 C C . ILE A 1 316 ? 4.917 1.271 13.504 1.00 88.50 316 ILE A C 1
ATOM 2544 O O . ILE A 1 316 ? 4.593 1.208 12.320 1.00 88.50 316 ILE A O 1
ATOM 2548 N N . TYR A 1 317 ? 4.676 2.351 14.252 1.00 91.38 317 TYR A N 1
ATOM 2549 C CA . TYR A 1 317 ? 4.042 3.551 13.702 1.00 91.38 317 TYR A CA 1
ATOM 2550 C C . TYR A 1 317 ? 4.847 4.134 12.530 1.00 91.38 317 TYR A C 1
ATOM 2552 O O . TYR A 1 317 ? 4.305 4.310 11.438 1.00 91.38 317 TYR A O 1
ATOM 2560 N N . ILE A 1 318 ? 6.142 4.388 12.740 1.00 90.69 318 ILE A N 1
ATOM 2561 C CA . ILE A 1 318 ? 7.012 4.985 11.720 1.00 90.69 318 ILE A CA 1
ATOM 2562 C C . ILE A 1 318 ? 7.160 4.051 10.516 1.00 90.69 318 ILE A C 1
ATOM 2564 O O . ILE A 1 318 ? 7.052 4.495 9.375 1.00 90.69 318 ILE A O 1
ATOM 2568 N N . GLY A 1 319 ? 7.372 2.756 10.759 1.00 87.44 319 GLY A N 1
ATOM 2569 C CA . GLY A 1 319 ? 7.521 1.750 9.712 1.00 87.44 319 GLY A CA 1
ATOM 2570 C C . GLY A 1 319 ? 6.281 1.654 8.826 1.00 87.44 319 GLY A C 1
ATOM 2571 O O . GLY A 1 319 ? 6.401 1.695 7.603 1.00 87.44 319 GLY A O 1
ATOM 2572 N N . LEU A 1 320 ? 5.083 1.604 9.421 1.00 88.88 320 LEU A N 1
ATOM 2573 C CA . LEU A 1 320 ? 3.826 1.587 8.667 1.00 88.88 320 LEU A CA 1
ATOM 2574 C C . LEU A 1 320 ? 3.642 2.856 7.833 1.00 88.88 320 LEU A C 1
ATOM 2576 O O . LEU A 1 320 ? 3.256 2.769 6.669 1.00 88.88 320 LEU A O 1
ATOM 2580 N N . GLU A 1 321 ? 3.925 4.028 8.402 1.00 89.88 321 GLU A N 1
ATOM 2581 C CA . GLU A 1 321 ? 3.804 5.295 7.681 1.00 89.88 321 GLU A CA 1
ATOM 2582 C C . GLU A 1 321 ? 4.766 5.368 6.490 1.00 89.88 321 GLU A C 1
ATOM 2584 O O . GLU A 1 321 ? 4.340 5.726 5.394 1.00 89.88 321 GLU A O 1
ATOM 2589 N N . LEU A 1 322 ? 6.034 4.986 6.673 1.00 88.38 322 LEU A N 1
ATOM 2590 C CA . LEU A 1 322 ? 7.027 4.996 5.598 1.00 88.38 322 LEU A CA 1
ATOM 2591 C C . LEU A 1 322 ? 6.676 3.996 4.492 1.00 88.38 322 LEU A C 1
ATOM 2593 O O . LEU A 1 322 ? 6.693 4.364 3.320 1.00 88.38 322 LEU A O 1
ATOM 2597 N N . ILE A 1 323 ? 6.300 2.760 4.839 1.00 87.12 323 ILE A N 1
ATOM 2598 C CA . ILE A 1 323 ? 5.926 1.734 3.851 1.00 87.12 323 ILE A CA 1
ATOM 2599 C C . ILE A 1 323 ? 4.706 2.188 3.038 1.00 87.12 323 ILE A C 1
ATOM 2601 O O . ILE A 1 323 ? 4.709 2.101 1.810 1.00 87.12 323 ILE A O 1
ATOM 2605 N N . LEU A 1 324 ? 3.667 2.714 3.692 1.00 88.06 324 LEU A N 1
ATOM 2606 C CA . LEU A 1 324 ? 2.461 3.174 2.999 1.00 88.06 324 LEU A CA 1
ATOM 2607 C C . LEU A 1 324 ? 2.703 4.452 2.182 1.00 88.06 324 LEU A C 1
ATOM 2609 O O . LEU A 1 324 ? 2.149 4.581 1.089 1.00 88.06 324 LEU A O 1
ATOM 2613 N N . ALA A 1 325 ? 3.566 5.357 2.650 1.00 87.12 325 ALA A N 1
ATOM 2614 C CA . ALA A 1 325 ? 3.989 6.522 1.877 1.00 87.12 325 ALA A CA 1
ATOM 2615 C C . ALA A 1 325 ? 4.766 6.111 0.617 1.00 87.12 325 ALA A C 1
ATOM 2617 O O . ALA A 1 325 ? 4.513 6.663 -0.453 1.00 87.12 325 ALA A O 1
ATOM 2618 N N . MET A 1 326 ? 5.638 5.100 0.707 1.00 85.88 326 MET A N 1
ATOM 2619 C CA . MET A 1 326 ? 6.337 4.535 -0.454 1.00 85.88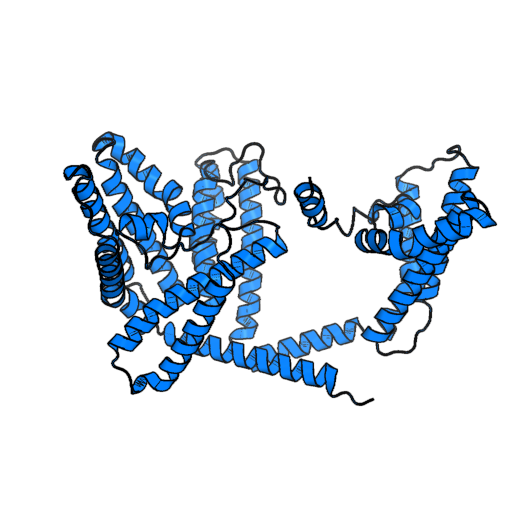 326 MET A CA 1
ATOM 2620 C C . MET A 1 326 ? 5.355 3.984 -1.494 1.00 85.88 326 MET A C 1
ATOM 2622 O O . MET A 1 326 ? 5.501 4.271 -2.682 1.00 85.88 326 MET A O 1
ATOM 2626 N N . PHE A 1 327 ? 4.306 3.271 -1.067 1.00 85.62 327 PHE A N 1
ATOM 2627 C CA . PHE A 1 327 ? 3.226 2.856 -1.972 1.00 85.62 327 PHE A CA 1
ATOM 2628 C C . PHE A 1 327 ? 2.457 4.047 -2.562 1.00 85.62 327 PHE A C 1
ATOM 2630 O O . PHE A 1 327 ? 2.098 4.010 -3.736 1.00 85.62 327 PHE A O 1
ATOM 2637 N N . GLY A 1 328 ? 2.244 5.112 -1.783 1.00 83.00 328 GLY A N 1
ATOM 2638 C CA . GLY A 1 328 ? 1.706 6.398 -2.245 1.00 83.00 328 GLY A CA 1
ATOM 2639 C C . GLY A 1 328 ? 2.501 7.001 -3.399 1.00 83.00 328 GLY A C 1
ATOM 2640 O O . GLY A 1 328 ? 1.939 7.329 -4.444 1.00 83.00 328 GLY A O 1
ATOM 2641 N N . VAL A 1 329 ? 3.819 7.102 -3.228 1.00 83.44 329 VAL A N 1
ATOM 2642 C CA . VAL A 1 329 ? 4.736 7.628 -4.246 1.00 83.44 329 VAL A CA 1
ATOM 2643 C C . VAL A 1 329 ? 4.754 6.731 -5.480 1.00 83.44 329 VAL A C 1
ATOM 2645 O O . VAL A 1 329 ? 4.670 7.239 -6.596 1.00 83.44 329 VAL A O 1
ATOM 2648 N N . LEU A 1 330 ? 4.803 5.409 -5.297 1.00 80.94 330 LEU A N 1
ATOM 2649 C CA . LEU A 1 330 ? 4.803 4.460 -6.408 1.00 80.94 330 LEU A CA 1
ATOM 2650 C C . LEU A 1 330 ? 3.494 4.519 -7.208 1.00 80.94 330 LEU A C 1
ATOM 2652 O O . LEU A 1 330 ? 3.526 4.545 -8.435 1.00 80.94 330 LEU A O 1
ATOM 2656 N N . ALA A 1 331 ? 2.345 4.610 -6.534 1.00 77.00 331 ALA A N 1
ATOM 2657 C CA . ALA A 1 331 ? 1.050 4.779 -7.190 1.00 77.00 331 ALA A CA 1
ATOM 2658 C C . ALA A 1 331 ? 0.987 6.088 -7.995 1.00 77.00 331 ALA A C 1
ATOM 2660 O O . ALA A 1 331 ? 0.526 6.084 -9.137 1.00 77.00 331 ALA A O 1
ATOM 2661 N N . ARG A 1 332 ? 1.521 7.188 -7.449 1.00 76.31 332 ARG A N 1
ATOM 2662 C CA . ARG A 1 332 ? 1.615 8.466 -8.167 1.00 76.31 332 ARG A CA 1
ATOM 2663 C C . ARG A 1 332 ? 2.534 8.369 -9.385 1.00 76.31 332 ARG A C 1
ATOM 2665 O O . ARG A 1 332 ? 2.171 8.860 -10.446 1.00 76.31 332 ARG A O 1
ATOM 2672 N N . ALA A 1 333 ? 3.693 7.728 -9.249 1.00 73.94 333 ALA A N 1
ATOM 2673 C CA . ALA A 1 333 ? 4.674 7.605 -10.325 1.00 73.94 333 ALA A CA 1
ATOM 2674 C C . ALA A 1 333 ? 4.203 6.681 -11.461 1.00 73.94 333 ALA A C 1
ATOM 2676 O O . ALA A 1 333 ? 4.386 7.007 -12.629 1.00 73.94 333 ALA A O 1
ATOM 2677 N N . CYS A 1 334 ? 3.587 5.542 -11.131 1.00 71.88 334 CYS A N 1
ATOM 2678 C CA . CYS A 1 334 ? 3.183 4.541 -12.120 1.00 71.88 334 CYS A CA 1
ATOM 2679 C C . CYS A 1 334 ? 1.791 4.791 -12.713 1.00 71.88 334 CYS A C 1
ATOM 2681 O O . CYS A 1 334 ? 1.560 4.453 -13.869 1.00 71.88 334 CYS A O 1
ATOM 2683 N N . LEU A 1 335 ? 0.856 5.332 -11.924 1.00 72.94 335 LEU A N 1
ATOM 2684 C CA . LEU A 1 335 ? -0.557 5.458 -12.309 1.00 72.94 335 LEU A CA 1
ATOM 2685 C C . LEU A 1 335 ? -1.045 6.911 -12.363 1.00 72.94 335 LEU A C 1
ATOM 2687 O O . LEU A 1 335 ? -2.177 7.149 -12.775 1.00 72.94 335 LEU A O 1
ATOM 2691 N N . GLY A 1 336 ? -0.241 7.885 -11.922 1.00 68.56 336 GLY A N 1
ATOM 2692 C CA . GLY A 1 336 ? -0.668 9.284 -11.822 1.00 68.56 336 GLY A CA 1
ATOM 2693 C C . GLY A 1 336 ? -1.730 9.533 -10.744 1.00 68.56 336 GLY A C 1
ATOM 2694 O O . GLY A 1 336 ? -2.360 10.587 -10.747 1.00 68.56 336 GLY A O 1
ATOM 2695 N N . VAL A 1 337 ? -1.954 8.575 -9.836 1.00 69.81 337 VAL A N 1
ATOM 2696 C CA . VAL A 1 337 ? -2.991 8.654 -8.796 1.00 69.81 337 VAL A CA 1
ATOM 2697 C C . VAL A 1 337 ? -2.366 9.037 -7.461 1.00 69.81 337 VAL A C 1
ATOM 2699 O O . VAL A 1 337 ? -1.465 8.359 -6.969 1.00 69.81 337 VAL A O 1
ATOM 2702 N N . GLU A 1 338 ? -2.880 10.097 -6.844 1.00 71.00 338 GLU A N 1
ATOM 2703 C CA . GLU A 1 338 ? -2.512 10.467 -5.479 1.00 71.00 338 GLU A CA 1
ATOM 2704 C C . GLU A 1 338 ? -3.328 9.648 -4.473 1.00 71.00 338 GLU A C 1
ATOM 2706 O O . GLU A 1 338 ? -4.559 9.697 -4.453 1.00 71.00 338 GLU A O 1
ATOM 2711 N N . LEU A 1 339 ? -2.634 8.865 -3.642 1.00 72.00 339 LEU A N 1
ATOM 2712 C CA . LEU A 1 339 ? -3.254 8.159 -2.523 1.00 72.00 339 LEU A CA 1
ATOM 2713 C C . LEU A 1 339 ? -3.446 9.113 -1.338 1.00 72.00 339 LEU A C 1
ATOM 2715 O O . LEU A 1 339 ? -2.585 9.944 -1.053 1.00 72.00 339 LEU A O 1
ATOM 2719 N N . GLU A 1 340 ? -4.568 8.966 -0.631 1.00 70.50 340 GLU A N 1
ATOM 2720 C CA . GLU A 1 340 ? -4.827 9.720 0.597 1.00 70.50 340 GLU A CA 1
ATOM 2721 C C . GLU A 1 340 ? -3.735 9.447 1.649 1.00 70.50 340 GLU A C 1
ATOM 2723 O O . GLU A 1 340 ? -3.288 8.298 1.789 1.00 70.50 340 GLU A O 1
ATOM 2728 N N . PRO A 1 341 ? -3.320 10.470 2.420 1.00 75.69 341 PRO A N 1
ATOM 2729 C CA . PRO A 1 341 ? -2.350 10.288 3.488 1.00 75.69 341 PRO A CA 1
ATOM 2730 C C . PRO A 1 341 ? -2.898 9.300 4.520 1.00 75.69 341 PRO A C 1
ATOM 2732 O O . PRO A 1 341 ? -4.047 9.393 4.947 1.00 75.69 341 PRO A O 1
ATOM 2735 N N . GLN A 1 342 ? -2.072 8.345 4.942 1.00 82.69 342 GLN A N 1
ATOM 2736 C CA . GLN A 1 342 ? -2.525 7.267 5.825 1.00 82.69 342 GLN A CA 1
ATOM 2737 C C . GLN A 1 342 ? -2.505 7.668 7.304 1.00 82.69 342 GLN A C 1
ATOM 2739 O O . GLN A 1 342 ? -3.265 7.109 8.090 1.00 82.69 342 GLN A O 1
ATOM 2744 N N . PHE A 1 343 ? -1.686 8.650 7.685 1.00 85.94 343 PHE A N 1
ATOM 2745 C CA . PHE A 1 343 ? -1.571 9.140 9.060 1.00 85.94 343 PHE A CA 1
ATOM 2746 C C . PHE A 1 343 ? -1.535 10.672 9.114 1.00 85.94 343 PHE A C 1
ATOM 2748 O O . PHE A 1 343 ? -0.779 11.302 8.374 1.00 85.94 343 PHE A O 1
ATOM 2755 N N . ASP A 1 344 ? -2.263 11.272 10.060 1.00 88.38 344 ASP A N 1
ATOM 2756 C CA . ASP A 1 344 ? -2.240 12.717 10.355 1.00 88.38 344 ASP A CA 1
ATOM 2757 C C . ASP A 1 344 ? -1.771 12.978 11.794 1.00 88.38 344 ASP A C 1
ATOM 2759 O O . ASP A 1 344 ? -2.570 13.213 12.700 1.00 88.38 344 ASP A O 1
ATOM 2763 N N . GLU A 1 345 ? -0.457 12.878 12.006 1.00 89.25 345 GLU A N 1
ATOM 2764 C CA . GLU A 1 345 ? 0.238 13.090 13.286 1.00 89.25 345 GLU A CA 1
ATOM 2765 C C . GLU A 1 345 ? -0.564 12.611 14.517 1.00 89.25 345 GLU A C 1
ATOM 2767 O O . GLU A 1 345 ? -1.043 13.421 15.319 1.00 89.25 345 GLU A O 1
ATOM 2772 N N . PRO A 1 346 ? -0.738 11.282 14.679 1.00 90.12 346 PRO A N 1
ATOM 2773 C CA . PRO A 1 346 ? -1.561 10.682 15.732 1.00 90.12 346 PRO A CA 1
ATOM 2774 C C . PRO A 1 346 ? -1.131 11.051 17.151 1.00 90.12 346 PRO A C 1
ATOM 2776 O O . PRO A 1 346 ? -1.962 11.067 18.055 1.00 90.12 346 PRO A O 1
ATOM 2779 N N . TYR A 1 347 ? 0.130 11.430 17.350 1.00 89.69 347 TYR A N 1
ATOM 2780 C CA . TYR A 1 347 ? 0.625 11.909 18.640 1.00 89.69 347 TYR A CA 1
ATOM 2781 C C . TYR A 1 347 ? 0.052 13.276 19.061 1.00 89.69 347 TYR A C 1
ATOM 2783 O O . TYR A 1 347 ? 0.206 13.675 20.212 1.00 89.69 347 TYR A O 1
ATOM 2791 N N . LEU A 1 348 ? -0.631 13.996 18.162 1.00 91.75 348 LEU A N 1
ATOM 2792 C CA . LEU A 1 348 ? -1.303 15.267 18.455 1.00 91.75 348 LEU A CA 1
ATOM 2793 C C . LEU A 1 348 ? -2.809 15.115 18.738 1.00 91.75 348 LEU A C 1
ATOM 2795 O O . LEU A 1 348 ? -3.520 16.131 18.769 1.00 91.75 348 LEU A O 1
ATOM 2799 N N . ALA A 1 349 ? -3.303 13.881 18.888 1.00 92.31 349 ALA A N 1
ATOM 2800 C CA . ALA A 1 349 ? -4.717 13.582 19.088 1.00 92.31 349 ALA A CA 1
ATOM 2801 C C . ALA A 1 349 ? -5.236 14.118 20.426 1.00 92.31 349 ALA A C 1
ATOM 2803 O O . ALA A 1 349 ? -4.689 13.792 21.467 1.00 92.31 349 ALA A O 1
ATOM 2804 N N . SER A 1 350 ? -6.325 14.888 20.428 1.00 90.62 350 SER A N 1
ATOM 2805 C CA . SER A 1 350 ? -6.913 15.422 21.674 1.00 90.62 350 SER A CA 1
ATOM 2806 C C . SER A 1 350 ? -7.965 14.511 22.318 1.00 90.62 350 SER A C 1
ATOM 2808 O O . SER A 1 350 ? -8.502 14.836 23.372 1.00 90.62 350 SER A O 1
ATOM 2810 N N . SER A 1 351 ? -8.319 13.398 21.674 1.00 93.19 351 SER A N 1
ATOM 2811 C CA . SER A 1 351 ? -9.290 12.417 22.179 1.00 93.19 351 SER A CA 1
ATOM 2812 C C . SER A 1 351 ? -9.159 11.088 21.428 1.00 93.19 351 SER A C 1
ATOM 2814 O O . SER A 1 351 ? -8.561 11.070 20.348 1.00 93.19 351 SER A O 1
ATOM 2816 N N . LEU A 1 352 ? -9.735 9.990 21.934 1.00 93.06 352 LEU A N 1
ATOM 2817 C CA . LEU A 1 352 ? -9.728 8.702 21.221 1.00 93.06 352 LEU A CA 1
ATOM 2818 C C . LEU A 1 352 ? -10.477 8.805 19.893 1.00 93.06 352 LEU A C 1
ATOM 2820 O O . LEU A 1 352 ? -10.075 8.192 18.904 1.00 93.06 352 LEU A O 1
ATOM 2824 N N . GLN A 1 353 ? -11.532 9.624 19.848 1.00 91.75 353 GLN A N 1
ATOM 2825 C CA . GLN A 1 353 ? -12.267 9.881 18.614 1.00 91.75 353 GLN A CA 1
ATOM 2826 C C . GLN A 1 353 ? -11.408 10.597 17.568 1.00 91.75 353 GLN A C 1
ATOM 2828 O O . GLN A 1 353 ? -11.501 10.288 16.382 1.00 91.75 353 GLN A O 1
ATOM 2833 N N . ASP A 1 354 ? -10.575 11.547 18.000 1.00 91.94 354 ASP A N 1
ATOM 2834 C CA . ASP A 1 354 ? -9.635 12.244 17.117 1.00 91.94 354 ASP A CA 1
ATOM 2835 C C . ASP A 1 354 ? -8.522 11.294 16.650 1.00 91.94 354 ASP A C 1
ATOM 2837 O O . ASP A 1 354 ? -8.217 11.238 15.461 1.00 91.94 354 ASP A O 1
ATOM 2841 N N . PHE A 1 355 ? -7.986 10.476 17.563 1.00 94.31 355 PHE A N 1
ATOM 2842 C CA . PHE A 1 355 ? -6.950 9.488 17.267 1.00 94.31 355 PHE A CA 1
ATOM 2843 C C . PHE A 1 355 ? -7.406 8.488 16.194 1.00 94.31 355 PHE A C 1
ATOM 2845 O O . PHE A 1 355 ? -6.845 8.463 15.099 1.00 94.31 355 PHE A O 1
ATOM 2852 N N . TRP A 1 356 ? -8.459 7.711 16.465 1.00 94.31 356 TRP A N 1
ATOM 2853 C CA . TRP A 1 356 ? -8.915 6.636 15.575 1.00 94.31 356 TRP A CA 1
ATOM 2854 C C . TRP A 1 356 ? -9.690 7.137 14.352 1.00 94.31 356 TRP A C 1
ATOM 2856 O O . TRP A 1 356 ? -9.656 6.513 13.296 1.00 94.31 356 TRP A O 1
ATOM 2866 N N . GLY A 1 357 ? -10.408 8.255 14.481 1.00 88.44 357 GLY A N 1
ATOM 2867 C CA . GLY A 1 357 ? -11.280 8.751 13.418 1.00 88.44 357 GLY A CA 1
ATOM 2868 C C . GLY A 1 357 ? -10.583 9.639 12.392 1.00 88.44 357 GLY A C 1
ATOM 2869 O O . GLY A 1 357 ? -11.050 9.718 11.258 1.00 88.44 357 GLY A O 1
ATOM 2870 N N . LYS A 1 358 ? -9.512 10.345 12.781 1.00 89.12 358 LYS A N 1
ATOM 2871 C CA . LYS A 1 358 ? -8.930 11.416 11.954 1.00 89.12 358 LYS A CA 1
ATOM 2872 C C . LYS A 1 358 ? -7.415 11.375 11.809 1.00 89.12 358 LYS A C 1
ATOM 2874 O O . LYS A 1 358 ? -6.900 12.109 10.974 1.00 89.12 358 LYS A O 1
ATOM 2879 N N . ARG A 1 359 ? -6.702 10.563 12.594 1.00 92.06 359 ARG A N 1
ATOM 2880 C CA . ARG A 1 359 ? -5.232 10.622 12.636 1.00 92.06 359 ARG A CA 1
ATOM 2881 C C . ARG A 1 359 ? -4.525 9.297 12.421 1.00 92.06 359 ARG A C 1
ATOM 2883 O O . ARG A 1 359 ? -3.427 9.288 11.867 1.00 92.06 359 ARG A O 1
ATOM 2890 N N . TRP A 1 360 ? -5.125 8.196 12.855 1.00 91.88 360 TRP A N 1
ATOM 2891 C CA . TRP A 1 360 ? -4.548 6.864 12.758 1.00 91.88 360 TRP A CA 1
ATOM 2892 C C . TRP A 1 360 ? -5.150 6.074 11.596 1.00 91.88 360 TRP A C 1
ATOM 2894 O O . TRP A 1 360 ? -6.359 5.870 11.558 1.00 91.88 360 TRP A O 1
ATOM 2904 N N . ASN A 1 361 ? -4.293 5.595 10.690 1.00 88.88 361 ASN A N 1
ATOM 2905 C CA . ASN A 1 361 ? -4.631 4.705 9.576 1.00 88.88 361 ASN A CA 1
ATOM 2906 C C . ASN A 1 361 ? -5.946 5.071 8.855 1.00 88.88 361 ASN A C 1
ATOM 2908 O O . ASN A 1 361 ? -6.926 4.321 8.852 1.00 88.88 361 ASN A O 1
ATOM 2912 N N . LEU A 1 362 ? -5.948 6.243 8.219 1.00 88.38 362 LEU A N 1
ATOM 2913 C CA . LEU A 1 362 ? -7.105 6.810 7.525 1.00 88.38 362 LEU A CA 1
ATOM 2914 C C . LEU A 1 362 ? -7.638 5.912 6.405 1.00 88.38 362 LEU A C 1
ATOM 2916 O O . LEU A 1 362 ? -8.837 5.917 6.144 1.00 88.38 362 LEU A O 1
ATOM 2920 N N . MET A 1 363 ? -6.777 5.087 5.806 1.00 87.12 363 MET A N 1
ATOM 2921 C CA . MET A 1 363 ? -7.164 4.086 4.811 1.00 87.12 363 MET A CA 1
ATOM 2922 C C . MET A 1 363 ? -8.075 3.000 5.402 1.00 87.12 363 MET A C 1
ATOM 2924 O O . MET A 1 363 ? -9.043 2.581 4.769 1.00 87.12 363 MET A O 1
ATOM 2928 N N . VAL A 1 364 ? -7.787 2.552 6.627 1.00 88.50 364 VAL A N 1
ATOM 2929 C CA . VAL A 1 364 ? -8.636 1.593 7.344 1.00 88.50 364 VAL A CA 1
ATOM 2930 C C . VAL A 1 364 ? -9.943 2.255 7.781 1.00 88.50 364 VAL A C 1
ATOM 2932 O O . VAL A 1 364 ? -11.017 1.678 7.616 1.00 88.50 364 VAL A O 1
ATOM 2935 N N . THR A 1 365 ? -9.890 3.490 8.277 1.00 89.06 365 THR A N 1
ATOM 2936 C CA . THR A 1 365 ? -11.102 4.225 8.667 1.00 89.06 365 THR A CA 1
ATOM 2937 C C . THR A 1 365 ? -12.021 4.483 7.469 1.00 89.06 365 THR A C 1
ATOM 2939 O O . THR A 1 365 ? -13.233 4.268 7.567 1.00 89.06 365 THR A O 1
ATOM 2942 N N . SER A 1 366 ? -11.464 4.868 6.316 1.00 87.00 366 SER A N 1
ATOM 2943 C CA . SER A 1 366 ? -12.235 5.147 5.101 1.00 87.00 366 SER A CA 1
ATOM 2944 C C . SER A 1 366 ? -12.877 3.898 4.502 1.00 87.00 366 SER A C 1
ATOM 2946 O O . SER A 1 366 ? -13.966 4.002 3.936 1.00 87.00 366 SER A O 1
ATOM 2948 N N . ILE A 1 367 ? -12.275 2.712 4.676 1.00 90.44 367 ILE A N 1
ATOM 2949 C CA . ILE A 1 367 ? -12.879 1.455 4.221 1.00 90.44 367 ILE A CA 1
ATOM 2950 C C . ILE A 1 367 ? -13.885 0.883 5.227 1.00 90.44 367 ILE A C 1
ATOM 2952 O O . ILE A 1 367 ? -14.952 0.420 4.819 1.00 90.44 367 ILE A O 1
ATOM 2956 N N . LEU A 1 368 ? -13.602 0.944 6.533 1.00 92.00 368 LEU A N 1
ATOM 2957 C CA . LEU A 1 368 ? -14.475 0.412 7.587 1.00 92.00 368 LEU A CA 1
ATOM 2958 C C . LEU A 1 368 ? -15.775 1.207 7.743 1.00 92.00 368 LEU A C 1
ATOM 2960 O O . LEU A 1 368 ? -16.818 0.638 8.071 1.00 92.00 368 LEU A O 1
ATOM 2964 N N . HIS A 1 369 ? -15.736 2.517 7.493 1.00 91.56 369 HIS A N 1
ATOM 2965 C CA . HIS A 1 369 ? -16.915 3.364 7.630 1.00 91.56 369 HIS A CA 1
ATOM 2966 C C . HIS A 1 369 ? -18.090 2.927 6.719 1.00 91.56 369 HIS A C 1
ATOM 2968 O O . HIS A 1 369 ? -19.182 2.669 7.234 1.00 91.56 369 HIS A O 1
ATOM 2974 N N . PRO A 1 370 ? -17.927 2.799 5.387 1.00 91.31 370 PRO A N 1
ATOM 2975 C CA . PRO A 1 370 ? -18.992 2.320 4.507 1.00 91.31 370 PRO A CA 1
ATOM 2976 C C . PRO A 1 370 ? -19.258 0.811 4.620 1.00 91.31 370 PRO A C 1
ATOM 2978 O O . PRO A 1 370 ? -20.397 0.403 4.427 1.00 91.31 370 PRO A O 1
ATOM 2981 N N . THR A 1 371 ? -18.258 -0.019 4.941 1.00 90.62 371 THR A N 1
ATOM 2982 C CA . THR A 1 371 ? -18.430 -1.489 4.973 1.00 90.62 371 THR A CA 1
ATOM 2983 C C . THR A 1 371 ? -19.049 -2.023 6.257 1.00 90.62 371 THR A C 1
ATOM 2985 O O . THR A 1 371 ? -19.766 -3.017 6.214 1.00 90.62 371 THR A O 1
ATOM 2988 N N . VAL A 1 372 ? -18.770 -1.391 7.398 1.00 94.38 372 VAL A N 1
ATOM 2989 C CA . VAL A 1 372 ? -19.146 -1.912 8.719 1.00 94.38 372 VAL A CA 1
ATOM 2990 C C . VAL A 1 372 ? -19.961 -0.886 9.491 1.00 94.38 372 VAL A C 1
ATOM 2992 O O . VAL A 1 372 ? -21.108 -1.153 9.851 1.00 94.38 372 VAL A O 1
ATOM 2995 N N . TYR A 1 373 ? -19.411 0.313 9.707 1.00 93.56 373 TYR A N 1
ATOM 2996 C CA . TYR A 1 373 ? -20.042 1.318 10.565 1.00 93.56 373 TYR A CA 1
ATOM 2997 C C . TYR A 1 373 ? -21.429 1.728 10.055 1.00 93.56 373 TYR A C 1
ATOM 2999 O O . TYR A 1 373 ? -22.407 1.684 10.801 1.00 93.56 373 TYR A O 1
ATOM 3007 N N . SER A 1 374 ? -21.528 2.123 8.783 1.00 92.31 374 SER A N 1
ATOM 3008 C CA . SER A 1 374 ? -22.775 2.610 8.187 1.00 92.31 374 SER A CA 1
ATOM 3009 C C . SER A 1 374 ? -23.864 1.524 8.133 1.00 92.31 374 SER A C 1
ATOM 3011 O O . SER A 1 374 ? -24.972 1.791 8.614 1.00 92.31 374 SER A O 1
ATOM 3013 N N . PRO A 1 375 ? -23.584 0.284 7.672 1.00 91.81 375 PRO A N 1
ATOM 3014 C CA . PRO A 1 375 ? -24.554 -0.810 7.716 1.00 91.81 375 PRO A CA 1
ATOM 3015 C C . PRO A 1 375 ? -25.047 -1.137 9.128 1.00 91.81 375 PRO A C 1
ATOM 3017 O O . PRO A 1 375 ? -26.259 -1.207 9.339 1.00 91.81 375 PRO A O 1
ATOM 3020 N N . ILE A 1 376 ? -24.146 -1.263 10.111 1.00 93.88 376 ILE A N 1
ATOM 3021 C CA . ILE A 1 376 ? -24.533 -1.559 11.500 1.00 93.88 376 ILE A CA 1
ATOM 3022 C C . ILE A 1 376 ? -25.360 -0.406 12.074 1.00 93.88 376 ILE A C 1
ATOM 3024 O O . ILE A 1 376 ? -26.435 -0.627 12.630 1.00 93.88 376 ILE A O 1
ATOM 3028 N N . ARG A 1 377 ? -24.925 0.844 11.886 1.00 93.75 377 ARG A N 1
ATOM 3029 C CA . ARG A 1 377 ? -25.681 2.018 12.342 1.00 93.75 377 ARG A CA 1
ATOM 3030 C C . ARG A 1 377 ? -27.075 2.056 11.721 1.00 93.75 377 ARG A C 1
ATOM 3032 O O . ARG A 1 377 ? -28.041 2.353 12.419 1.00 93.75 377 ARG A O 1
ATOM 3039 N N . SER A 1 378 ? -27.193 1.763 10.428 1.00 91.44 378 SER A N 1
ATOM 3040 C CA . SER A 1 378 ? -28.476 1.726 9.723 1.00 91.44 378 SER A CA 1
ATOM 3041 C C . SER A 1 378 ? -29.393 0.638 10.288 1.00 91.44 378 SER A C 1
ATOM 3043 O O . SER A 1 378 ? -30.538 0.929 10.641 1.00 91.44 378 SER A O 1
ATOM 3045 N N . ALA A 1 379 ? -28.876 -0.578 10.479 1.00 91.75 379 ALA A N 1
ATOM 3046 C CA . ALA A 1 379 ? -29.627 -1.695 11.043 1.00 91.75 379 ALA A CA 1
ATOM 3047 C C . ALA A 1 379 ? -30.153 -1.384 12.455 1.00 91.75 379 ALA A C 1
ATOM 3049 O O . ALA A 1 379 ? -31.352 -1.491 12.711 1.00 91.75 379 ALA A O 1
ATOM 3050 N N . PHE A 1 380 ? -29.284 -0.892 13.341 1.00 91.44 380 PHE A N 1
ATOM 3051 C CA . PHE A 1 380 ? -29.640 -0.577 14.727 1.00 91.44 380 PHE A CA 1
ATOM 3052 C C . PHE A 1 380 ? -30.456 0.712 14.876 1.00 91.44 380 PHE A C 1
ATOM 3054 O O . PHE A 1 380 ? -31.140 0.890 15.885 1.00 91.44 380 PHE A O 1
ATOM 3061 N N . SER A 1 381 ? -30.442 1.609 13.881 1.00 90.88 381 SER A N 1
ATOM 3062 C CA . SER A 1 381 ? -31.232 2.848 13.927 1.00 90.88 381 SER A CA 1
ATOM 3063 C C . SER A 1 381 ? -32.734 2.601 14.023 1.00 90.88 381 SER A C 1
ATOM 3065 O O . SER A 1 381 ? -33.437 3.425 14.608 1.00 90.88 381 SER A O 1
ATOM 3067 N N . ARG A 1 382 ? -33.203 1.463 13.493 1.00 86.88 382 ARG A N 1
ATOM 3068 C CA . ARG A 1 382 ? -34.604 1.035 13.553 1.00 86.88 382 ARG A CA 1
ATOM 3069 C C . ARG A 1 382 ? -35.017 0.567 14.948 1.00 86.88 382 ARG A C 1
ATOM 3071 O O . ARG A 1 382 ? -36.182 0.705 15.289 1.00 86.88 382 ARG A O 1
ATOM 3078 N N . TRP A 1 383 ? -34.084 0.031 15.736 1.00 85.69 383 TRP A N 1
ATOM 3079 C CA . TRP A 1 383 ? -34.378 -0.600 17.029 1.00 85.69 383 TRP A CA 1
ATOM 3080 C C . TRP A 1 383 ? -34.094 0.313 18.223 1.00 85.69 383 TRP A C 1
ATOM 3082 O O . TRP A 1 383 ? -34.902 0.388 19.137 1.00 85.69 383 TRP A O 1
ATOM 3092 N N . ILE A 1 384 ? -32.967 1.030 18.215 1.00 85.75 384 ILE A N 1
ATOM 3093 C CA . ILE A 1 384 ? -32.485 1.821 19.372 1.00 85.75 384 ILE A CA 1
ATOM 3094 C C . ILE A 1 384 ? -32.521 3.337 19.068 1.00 85.75 384 ILE A C 1
ATOM 3096 O O . ILE A 1 384 ? -32.112 4.190 19.857 1.00 85.75 384 ILE A O 1
ATOM 3100 N N . GLY A 1 385 ? -33.024 3.706 17.888 1.00 84.06 385 GLY A N 1
ATOM 3101 C CA . GLY A 1 385 ? -33.084 5.080 17.407 1.00 84.06 385 GLY A CA 1
ATOM 3102 C C . GLY A 1 385 ? -31.744 5.602 16.875 1.00 84.06 385 GLY A C 1
ATOM 3103 O O . GLY A 1 385 ? -30.651 5.201 17.286 1.00 84.06 385 GLY A O 1
ATOM 3104 N N . LYS A 1 386 ? -31.818 6.579 15.960 1.00 81.25 386 LYS A N 1
ATOM 3105 C CA . LYS A 1 386 ? -30.647 7.187 15.285 1.00 81.25 386 LYS A CA 1
ATOM 3106 C C . LYS A 1 386 ? -29.596 7.755 16.248 1.00 81.25 386 LYS A C 1
ATOM 3108 O O . LYS A 1 386 ? -28.430 7.870 15.876 1.00 81.25 386 LYS A O 1
ATOM 3113 N N . LYS A 1 387 ? -30.028 8.122 17.460 1.00 79.56 387 LYS A N 1
ATOM 3114 C CA . LYS A 1 387 ? -29.210 8.715 18.524 1.00 79.56 387 LYS A CA 1
ATOM 3115 C C . LYS A 1 387 ? -28.258 7.712 19.183 1.00 79.56 387 LYS A C 1
ATOM 3117 O O . LYS A 1 387 ? -27.166 8.121 19.554 1.00 79.56 387 LYS A O 1
ATOM 3122 N N . TRP A 1 388 ? -28.659 6.455 19.351 1.00 87.31 388 TRP A N 1
ATOM 3123 C CA . TRP A 1 388 ? -27.870 5.440 20.064 1.00 87.31 388 TRP A CA 1
ATOM 3124 C C . TRP A 1 388 ? -27.246 4.411 19.128 1.00 87.31 388 TRP A C 1
ATOM 3126 O O . TRP A 1 388 ? -26.276 3.762 19.499 1.00 87.31 388 TRP A O 1
ATOM 3136 N N . ALA A 1 389 ? -27.726 4.329 17.885 1.00 91.25 389 ALA A N 1
ATOM 3137 C CA . ALA A 1 389 ? -27.202 3.424 16.866 1.00 91.25 389 ALA A CA 1
ATOM 3138 C C . ALA A 1 389 ? -25.714 3.630 16.520 1.00 91.25 389 ALA A C 1
ATOM 3140 O O . ALA A 1 389 ? -25.100 2.745 15.930 1.00 91.25 389 ALA A O 1
ATOM 3141 N N . SER A 1 390 ? -25.117 4.772 16.877 1.00 90.00 390 SER A N 1
ATOM 3142 C CA . SER A 1 390 ? -23.680 5.008 16.703 1.00 90.00 390 SER A CA 1
ATOM 3143 C C . SER A 1 390 ? -22.814 4.158 17.638 1.00 90.00 390 SER A C 1
ATOM 3145 O O . SER A 1 390 ? -21.714 3.799 17.236 1.00 90.00 390 SER A O 1
ATOM 3147 N N . LEU A 1 391 ? -23.288 3.806 18.839 1.00 93.19 391 LEU A N 1
ATOM 3148 C CA . LEU A 1 391 ? -22.519 3.010 19.805 1.00 93.19 391 LEU A CA 1
ATOM 3149 C C . LEU A 1 391 ? -22.284 1.562 19.336 1.00 93.19 391 LEU A C 1
ATOM 3151 O O . LEU A 1 391 ? -21.119 1.178 19.220 1.00 93.19 391 LEU A O 1
ATOM 3155 N N . PRO A 1 392 ? -23.320 0.765 18.982 1.00 93.88 392 PRO A N 1
ATOM 3156 C CA . PRO A 1 392 ? -23.098 -0.579 18.454 1.00 93.88 392 PRO A CA 1
ATOM 3157 C C . PRO A 1 392 ? -22.340 -0.548 17.121 1.00 93.88 392 PRO A C 1
ATOM 3159 O O . PRO A 1 392 ? -21.569 -1.460 16.841 1.00 93.88 392 PRO A O 1
ATOM 3162 N N . ALA A 1 393 ? -22.483 0.519 16.325 1.00 94.00 393 ALA A N 1
ATOM 3163 C CA . ALA A 1 393 ? -21.707 0.694 15.101 1.00 94.00 393 ALA A CA 1
ATOM 3164 C C . ALA A 1 393 ? -20.208 0.895 15.369 1.00 94.00 393 ALA A C 1
ATOM 3166 O O . ALA A 1 393 ? -19.390 0.298 14.669 1.00 94.00 393 ALA A O 1
ATOM 3167 N N . VAL A 1 394 ? -19.829 1.680 16.386 1.00 94.88 394 VAL A N 1
ATOM 3168 C CA . VAL A 1 394 ? -18.424 1.809 16.813 1.00 94.88 394 VAL A CA 1
ATOM 3169 C C . VAL A 1 394 ? -17.895 0.468 17.310 1.00 94.88 394 VAL A C 1
ATOM 3171 O O . VAL A 1 394 ? -16.873 0.008 16.808 1.00 94.88 394 VAL A O 1
ATOM 3174 N N . ILE A 1 395 ? -18.606 -0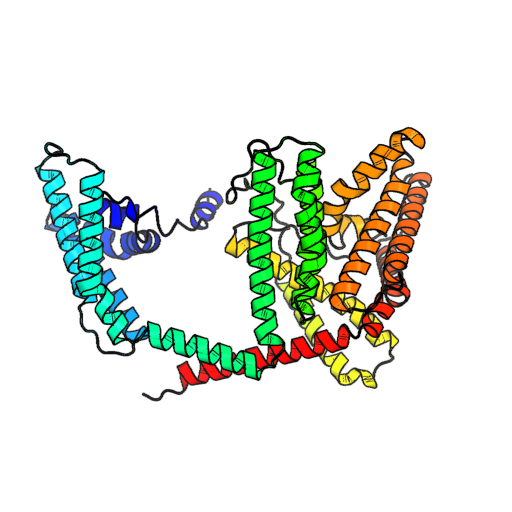.197 18.225 1.00 96.06 395 ILE A N 1
ATOM 3175 C CA . ILE A 1 395 ? -18.171 -1.488 18.781 1.00 96.06 395 ILE A CA 1
ATOM 3176 C C . ILE A 1 395 ? -18.003 -2.528 17.665 1.00 96.06 395 ILE A C 1
ATOM 3178 O O . ILE A 1 395 ? -16.968 -3.184 17.590 1.00 96.06 395 ILE A O 1
ATOM 3182 N N . GLY A 1 396 ? -18.969 -2.627 16.746 1.00 96.56 396 GLY A N 1
ATOM 3183 C CA . GLY A 1 396 ? -18.892 -3.527 15.595 1.00 96.56 396 GLY A CA 1
ATOM 3184 C C . GLY A 1 396 ? -17.740 -3.194 14.644 1.00 96.56 396 GLY A C 1
ATOM 3185 O O . GLY A 1 396 ? -17.068 -4.095 14.149 1.00 96.56 396 GLY A O 1
ATOM 3186 N N . THR A 1 397 ? -17.447 -1.908 14.439 1.00 96.62 397 THR A N 1
ATOM 3187 C CA . THR A 1 397 ? -16.305 -1.470 13.621 1.00 96.62 397 THR A CA 1
ATOM 3188 C C . THR A 1 397 ? -14.973 -1.887 14.239 1.00 96.62 397 THR A C 1
ATOM 3190 O O . THR A 1 397 ? -14.112 -2.428 13.545 1.00 96.62 397 THR A O 1
ATOM 3193 N N . PHE A 1 398 ? -14.810 -1.688 15.548 1.00 97.06 398 PHE A N 1
ATOM 3194 C CA . PHE A 1 398 ? -13.603 -2.102 16.262 1.00 97.06 398 PHE A CA 1
ATOM 3195 C C . PHE A 1 398 ? -13.482 -3.624 16.370 1.00 97.06 398 PHE A C 1
ATOM 3197 O O . PHE A 1 398 ? -12.373 -4.136 16.254 1.00 97.06 398 PHE A O 1
ATOM 3204 N N . LEU A 1 399 ? -14.594 -4.354 16.501 1.00 97.50 399 LEU A N 1
ATOM 3205 C CA . LEU A 1 399 ? -14.595 -5.815 16.435 1.00 97.50 399 LEU A CA 1
ATOM 3206 C C . LEU A 1 399 ? -14.051 -6.299 15.088 1.00 97.50 399 LEU A C 1
ATOM 3208 O O . LEU A 1 399 ? -13.099 -7.071 15.062 1.00 97.50 399 LEU A O 1
ATOM 3212 N N . VAL A 1 400 ? -14.606 -5.812 13.972 1.00 97.25 400 VAL A N 1
ATOM 3213 C CA . VAL A 1 400 ? -14.142 -6.204 12.631 1.00 97.25 400 VAL A CA 1
ATOM 3214 C C . VAL A 1 400 ? -12.681 -5.805 12.417 1.00 97.25 400 VAL A C 1
ATOM 3216 O O . VAL A 1 400 ? -11.906 -6.608 11.904 1.00 97.25 400 VAL A O 1
ATOM 3219 N N . SER A 1 401 ? -12.269 -4.615 12.867 1.00 96.38 401 SER A N 1
ATOM 3220 C CA . SER A 1 401 ? -10.856 -4.212 12.846 1.00 96.38 401 SER A CA 1
ATOM 3221 C C . SER A 1 401 ? -9.974 -5.187 13.634 1.00 96.38 401 SER A C 1
ATOM 3223 O O . SER A 1 401 ? -8.929 -5.600 13.137 1.00 96.38 401 SER A O 1
ATOM 3225 N N . GLY A 1 402 ? -10.399 -5.595 14.833 1.00 96.06 402 GLY A N 1
ATOM 3226 C CA . GLY A 1 402 ? -9.694 -6.569 15.664 1.00 96.06 402 GLY A CA 1
ATOM 3227 C C . GLY A 1 402 ? -9.538 -7.927 14.986 1.00 96.06 402 GLY A C 1
ATOM 3228 O O . GLY A 1 402 ? -8.422 -8.432 14.910 1.00 96.06 402 GLY A O 1
ATOM 3229 N N . LEU A 1 403 ? -10.617 -8.457 14.400 1.00 96.31 403 LEU A N 1
ATOM 3230 C CA . LEU A 1 403 ? -10.596 -9.715 13.644 1.00 96.31 403 LEU A CA 1
ATOM 3231 C C . LEU A 1 403 ? -9.635 -9.655 12.448 1.00 96.31 403 LEU A C 1
ATOM 3233 O O . LEU A 1 403 ? -8.887 -10.600 12.206 1.00 96.31 403 LEU A O 1
ATOM 3237 N N . MET A 1 404 ? -9.623 -8.537 11.715 1.00 96.06 404 MET A N 1
ATOM 3238 C CA . MET A 1 404 ? -8.717 -8.356 10.578 1.00 96.06 404 MET A CA 1
ATOM 3239 C C . MET A 1 404 ? -7.254 -8.273 11.012 1.00 96.06 404 MET A C 1
ATOM 3241 O O . MET A 1 404 ? -6.391 -8.853 10.356 1.00 96.06 404 MET A O 1
ATOM 3245 N N . HIS A 1 405 ? -6.961 -7.603 12.127 1.00 94.19 405 HIS A N 1
ATOM 3246 C CA . HIS A 1 405 ? -5.608 -7.600 12.676 1.00 94.19 405 HIS A CA 1
ATOM 3247 C C . HIS A 1 405 ? -5.206 -8.986 13.176 1.00 94.19 405 HIS A C 1
ATOM 3249 O O . HIS A 1 405 ? -4.082 -9.401 12.923 1.00 94.19 405 HIS A O 1
ATOM 3255 N N . GLU A 1 406 ? -6.109 -9.727 13.818 1.00 94.31 406 GLU A N 1
ATOM 3256 C CA . GLU A 1 406 ? -5.845 -11.101 14.246 1.00 94.31 406 GLU A CA 1
ATOM 3257 C C . GLU A 1 406 ? -5.515 -12.004 13.042 1.00 94.31 406 GLU A C 1
ATOM 3259 O O . GLU A 1 406 ? -4.554 -12.769 13.091 1.00 94.31 406 GLU A O 1
ATOM 3264 N N . LEU A 1 407 ? -6.237 -11.853 11.924 1.00 93.69 407 LEU A N 1
ATOM 3265 C CA . LEU A 1 407 ? -5.938 -12.537 10.663 1.00 93.69 407 LEU A CA 1
ATOM 3266 C C . LEU A 1 407 ? -4.561 -12.146 10.105 1.00 93.69 407 LEU A C 1
ATOM 3268 O O . LEU A 1 407 ? -3.793 -13.012 9.694 1.00 93.69 407 LEU A O 1
ATOM 3272 N N . ILE A 1 408 ? -4.222 -10.854 10.110 1.00 92.44 408 ILE A N 1
ATOM 3273 C CA . ILE A 1 408 ? -2.907 -10.375 9.659 1.00 92.44 408 ILE A CA 1
ATOM 3274 C C . ILE A 1 408 ? -1.797 -10.948 10.549 1.00 92.44 408 ILE A C 1
ATOM 3276 O O . ILE A 1 408 ? -0.803 -11.458 10.036 1.00 92.44 408 ILE A O 1
ATOM 3280 N N . PHE A 1 409 ? -1.972 -10.943 11.871 1.00 91.00 409 PHE A N 1
ATOM 3281 C CA . PHE A 1 409 ? -1.023 -11.556 12.801 1.00 91.00 409 PHE A CA 1
ATOM 3282 C C . PHE A 1 409 ? -0.917 -13.066 12.614 1.00 91.00 409 PHE A C 1
ATOM 3284 O O . PHE A 1 409 ? 0.187 -13.603 12.686 1.00 91.00 409 PHE A O 1
ATOM 3291 N N . TYR A 1 410 ? -2.020 -13.747 12.307 1.00 91.06 410 TYR A N 1
ATOM 3292 C CA . TYR A 1 410 ? -2.002 -15.155 11.934 1.00 91.06 410 TYR A CA 1
ATOM 3293 C C . TYR A 1 410 ? -1.190 -15.382 10.652 1.00 91.06 410 TYR A C 1
ATOM 3295 O O . TYR A 1 410 ? -0.337 -16.267 10.621 1.00 91.06 410 TYR A O 1
ATOM 3303 N N . HIS A 1 411 ? -1.374 -14.558 9.616 1.00 89.94 411 HIS A N 1
ATOM 3304 C CA . HIS A 1 411 ? -0.588 -14.662 8.387 1.00 89.94 411 HIS A CA 1
ATOM 3305 C C . HIS A 1 411 ? 0.900 -14.438 8.643 1.00 89.94 411 HIS A C 1
ATOM 3307 O O . HIS A 1 411 ? 1.708 -15.250 8.201 1.00 89.94 411 HIS A O 1
ATOM 3313 N N . ILE A 1 412 ? 1.268 -13.384 9.373 1.00 86.38 412 ILE A N 1
ATOM 3314 C CA . ILE A 1 412 ? 2.662 -12.997 9.631 1.00 86.38 412 ILE A CA 1
ATOM 3315 C C . ILE A 1 412 ? 3.334 -13.987 10.595 1.00 86.38 412 ILE A C 1
ATOM 3317 O O . ILE A 1 412 ? 4.379 -14.549 10.281 1.00 86.38 412 ILE A O 1
ATOM 3321 N N . GLY A 1 413 ? 2.719 -14.257 11.744 1.00 83.88 413 GLY A N 1
ATOM 3322 C CA . GLY A 1 413 ? 3.296 -15.093 12.797 1.00 83.88 413 GLY A CA 1
ATOM 3323 C C . GLY A 1 413 ? 3.099 -16.599 12.610 1.00 83.88 413 GLY A C 1
ATOM 3324 O O . GLY A 1 413 ? 3.815 -17.378 13.231 1.00 83.88 413 GLY A O 1
ATOM 3325 N N . ARG A 1 414 ? 2.123 -17.035 11.796 1.00 83.44 414 ARG A N 1
ATOM 3326 C CA . ARG A 1 414 ? 1.686 -18.447 11.654 1.00 83.44 414 ARG A CA 1
ATOM 3327 C C . ARG A 1 414 ? 1.366 -19.138 12.984 1.00 83.44 414 ARG A C 1
ATOM 3329 O O . ARG A 1 414 ? 1.401 -20.363 13.086 1.00 83.44 414 ARG A O 1
ATOM 3336 N N . GLN A 1 415 ? 1.020 -18.358 14.003 1.00 84.12 415 GLN A N 1
ATOM 3337 C CA . GLN A 1 415 ? 0.605 -18.863 15.304 1.00 84.12 415 GLN A CA 1
ATOM 3338 C C . GLN A 1 415 ? -0.898 -18.727 15.471 1.00 84.12 415 GLN A C 1
ATOM 3340 O O . GLN A 1 415 ? -1.502 -17.776 14.981 1.00 84.12 415 GLN A O 1
ATOM 3345 N N . LYS A 1 416 ? -1.503 -19.682 16.183 1.00 85.50 416 LYS A N 1
ATOM 3346 C CA . LYS A 1 416 ? -2.937 -19.641 16.468 1.00 85.50 416 LYS A CA 1
ATOM 3347 C C . LYS A 1 416 ? -3.291 -18.349 17.221 1.00 85.50 416 LYS A C 1
ATOM 3349 O O . LYS A 1 416 ? -2.576 -17.995 18.164 1.00 85.50 416 LYS A O 1
ATOM 3354 N N . PRO A 1 417 ? -4.389 -17.683 16.831 1.00 87.00 417 PRO A N 1
ATOM 3355 C CA . PRO A 1 417 ? -4.813 -16.445 17.459 1.00 87.00 417 PRO A CA 1
ATOM 3356 C C . PRO A 1 417 ? -5.161 -16.675 18.929 1.00 87.00 417 PRO A C 1
ATOM 3358 O O . PRO A 1 417 ? -5.832 -17.652 19.274 1.00 87.00 417 PRO A O 1
ATOM 3361 N N . LYS A 1 418 ? -4.694 -15.775 19.798 1.00 90.94 418 LYS A N 1
ATOM 3362 C CA . LYS A 1 418 ? -5.097 -15.738 21.215 1.00 90.94 418 LYS A CA 1
ATOM 3363 C C . LYS A 1 418 ? -6.153 -14.675 21.488 1.00 90.94 418 LYS A C 1
ATOM 3365 O O . LYS A 1 418 ? -6.592 -14.558 22.627 1.00 90.94 418 LYS A O 1
ATOM 3370 N N . TRP A 1 419 ? -6.547 -13.917 20.464 1.00 93.25 419 TRP A N 1
ATOM 3371 C CA . TRP A 1 419 ? -7.553 -12.859 20.542 1.00 93.25 419 TRP A CA 1
ATOM 3372 C C . TRP A 1 419 ? -7.131 -11.641 21.375 1.00 93.25 419 TRP A C 1
ATOM 3374 O O . TRP A 1 419 ? -7.937 -10.740 21.584 1.00 93.25 419 TRP A O 1
ATOM 3384 N N . GLU A 1 420 ? -5.867 -11.561 21.809 1.00 93.50 420 GLU A N 1
ATOM 3385 C CA . GLU A 1 420 ? -5.318 -10.426 22.571 1.00 93.50 420 GLU A CA 1
ATOM 3386 C C . GLU A 1 420 ? -5.424 -9.115 21.772 1.00 93.50 420 GLU A C 1
ATOM 3388 O O . GLU A 1 420 ? -5.834 -8.082 22.306 1.00 93.50 420 GLU A O 1
ATOM 3393 N N . VAL A 1 421 ? -5.150 -9.169 20.464 1.00 94.06 421 VAL A N 1
ATOM 3394 C CA . VAL A 1 421 ? -5.251 -8.010 19.567 1.00 94.06 421 VAL A CA 1
ATOM 3395 C C . VAL A 1 421 ? -6.713 -7.626 19.348 1.00 94.06 421 VAL A C 1
ATOM 3397 O O . VAL A 1 421 ? -7.058 -6.445 19.370 1.00 94.06 421 VAL A O 1
ATOM 3400 N N . THR A 1 422 ? -7.607 -8.605 19.213 1.00 96.12 422 THR A N 1
ATOM 3401 C CA . THR A 1 422 ? -9.051 -8.329 19.157 1.00 96.12 422 THR A CA 1
ATOM 3402 C C . THR A 1 422 ? -9.545 -7.658 20.446 1.00 96.12 422 THR A C 1
ATOM 3404 O O . THR A 1 422 ? -10.280 -6.672 20.377 1.00 96.12 422 THR A O 1
ATOM 3407 N N . CYS A 1 423 ? -9.082 -8.112 21.616 1.00 96.62 423 CYS A N 1
ATOM 3408 C CA . CYS A 1 423 ? -9.369 -7.481 22.906 1.00 96.62 423 CYS A CA 1
ATOM 3409 C C . CYS A 1 423 ? -8.854 -6.038 22.979 1.00 96.62 423 CYS A C 1
ATOM 3411 O O . CYS A 1 423 ? -9.569 -5.173 23.483 1.00 96.62 423 CYS A O 1
ATOM 3413 N N . PHE A 1 424 ? -7.663 -5.752 22.436 1.00 96.56 424 PHE A N 1
ATOM 3414 C CA . PHE A 1 424 ? -7.151 -4.383 22.316 1.00 96.56 424 PHE A CA 1
ATOM 3415 C C . PHE A 1 424 ? -8.142 -3.488 21.561 1.00 96.56 424 PHE A C 1
ATOM 3417 O O . PHE A 1 424 ? -8.568 -2.460 22.085 1.00 96.56 424 PHE A O 1
ATOM 3424 N N . PHE A 1 425 ? -8.577 -3.887 20.363 1.00 97.00 425 PHE A N 1
ATOM 3425 C CA . PHE A 1 425 ? -9.514 -3.069 19.591 1.00 97.00 425 PHE A CA 1
ATOM 3426 C C . PHE A 1 425 ? -10.883 -2.950 20.269 1.00 97.00 425 PHE A C 1
ATOM 3428 O O . PHE A 1 425 ? -11.439 -1.856 20.311 1.00 97.00 425 PHE A O 1
ATOM 3435 N N . LEU A 1 426 ? -11.422 -4.022 20.852 1.00 97.00 426 LEU A N 1
ATOM 3436 C CA . LEU A 1 426 ? -12.699 -3.959 21.569 1.00 97.00 426 LEU A CA 1
ATOM 3437 C C . LEU A 1 426 ? -12.655 -3.011 22.772 1.00 97.00 426 LEU A C 1
ATOM 3439 O O . LEU A 1 426 ? -13.586 -2.225 22.950 1.00 97.00 426 LEU A O 1
ATOM 3443 N N . LEU A 1 427 ? -11.567 -3.033 23.550 1.00 97.25 427 LEU A N 1
ATOM 3444 C CA . LEU A 1 427 ? -11.354 -2.094 24.652 1.00 97.25 427 LEU A CA 1
ATOM 3445 C C . LEU A 1 427 ? -11.382 -0.647 24.144 1.00 97.25 427 LEU A C 1
ATOM 3447 O O . LEU A 1 427 ? -12.109 0.183 24.683 1.00 97.25 427 LEU A O 1
ATOM 3451 N N . HIS A 1 428 ? -10.650 -0.355 23.065 1.00 96.69 428 HIS A N 1
ATOM 3452 C CA . HIS A 1 428 ? -10.641 0.975 22.448 1.00 96.69 428 HIS A CA 1
ATOM 3453 C C . HIS A 1 428 ? -12.012 1.381 21.901 1.00 96.69 428 HIS A C 1
ATOM 3455 O O . HIS A 1 428 ? -12.432 2.517 22.108 1.00 96.69 428 HIS A O 1
ATOM 3461 N N . GLY A 1 429 ? -12.739 0.460 21.265 1.00 96.06 429 GLY A N 1
ATOM 3462 C CA . GLY A 1 429 ? -14.096 0.698 20.776 1.00 96.06 429 GLY A CA 1
ATOM 3463 C C . GLY A 1 429 ? -15.083 1.005 21.904 1.00 96.06 429 GLY A C 1
ATOM 3464 O O . GLY A 1 429 ? -15.913 1.904 21.769 1.00 96.06 429 GLY A O 1
ATOM 3465 N N . PHE A 1 430 ? -14.961 0.316 23.041 1.00 96.50 430 PHE A N 1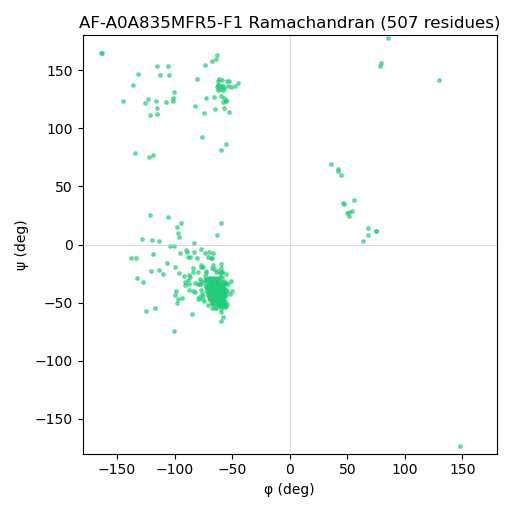
ATOM 3466 C CA . PHE A 1 430 ? -15.773 0.565 24.229 1.00 96.50 430 PHE A CA 1
ATOM 3467 C C . PHE A 1 430 ? -15.431 1.906 24.892 1.00 96.50 430 PHE A C 1
ATOM 3469 O O . PHE A 1 430 ? -16.326 2.712 25.150 1.00 96.50 430 PHE A O 1
ATOM 3476 N N . CYS A 1 431 ? -14.144 2.202 25.096 1.00 96.19 431 CYS A N 1
ATOM 3477 C CA . CYS A 1 431 ? -13.699 3.492 25.629 1.00 96.19 431 CYS A CA 1
ATOM 3478 C C . CYS A 1 431 ? -14.124 4.657 24.725 1.00 96.19 431 CYS A C 1
ATOM 3480 O O . CYS A 1 431 ? -14.576 5.687 25.221 1.00 96.19 431 CYS A O 1
ATOM 3482 N N . LEU A 1 432 ? -14.052 4.484 23.402 1.00 94.62 432 LEU A N 1
ATOM 3483 C CA . LEU A 1 432 ? -14.529 5.471 22.440 1.00 94.62 432 LEU A CA 1
ATOM 3484 C C . LEU A 1 432 ? -16.051 5.661 22.517 1.00 94.62 432 LEU A C 1
ATOM 3486 O O . LEU A 1 432 ? -16.530 6.793 22.469 1.00 94.62 432 LEU A O 1
ATOM 3490 N N . ALA A 1 433 ? -16.818 4.579 22.662 1.00 94.00 433 ALA A N 1
ATOM 3491 C CA . ALA A 1 433 ? -18.265 4.656 22.848 1.00 94.00 433 ALA A CA 1
ATOM 3492 C C . ALA A 1 433 ? -18.627 5.433 24.128 1.00 94.00 433 ALA A C 1
ATOM 3494 O O . ALA A 1 433 ? -19.498 6.303 24.083 1.00 94.00 433 ALA A O 1
ATOM 3495 N N . ILE A 1 434 ? -17.915 5.188 25.235 1.00 93.50 434 ILE A N 1
ATOM 3496 C CA . ILE A 1 434 ? -18.055 5.961 26.479 1.00 93.50 434 ILE A CA 1
ATOM 3497 C C . ILE A 1 434 ? -17.707 7.433 26.244 1.00 93.50 434 ILE A C 1
ATOM 3499 O O . ILE A 1 434 ? -18.490 8.308 26.606 1.00 93.50 434 ILE A O 1
ATOM 3503 N N . GLU A 1 435 ? -16.575 7.721 25.597 1.00 92.75 435 GLU A N 1
ATOM 3504 C CA . GLU A 1 435 ? -16.153 9.090 25.286 1.00 92.75 435 GLU A CA 1
ATOM 3505 C C . GLU A 1 435 ? -17.226 9.842 24.481 1.00 92.75 435 GLU A C 1
ATOM 3507 O O . GLU A 1 435 ? -17.515 11.007 24.757 1.00 92.75 435 GLU A O 1
ATOM 3512 N N . MET A 1 436 ? -17.865 9.171 23.518 1.00 90.44 436 MET A N 1
ATOM 3513 C CA . MET A 1 436 ? -18.958 9.741 22.727 1.00 90.44 436 MET A CA 1
ATOM 3514 C C . MET A 1 436 ? -20.199 10.057 23.569 1.00 90.44 436 MET A C 1
ATOM 3516 O O . MET A 1 436 ? -20.843 11.078 23.323 1.00 90.44 436 MET A O 1
ATOM 3520 N N . VAL A 1 437 ? -20.541 9.210 24.545 1.00 91.38 437 VAL A N 1
ATOM 3521 C CA . VAL A 1 437 ? -21.648 9.466 25.481 1.00 91.38 437 VAL A CA 1
ATOM 3522 C C . VAL A 1 437 ? -21.307 10.649 26.386 1.00 91.38 437 VAL A C 1
ATOM 3524 O O . VAL A 1 437 ? -22.082 11.597 26.456 1.00 91.38 437 VAL A O 1
ATOM 3527 N N . ILE A 1 438 ? -20.116 10.661 26.989 1.00 89.75 438 ILE A N 1
ATOM 3528 C CA . ILE A 1 438 ? -19.656 11.745 27.870 1.00 89.75 438 ILE A CA 1
ATOM 3529 C C . ILE A 1 438 ? -19.665 13.092 27.137 1.00 89.75 438 ILE A C 1
ATOM 3531 O O . ILE A 1 438 ? -20.288 14.046 27.601 1.00 89.75 438 ILE A O 1
ATOM 3535 N N . LYS A 1 439 ? -19.031 13.174 25.958 1.00 88.00 439 LYS A N 1
ATOM 3536 C CA . LYS A 1 439 ? -18.994 14.404 25.144 1.00 88.00 439 LYS A CA 1
ATOM 3537 C C . LYS A 1 439 ? -20.389 14.923 24.808 1.00 88.00 439 LYS A C 1
ATOM 3539 O O . LYS A 1 439 ? -20.590 16.131 24.681 1.00 88.00 439 LYS A O 1
ATOM 3544 N N . ARG A 1 440 ? -21.343 14.010 24.642 1.00 84.94 440 ARG A N 1
ATOM 3545 C CA . ARG A 1 440 ? -22.722 14.343 24.314 1.00 84.94 440 ARG A CA 1
ATOM 3546 C C . ARG A 1 440 ? -23.494 14.879 25.517 1.00 84.94 440 ARG A C 1
ATOM 3548 O O . ARG A 1 440 ? -24.157 15.902 25.367 1.00 84.94 440 ARG A O 1
ATOM 3555 N N . GLU A 1 441 ? -23.397 14.232 26.676 1.00 87.06 441 GLU A N 1
ATOM 3556 C CA . GLU A 1 441 ? -24.080 14.679 27.900 1.00 87.06 441 GLU A CA 1
ATOM 3557 C C . GLU A 1 441 ? -23.530 16.022 28.401 1.00 87.06 441 GLU A C 1
ATOM 3559 O O . GLU A 1 441 ? -24.281 16.887 28.844 1.00 87.06 441 GLU A O 1
ATOM 3564 N N . ILE A 1 442 ? -22.227 16.251 28.222 1.00 85.75 442 ILE A N 1
ATOM 3565 C CA . ILE A 1 442 ? -21.545 17.489 28.621 1.00 85.75 442 ILE A CA 1
ATOM 3566 C C . ILE A 1 442 ? -21.810 18.653 27.634 1.00 85.75 442 ILE A C 1
ATOM 3568 O O . ILE A 1 442 ? -21.403 19.784 27.874 1.00 85.75 442 ILE A O 1
ATOM 3572 N N . LYS A 1 443 ? -22.526 18.429 26.517 1.00 74.31 443 LYS A N 1
ATOM 3573 C CA . LYS A 1 443 ? -22.886 19.460 25.511 1.00 74.31 443 LYS A CA 1
ATOM 3574 C C . LYS A 1 443 ? -21.706 20.330 25.029 1.00 74.31 443 LYS A C 1
ATOM 3576 O O . LYS A 1 443 ? -21.905 21.465 24.604 1.00 74.31 443 LYS A O 1
ATOM 3581 N N . GLY A 1 444 ? -20.481 19.802 25.066 1.00 63.34 444 GLY A N 1
ATOM 3582 C CA . GLY A 1 444 ? -19.280 20.486 24.574 1.00 63.34 444 GLY A CA 1
ATOM 3583 C C . GLY A 1 444 ? -18.732 21.618 25.454 1.00 63.34 444 GLY A C 1
ATOM 3584 O O . GLY A 1 444 ? -17.856 22.342 24.993 1.00 63.34 444 GLY A O 1
ATOM 3585 N N . THR A 1 445 ? -19.196 21.780 26.698 1.00 60.28 445 THR A N 1
ATOM 3586 C CA . THR A 1 445 ? -18.711 22.840 27.610 1.00 60.28 445 THR A CA 1
ATOM 3587 C C . THR A 1 445 ? -17.384 22.512 28.300 1.00 60.28 445 THR A C 1
ATOM 3589 O O . THR A 1 445 ? -16.764 23.397 28.886 1.00 60.28 445 THR A O 1
ATOM 3592 N N . TRP A 1 446 ? -16.921 21.262 28.224 1.00 60.91 446 TRP A N 1
ATOM 3593 C CA . TRP A 1 446 ? -15.709 20.790 28.892 1.00 60.91 446 TRP A CA 1
ATOM 3594 C C . TRP A 1 446 ? -14.756 20.146 27.883 1.00 60.91 446 TRP A C 1
ATOM 3596 O O . TRP A 1 446 ? -15.109 19.188 27.192 1.00 60.91 446 TRP A O 1
ATOM 3606 N N . GLY A 1 447 ? -13.539 20.682 27.796 1.00 67.75 447 GLY A N 1
ATOM 3607 C CA . GLY A 1 447 ? -12.465 20.160 26.959 1.00 67.75 447 GLY A CA 1
ATOM 3608 C C . GLY A 1 447 ? -11.126 20.353 27.656 1.00 67.75 447 GLY A C 1
ATOM 3609 O O . GLY A 1 447 ? -10.767 21.472 28.016 1.00 67.75 447 GLY A O 1
ATOM 3610 N N . LEU A 1 448 ? -10.390 19.261 27.859 1.00 78.88 448 LEU A N 1
ATOM 3611 C CA . LEU A 1 448 ? -9.027 19.324 28.377 1.00 78.88 448 LEU A CA 1
ATOM 3612 C C . LEU A 1 448 ? -8.140 20.106 27.392 1.00 78.88 448 LEU A C 1
ATOM 3614 O O . LEU A 1 448 ? -8.231 19.870 26.180 1.00 78.88 448 LEU A O 1
ATOM 3618 N N . PRO A 1 449 ? -7.252 20.997 27.874 1.00 85.38 449 PRO A N 1
ATOM 3619 C CA . PRO A 1 449 ? -6.256 21.635 27.025 1.00 85.38 449 PRO A CA 1
ATOM 3620 C C . PRO A 1 449 ? -5.470 20.582 26.243 1.00 85.38 449 PRO A C 1
ATOM 3622 O O . PRO A 1 449 ? -5.110 19.537 26.788 1.00 85.38 449 PRO A O 1
ATOM 3625 N N . ARG A 1 450 ? -5.163 20.860 24.971 1.00 84.25 450 ARG A N 1
ATOM 3626 C CA . ARG A 1 450 ? -4.504 19.892 24.073 1.00 84.25 450 ARG A CA 1
ATOM 3627 C C . ARG A 1 450 ? -3.189 19.349 24.641 1.00 84.25 450 ARG A C 1
ATOM 3629 O O . ARG A 1 450 ? -2.874 18.186 24.423 1.00 84.25 450 ARG A O 1
ATOM 3636 N N . VAL A 1 451 ? -2.471 20.179 25.397 1.00 87.81 451 VAL A N 1
ATOM 3637 C CA . VAL A 1 451 ? -1.210 19.836 26.073 1.00 87.81 451 VAL A CA 1
ATOM 3638 C C . VAL A 1 451 ? -1.389 18.726 27.113 1.00 87.81 451 VAL A C 1
ATOM 3640 O O . VAL A 1 451 ? -0.467 17.953 27.321 1.00 87.81 451 VAL A O 1
ATOM 3643 N N . VAL A 1 452 ? -2.568 18.610 27.730 1.00 90.00 452 VAL A N 1
ATOM 3644 C CA . VAL A 1 452 ? -2.891 17.530 28.677 1.00 90.00 452 VAL A CA 1
ATOM 3645 C C . VAL A 1 452 ? -3.569 16.375 27.947 1.00 90.00 452 VAL A C 1
ATOM 3647 O O . VAL A 1 452 ? -3.182 15.222 28.102 1.00 90.00 452 VAL A O 1
ATOM 3650 N N . ALA A 1 453 ? -4.543 16.687 27.091 1.00 89.44 453 ALA A N 1
ATOM 3651 C CA . ALA A 1 453 ? -5.337 15.684 26.398 1.00 89.44 453 ALA A CA 1
ATOM 3652 C C . ALA A 1 453 ? -4.490 14.766 25.501 1.00 89.44 453 ALA A C 1
ATOM 3654 O O . ALA A 1 453 ? -4.695 13.554 25.506 1.00 89.44 453 ALA A O 1
ATOM 3655 N N . ALA A 1 454 ? -3.522 15.321 24.761 1.00 91.81 454 ALA A N 1
ATOM 3656 C CA . ALA A 1 454 ? -2.718 14.532 23.833 1.00 91.81 454 ALA A CA 1
ATOM 3657 C C . ALA A 1 454 ? -1.796 13.519 24.528 1.00 91.81 454 ALA A C 1
ATOM 3659 O O . ALA A 1 454 ? -1.896 12.334 24.201 1.00 91.81 454 ALA A O 1
ATOM 3660 N N . PRO A 1 455 ? -0.986 13.895 25.536 1.00 93.94 455 PRO A N 1
ATOM 3661 C CA . PRO A 1 455 ? -0.235 12.918 26.319 1.00 93.94 455 PRO A CA 1
ATOM 3662 C C . PRO A 1 455 ? -1.120 11.869 26.995 1.00 93.94 455 PRO A C 1
ATOM 3664 O O . PRO A 1 455 ? -0.739 10.703 27.027 1.00 93.94 455 PRO A O 1
ATOM 3667 N N . THR A 1 456 ? -2.309 12.234 27.493 1.00 93.31 456 THR A N 1
ATOM 3668 C CA . THR A 1 456 ? -3.232 11.264 28.105 1.00 93.31 456 THR A CA 1
ATOM 3669 C C . THR A 1 456 ? -3.735 10.236 27.093 1.00 93.31 456 THR A C 1
ATOM 3671 O O . THR A 1 456 ? -3.696 9.038 27.365 1.00 93.31 456 THR A O 1
ATOM 3674 N N . VAL A 1 457 ? -4.175 10.678 25.912 1.00 94.25 457 VAL A N 1
ATOM 3675 C CA . VAL A 1 457 ? -4.683 9.789 24.854 1.00 94.25 457 VAL A CA 1
ATOM 3676 C C . VAL A 1 457 ? -3.572 8.895 24.317 1.00 94.25 457 VAL A C 1
ATOM 3678 O O . VAL A 1 457 ? -3.744 7.680 24.233 1.00 94.25 457 VAL A O 1
ATOM 3681 N N . VAL A 1 458 ? -2.413 9.474 23.997 1.00 93.81 458 VAL A N 1
ATOM 3682 C CA . VAL A 1 458 ? -1.256 8.719 23.500 1.00 93.81 458 VAL A CA 1
ATOM 3683 C C . VAL A 1 458 ? -0.750 7.754 24.568 1.00 93.81 458 VAL A C 1
ATOM 3685 O O . VAL A 1 458 ? -0.504 6.593 24.260 1.00 93.81 458 VAL A O 1
ATOM 3688 N N . GLY A 1 459 ? -0.663 8.188 25.826 1.00 95.00 459 GLY A N 1
ATOM 3689 C CA . GLY A 1 459 ? -0.288 7.339 26.953 1.00 95.00 459 GLY A CA 1
ATOM 3690 C C . GLY A 1 459 ? -1.236 6.153 27.117 1.00 95.00 459 GLY A C 1
ATOM 3691 O O . GLY A 1 459 ? -0.777 5.019 27.219 1.00 95.00 459 GLY A O 1
ATOM 3692 N N . PHE A 1 460 ? -2.551 6.380 27.046 1.00 96.06 460 PHE A N 1
ATOM 3693 C CA . PHE A 1 460 ? -3.547 5.307 27.069 1.00 96.06 460 PHE A CA 1
ATOM 3694 C C . PHE A 1 460 ? -3.352 4.309 25.917 1.00 96.06 460 PHE A C 1
ATOM 3696 O O . PHE A 1 460 ? -3.325 3.098 26.147 1.00 96.06 460 PHE A O 1
ATOM 3703 N N . VAL A 1 461 ? -3.165 4.795 24.683 1.00 95.75 461 VAL A N 1
ATOM 3704 C CA . VAL A 1 461 ? -2.913 3.942 23.507 1.00 95.75 461 VAL A CA 1
ATOM 3705 C C . VAL A 1 461 ? -1.627 3.134 23.679 1.00 95.75 461 VAL A C 1
ATOM 3707 O O . VAL A 1 461 ? -1.633 1.928 23.459 1.00 95.75 461 VAL A O 1
ATOM 3710 N N . VAL A 1 462 ? -0.536 3.768 24.112 1.00 94.31 462 VAL A N 1
ATOM 3711 C CA . VAL A 1 462 ? 0.766 3.119 24.308 1.00 94.31 462 VAL A CA 1
ATOM 3712 C C . VAL A 1 462 ? 0.685 2.051 25.395 1.00 94.31 462 VAL A C 1
ATOM 3714 O O . VAL A 1 462 ? 1.107 0.922 25.162 1.00 94.31 462 VAL A O 1
ATOM 3717 N N . VAL A 1 463 ? 0.106 2.362 26.558 1.00 95.31 463 VAL A N 1
ATOM 3718 C CA . VAL A 1 463 ? -0.014 1.411 27.675 1.00 95.31 463 VAL A CA 1
ATOM 3719 C C . VAL A 1 463 ? -0.859 0.204 27.273 1.00 95.31 463 VAL A C 1
ATOM 3721 O O . VAL A 1 463 ? -0.453 -0.938 27.487 1.00 95.31 463 VAL A O 1
ATOM 3724 N N . THR A 1 464 ? -2.010 0.437 26.640 1.00 95.81 464 THR A N 1
ATOM 3725 C CA . THR A 1 464 ? -2.873 -0.655 26.169 1.00 95.81 464 THR A CA 1
ATOM 3726 C C . THR A 1 464 ? -2.227 -1.456 25.034 1.00 95.81 464 THR A C 1
ATOM 3728 O O . THR A 1 464 ? -2.390 -2.674 24.996 1.00 95.81 464 THR A O 1
ATOM 3731 N N . ALA A 1 465 ? -1.437 -0.829 24.156 1.00 93.56 465 ALA A N 1
ATOM 3732 C CA . ALA A 1 465 ? -0.686 -1.522 23.109 1.00 93.56 465 ALA A CA 1
ATOM 3733 C C . ALA A 1 465 ? 0.436 -2.392 23.694 1.00 93.56 465 ALA A C 1
ATOM 3735 O O . ALA A 1 465 ? 0.585 -3.551 23.308 1.00 93.56 465 ALA A O 1
ATOM 3736 N N . MET A 1 466 ? 1.191 -1.882 24.669 1.00 92.31 466 MET A N 1
ATOM 3737 C CA . MET A 1 466 ? 2.201 -2.663 25.390 1.00 92.31 466 MET A CA 1
ATOM 3738 C C . MET A 1 466 ? 1.581 -3.866 26.112 1.00 92.31 466 MET A C 1
ATOM 3740 O O . MET A 1 466 ? 2.207 -4.920 26.179 1.00 92.31 466 MET A O 1
ATOM 3744 N N . TRP A 1 467 ? 0.355 -3.724 26.625 1.00 93.69 467 TRP A N 1
ATOM 3745 C CA . TRP A 1 467 ? -0.339 -4.783 27.356 1.00 93.69 467 TRP A CA 1
ATOM 3746 C C . TRP A 1 467 ? -0.985 -5.845 26.456 1.00 93.69 467 TRP A C 1
ATOM 3748 O O . TRP A 1 467 ? -0.832 -7.029 26.732 1.00 93.69 467 TRP A O 1
ATOM 3758 N N . LEU A 1 468 ? -1.706 -5.451 25.402 1.00 93.12 468 LEU A N 1
ATOM 3759 C CA . LEU A 1 468 ? -2.564 -6.364 24.630 1.00 93.12 468 LEU A CA 1
ATOM 3760 C C . LEU A 1 468 ? -2.085 -6.606 23.192 1.00 93.12 468 LEU A C 1
ATOM 3762 O O . LEU A 1 468 ? -2.426 -7.620 22.594 1.00 93.12 468 LEU A O 1
ATOM 3766 N N . PHE A 1 469 ? -1.284 -5.703 22.625 1.00 90.06 469 PHE A N 1
ATOM 3767 C CA . PHE A 1 469 ? -0.845 -5.797 21.230 1.00 90.06 469 PHE A CA 1
ATOM 3768 C C . PHE A 1 469 ? 0.558 -6.411 21.115 1.00 90.06 469 PHE A C 1
ATOM 3770 O O . PHE A 1 469 ? 0.779 -7.379 20.386 1.00 90.06 469 PHE A O 1
ATOM 3777 N N . MET A 1 470 ? 1.515 -5.890 21.885 1.00 89.12 470 MET A N 1
ATOM 3778 C CA . MET A 1 470 ? 2.916 -6.310 21.808 1.00 89.12 470 MET A CA 1
ATOM 3779 C C . MET A 1 470 ? 3.218 -7.749 22.242 1.00 89.12 470 MET A C 1
ATOM 3781 O O . MET A 1 470 ? 4.116 -8.347 21.642 1.00 89.12 470 MET A O 1
ATOM 3785 N N . PRO A 1 471 ? 2.502 -8.369 23.202 1.00 89.62 471 PRO A N 1
ATOM 3786 C CA . PRO A 1 471 ? 2.741 -9.774 23.526 1.00 89.62 471 PRO A CA 1
ATOM 3787 C C . PRO A 1 471 ? 2.594 -10.700 22.315 1.00 89.62 471 PRO A C 1
ATOM 3789 O O . PRO A 1 471 ? 3.348 -11.663 22.186 1.00 89.62 471 PRO A O 1
ATOM 3792 N N . THR A 1 472 ? 1.678 -10.387 21.391 1.00 87.81 472 THR A N 1
ATOM 3793 C CA . THR A 1 472 ? 1.505 -11.154 20.150 1.00 87.81 472 THR A CA 1
ATOM 3794 C C . THR A 1 472 ? 2.683 -10.969 19.190 1.00 87.81 472 THR A C 1
ATOM 3796 O O . THR A 1 472 ? 3.130 -11.955 18.599 1.00 87.81 472 THR A O 1
ATOM 3799 N N . VAL A 1 473 ? 3.231 -9.751 19.082 1.00 85.75 473 VAL A N 1
ATOM 3800 C CA . VAL A 1 473 ? 4.421 -9.443 18.265 1.00 85.75 473 VAL A CA 1
ATOM 3801 C C . VAL A 1 473 ? 5.628 -10.256 18.740 1.00 85.75 473 VAL A C 1
ATOM 3803 O O . VAL A 1 473 ? 6.230 -10.981 17.947 1.00 85.75 473 VAL A O 1
ATOM 3806 N N . ILE A 1 474 ? 5.920 -10.196 20.043 1.00 85.31 474 ILE A N 1
ATOM 3807 C CA . ILE A 1 474 ? 7.073 -10.870 20.660 1.00 85.31 474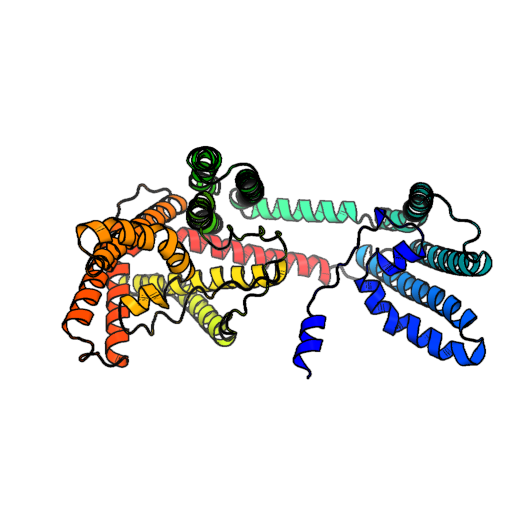 ILE A CA 1
ATOM 3808 C C . ILE A 1 474 ? 6.919 -12.391 20.594 1.00 85.31 474 ILE A C 1
ATOM 3810 O O . ILE A 1 474 ? 7.827 -13.104 20.173 1.00 85.31 474 ILE A O 1
ATOM 3814 N N . ARG A 1 475 ? 5.748 -12.919 20.973 1.00 85.56 475 ARG A N 1
ATOM 3815 C CA . ARG A 1 475 ? 5.481 -14.368 20.966 1.00 85.56 475 ARG A CA 1
ATOM 3816 C C . ARG A 1 475 ? 5.615 -14.974 19.569 1.00 85.56 475 ARG A C 1
ATOM 3818 O O . ARG A 1 475 ? 6.069 -16.110 19.432 1.00 85.56 475 ARG A O 1
ATOM 3825 N N . SER A 1 476 ? 5.233 -14.212 18.549 1.00 82.44 476 SER A N 1
ATOM 3826 C CA . SER A 1 476 ? 5.329 -14.619 17.147 1.00 82.44 476 SER A CA 1
ATOM 3827 C C . SER A 1 476 ? 6.715 -14.382 16.541 1.00 82.44 476 SER A C 1
ATOM 3829 O O . SER A 1 476 ? 6.890 -14.669 15.363 1.00 82.44 476 SER A O 1
ATOM 3831 N N . LYS A 1 477 ? 7.687 -13.869 17.317 1.00 83.12 477 LYS A N 1
ATOM 3832 C CA . LYS A 1 477 ? 9.050 -13.520 16.873 1.00 83.12 477 LYS A CA 1
ATOM 3833 C C . LYS A 1 477 ? 9.077 -12.614 15.636 1.00 83.12 477 LYS A C 1
ATOM 3835 O O . LYS A 1 477 ? 10.028 -12.642 14.855 1.00 83.12 477 LYS A O 1
ATOM 3840 N N . ILE A 1 478 ? 8.029 -11.809 15.465 1.00 82.31 478 ILE A N 1
ATOM 3841 C CA . ILE A 1 478 ? 7.864 -10.916 14.312 1.00 82.31 478 ILE A CA 1
ATOM 3842 C C . ILE A 1 478 ? 8.993 -9.886 14.285 1.00 82.31 478 ILE A C 1
ATOM 3844 O O . ILE A 1 478 ? 9.502 -9.553 13.221 1.00 82.31 478 ILE A O 1
ATOM 3848 N N . ASP A 1 479 ? 9.416 -9.421 15.459 1.00 76.62 479 ASP A N 1
ATOM 3849 C CA . ASP A 1 479 ? 10.528 -8.493 15.622 1.00 76.62 479 ASP A CA 1
ATOM 3850 C C . ASP A 1 479 ? 11.861 -9.100 15.151 1.00 76.62 479 ASP A C 1
ATOM 3852 O O . ASP A 1 479 ? 12.606 -8.463 14.406 1.00 76.62 479 ASP A O 1
ATOM 3856 N N . ALA A 1 480 ? 12.141 -10.349 15.533 1.00 78.69 480 ALA A N 1
ATOM 3857 C CA . ALA A 1 480 ? 13.369 -11.039 15.161 1.00 78.69 480 ALA A CA 1
ATOM 3858 C C . ALA A 1 480 ? 13.410 -11.349 13.658 1.00 78.69 480 ALA A C 1
ATOM 3860 O O . ALA A 1 480 ? 14.432 -11.126 13.009 1.00 78.69 480 ALA A O 1
ATOM 3861 N N . GLU A 1 481 ? 12.297 -11.818 13.090 1.00 80.56 481 GLU A N 1
ATOM 3862 C CA . GLU A 1 481 ? 12.179 -12.064 11.651 1.00 80.56 481 GLU A CA 1
ATOM 3863 C C . GLU A 1 481 ? 12.317 -10.772 10.835 1.00 80.56 481 GLU A C 1
ATOM 3865 O O . GLU A 1 481 ? 13.090 -10.743 9.878 1.00 80.56 481 GLU A O 1
ATOM 3870 N N . ALA A 1 482 ? 11.665 -9.681 11.250 1.00 77.75 482 ALA A N 1
ATOM 3871 C CA . ALA A 1 482 ? 11.791 -8.386 10.584 1.00 77.75 482 ALA A CA 1
ATOM 3872 C C . ALA A 1 482 ? 13.235 -7.851 10.611 1.00 77.75 482 ALA A C 1
ATOM 3874 O O . ALA A 1 482 ? 13.721 -7.340 9.601 1.00 77.75 482 ALA A O 1
ATOM 3875 N N . ARG A 1 483 ? 13.958 -8.011 11.733 1.00 75.44 483 ARG A N 1
ATOM 3876 C CA . ARG A 1 483 ? 15.387 -7.650 11.821 1.00 75.44 483 ARG A CA 1
ATOM 3877 C C . ARG A 1 483 ? 16.244 -8.455 10.847 1.00 75.44 483 ARG A C 1
ATOM 3879 O O . ARG A 1 483 ? 17.077 -7.875 10.153 1.00 75.44 483 ARG A O 1
ATOM 3886 N N . MET A 1 484 ? 16.042 -9.771 10.781 1.00 78.50 484 MET A N 1
ATOM 3887 C CA . MET A 1 484 ? 16.787 -10.631 9.856 1.00 78.50 484 MET A CA 1
ATOM 3888 C C . MET A 1 484 ? 16.544 -10.237 8.396 1.00 78.50 484 MET A C 1
ATOM 3890 O O . MET A 1 484 ? 17.493 -10.171 7.617 1.00 78.50 484 MET A O 1
ATOM 3894 N N . GLU A 1 485 ? 15.298 -9.929 8.029 1.00 76.38 485 GLU A N 1
ATOM 3895 C CA . GLU A 1 485 ? 14.968 -9.458 6.680 1.00 76.38 485 GLU A CA 1
ATOM 3896 C C . GLU A 1 485 ? 15.607 -8.110 6.355 1.00 76.38 485 GLU A C 1
ATOM 3898 O O . GLU A 1 485 ? 16.134 -7.941 5.257 1.00 76.38 485 GLU A O 1
ATOM 3903 N N . ALA A 1 486 ? 15.616 -7.171 7.304 1.00 71.88 486 ALA A N 1
ATOM 3904 C CA . ALA A 1 486 ? 16.261 -5.875 7.119 1.00 71.88 486 ALA A CA 1
ATOM 3905 C C . ALA A 1 486 ? 17.775 -6.020 6.885 1.00 71.88 486 ALA A C 1
ATOM 3907 O O . ALA A 1 486 ? 18.310 -5.414 5.960 1.00 71.88 486 ALA A O 1
ATOM 3908 N N . ILE A 1 487 ? 18.458 -6.865 7.667 1.00 73.31 487 ILE A N 1
ATOM 3909 C CA . ILE A 1 487 ? 19.892 -7.146 7.488 1.00 73.31 487 ILE A CA 1
ATOM 3910 C C . ILE A 1 487 ? 20.146 -7.810 6.130 1.00 73.31 487 ILE A C 1
ATOM 3912 O O . ILE A 1 487 ? 21.050 -7.405 5.402 1.00 73.31 487 ILE A O 1
ATOM 3916 N N . ALA A 1 488 ? 19.332 -8.800 5.756 1.00 70.75 488 ALA A N 1
ATOM 3917 C CA . ALA A 1 488 ? 19.452 -9.466 4.463 1.00 70.75 488 ALA A CA 1
ATOM 3918 C C . ALA A 1 488 ? 19.242 -8.492 3.290 1.00 70.75 488 ALA A C 1
ATOM 3920 O O . ALA A 1 488 ? 19.968 -8.563 2.299 1.00 70.75 488 ALA A O 1
ATOM 3921 N N . LEU A 1 489 ? 18.296 -7.555 3.413 1.00 66.62 489 LEU A N 1
ATOM 3922 C CA . LEU A 1 489 ? 18.067 -6.508 2.421 1.00 66.62 489 LEU A CA 1
ATOM 3923 C C . LEU A 1 489 ? 19.268 -5.563 2.312 1.00 66.62 489 LEU A C 1
ATOM 3925 O O . LEU A 1 489 ? 19.711 -5.298 1.199 1.00 66.62 489 LEU A O 1
ATOM 3929 N N . ILE A 1 490 ? 19.814 -5.089 3.437 1.00 69.00 490 ILE A N 1
ATOM 3930 C CA . ILE A 1 490 ? 20.996 -4.210 3.459 1.00 69.00 490 ILE A CA 1
ATOM 3931 C C . ILE A 1 490 ? 22.182 -4.895 2.776 1.00 69.00 490 ILE A C 1
ATOM 3933 O O . ILE A 1 490 ? 22.761 -4.325 1.855 1.00 69.00 490 ILE A O 1
ATOM 3937 N N . ASN A 1 491 ? 22.477 -6.141 3.152 1.00 70.69 491 ASN A N 1
ATOM 3938 C CA . ASN A 1 491 ? 23.565 -6.916 2.555 1.00 70.69 491 ASN A CA 1
ATOM 3939 C C . ASN A 1 491 ? 23.341 -7.162 1.053 1.00 70.69 491 ASN A C 1
ATOM 3941 O O . ASN A 1 491 ? 24.292 -7.158 0.274 1.00 70.69 491 ASN A O 1
ATOM 3945 N N . CYS A 1 492 ? 22.086 -7.361 0.632 1.00 65.69 492 CYS A N 1
ATOM 3946 C CA . CYS A 1 492 ? 21.725 -7.497 -0.777 1.00 65.69 492 CYS A CA 1
ATOM 3947 C C . CYS A 1 492 ? 21.994 -6.198 -1.549 1.00 65.69 492 CYS A C 1
ATOM 3949 O O . CYS A 1 492 ? 22.629 -6.234 -2.600 1.00 65.69 492 CYS A O 1
ATOM 3951 N N . VAL A 1 493 ? 21.569 -5.048 -1.015 1.00 67.25 493 VAL A N 1
ATOM 3952 C CA . VAL A 1 493 ? 21.832 -3.736 -1.627 1.00 67.25 493 VAL A CA 1
ATOM 3953 C C . VAL A 1 493 ? 23.330 -3.454 -1.696 1.00 67.25 493 VAL A C 1
ATOM 3955 O O . VAL A 1 493 ? 23.814 -3.016 -2.736 1.00 67.25 493 VAL A O 1
ATOM 3958 N N . GLU A 1 494 ? 24.072 -3.744 -0.628 1.00 70.38 494 GLU A N 1
ATOM 3959 C CA . GLU A 1 494 ? 25.523 -3.580 -0.592 1.00 70.38 494 GLU A CA 1
ATOM 3960 C C . GLU A 1 494 ? 26.214 -4.467 -1.633 1.00 70.38 494 GLU A C 1
ATOM 3962 O O . GLU A 1 494 ? 27.052 -3.988 -2.393 1.00 70.38 494 GLU A O 1
ATOM 3967 N N . GLY A 1 495 ? 25.821 -5.737 -1.748 1.00 70.62 495 GLY A N 1
ATOM 3968 C CA . GLY A 1 495 ? 26.393 -6.637 -2.745 1.00 70.62 495 GLY A CA 1
ATOM 3969 C C . GLY A 1 495 ? 26.033 -6.271 -4.184 1.00 70.62 495 GLY A C 1
ATOM 3970 O O . GLY A 1 495 ? 26.892 -6.372 -5.056 1.00 70.62 495 GLY A O 1
ATOM 3971 N N . VAL A 1 496 ? 24.811 -5.790 -4.441 1.00 69.62 496 VAL A N 1
ATOM 3972 C CA . VAL A 1 496 ? 24.431 -5.233 -5.750 1.00 69.62 496 VAL A CA 1
ATOM 3973 C C . VAL A 1 496 ? 25.249 -3.980 -6.049 1.00 69.62 496 VAL A C 1
ATOM 3975 O O . VAL A 1 496 ? 25.751 -3.837 -7.158 1.00 69.62 496 VAL A O 1
ATOM 3978 N N . TYR A 1 497 ? 25.438 -3.095 -5.071 1.00 74.06 497 TYR A N 1
ATOM 3979 C CA . TYR A 1 497 ? 26.273 -1.907 -5.225 1.00 74.06 497 TYR A CA 1
ATOM 3980 C C . TYR A 1 497 ? 27.732 -2.265 -5.529 1.00 74.06 497 TYR A C 1
ATOM 3982 O O . TYR A 1 497 ? 28.310 -1.686 -6.444 1.00 74.06 497 TYR A O 1
ATOM 3990 N N . ILE A 1 498 ? 28.314 -3.238 -4.820 1.00 74.75 498 ILE A N 1
ATOM 3991 C CA . ILE A 1 498 ? 29.674 -3.731 -5.080 1.00 74.75 498 ILE A CA 1
ATOM 3992 C C . ILE A 1 498 ? 29.760 -4.345 -6.480 1.00 74.75 498 ILE A C 1
ATOM 3994 O O . ILE A 1 498 ? 30.655 -3.983 -7.234 1.00 74.75 498 ILE A O 1
ATOM 3998 N N . TYR A 1 499 ? 28.805 -5.196 -6.864 1.00 72.00 499 TYR A N 1
ATOM 3999 C CA . TYR A 1 499 ? 28.757 -5.786 -8.204 1.00 72.00 499 TYR A CA 1
ATOM 4000 C C . TYR A 1 499 ? 28.669 -4.717 -9.296 1.00 72.00 499 TYR A C 1
ATOM 4002 O O . TYR A 1 499 ? 29.452 -4.735 -10.240 1.00 72.00 499 TYR A O 1
ATOM 4010 N N . LEU A 1 500 ? 27.755 -3.751 -9.159 1.00 68.62 500 LEU A N 1
ATOM 4011 C CA . LEU A 1 500 ? 27.625 -2.642 -10.103 1.00 68.62 500 LEU A CA 1
ATOM 4012 C C . LEU A 1 500 ? 28.909 -1.808 -10.139 1.00 68.62 500 LEU A C 1
ATOM 4014 O O . LEU A 1 500 ? 29.391 -1.467 -11.214 1.00 68.62 500 LEU A O 1
ATOM 4018 N N . LYS A 1 501 ? 29.508 -1.516 -8.984 1.00 73.81 501 LYS A N 1
ATOM 4019 C CA . LYS A 1 501 ? 30.795 -0.825 -8.914 1.00 73.81 501 LYS A CA 1
ATOM 4020 C C . LYS A 1 501 ? 31.880 -1.610 -9.652 1.00 73.81 501 LYS A C 1
ATOM 4022 O O . LYS A 1 501 ? 32.615 -1.008 -10.421 1.00 73.81 501 LYS A O 1
ATOM 4027 N N . ASP A 1 502 ? 31.965 -2.923 -9.486 1.00 70.31 502 ASP A N 1
ATOM 4028 C CA . ASP A 1 502 ? 32.980 -3.742 -10.152 1.00 70.31 502 ASP A CA 1
ATOM 4029 C C . ASP A 1 502 ? 32.753 -3.836 -11.668 1.00 70.31 502 ASP A C 1
ATOM 4031 O O . ASP A 1 502 ? 33.688 -3.633 -12.442 1.00 70.31 502 ASP A O 1
ATOM 4035 N N . VAL A 1 503 ? 31.509 -4.048 -12.106 1.00 65.31 503 VAL A N 1
ATOM 4036 C CA . VAL A 1 503 ? 31.144 -4.107 -13.531 1.00 65.31 503 VAL A CA 1
ATOM 4037 C C . VAL A 1 503 ? 31.386 -2.769 -14.232 1.00 65.31 503 VAL A C 1
ATOM 4039 O O . VAL A 1 503 ? 31.908 -2.745 -15.347 1.00 65.31 503 VAL A O 1
ATOM 4042 N N . PHE A 1 504 ? 31.030 -1.649 -13.596 1.00 58.50 504 PHE A N 1
ATOM 4043 C CA . PHE A 1 504 ? 31.094 -0.330 -14.229 1.00 58.50 504 PHE A CA 1
ATOM 4044 C C . PHE A 1 504 ? 32.414 0.419 -14.001 1.00 58.50 504 PHE A C 1
ATOM 4046 O O . PHE A 1 504 ? 32.779 1.231 -14.849 1.00 58.50 504 PHE A O 1
ATOM 4053 N N . MET A 1 505 ? 33.137 0.165 -12.903 1.00 58.16 505 MET A N 1
ATOM 4054 C CA . MET A 1 505 ? 34.359 0.907 -12.543 1.00 58.16 505 MET A CA 1
ATOM 4055 C C . MET A 1 505 ? 35.654 0.093 -12.677 1.00 58.16 505 MET A C 1
ATOM 4057 O O . MET A 1 505 ? 36.703 0.706 -12.855 1.00 58.16 505 MET A O 1
ATOM 4061 N N . ASN A 1 506 ? 35.624 -1.247 -12.596 1.00 52.66 506 ASN A N 1
ATOM 4062 C CA . ASN A 1 506 ? 36.849 -2.064 -12.522 1.00 52.66 506 ASN 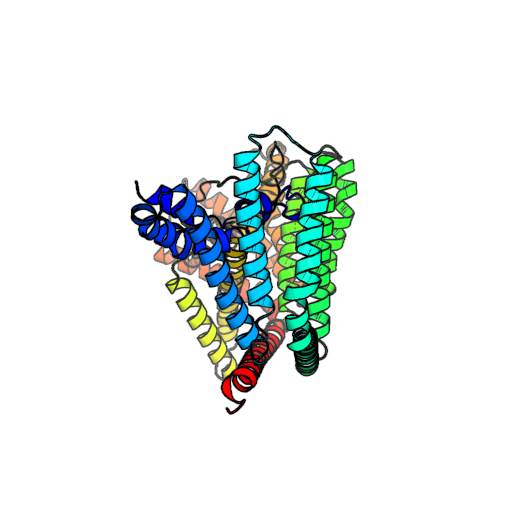A CA 1
ATOM 4063 C C . ASN A 1 506 ? 37.241 -2.799 -13.816 1.00 52.66 506 ASN A C 1
ATOM 4065 O O . ASN A 1 506 ? 38.318 -3.401 -13.858 1.00 52.66 506 ASN A O 1
ATOM 4069 N N . HIS A 1 507 ? 36.475 -2.700 -14.907 1.00 50.66 507 HIS A N 1
ATOM 4070 C CA . HIS A 1 507 ? 37.003 -3.076 -16.222 1.00 50.66 507 HIS A CA 1
ATOM 4071 C C . HIS A 1 507 ? 37.940 -1.976 -16.743 1.00 50.66 507 HIS A C 1
ATOM 4073 O O . HIS A 1 507 ? 37.506 -0.997 -17.350 1.00 50.66 507 HIS A O 1
ATOM 4079 N N . LYS A 1 508 ? 39.237 -2.143 -16.440 1.00 42.97 508 LYS A N 1
ATOM 4080 C CA . LYS A 1 508 ? 40.348 -1.336 -16.961 1.00 42.97 508 LYS A CA 1
ATOM 4081 C C . LYS A 1 508 ? 40.250 -1.169 -18.486 1.00 42.97 508 LYS A C 1
ATOM 4083 O O . LYS A 1 508 ? 39.967 -2.136 -19.190 1.00 42.97 508 LYS A O 1
ATOM 4088 N N . LEU A 1 509 ? 40.499 0.078 -18.899 1.00 37.59 509 LEU A N 1
ATOM 4089 C CA . LEU A 1 509 ? 40.814 0.571 -20.246 1.00 37.59 509 LEU A CA 1
ATOM 4090 C C . LEU A 1 509 ? 41.658 -0.388 -21.088 1.00 37.59 509 LEU A C 1
ATOM 4092 O O . LEU A 1 509 ? 42.618 -0.964 -20.521 1.00 37.59 509 LEU A O 1
#

Radius of gyration: 30.58 Å; Cα contacts (8 Å, |Δi|>4): 472; chains: 1; bounding box: 75×53×88 Å